Protein AF-P36080-F1 (afdb_monomer)

Organism: Saccharomyces cerevisiae (strain ATCC 204508 / S288c) (NCBI:txid559292)

GO terms:
  GO:0005730 nucleolus (C, IDA)
  GO:0042273 ribosomal large subunit biogenesis (P, IMP)
  GO:0042274 ribosomal small subunit biogenesis (P, IMP)
  GO:0005515 protein binding (F, IPI)

Radius of gyration: 44.33 Å; Cα contacts (8 Å, |Δi|>4): 103; chains: 1; bounding box: 94×118×103 Å

Sequence (434 aa):
MSNSLEERLRANSSAFDGLLALIPAKYYYDEKSQEQWKAKKKTKEQSKNDKLKKLDPEQRDDETSSTLEVMKKKEKDAKPVVLPGEKFKHMKMQKQKEATSKVEGDSDLNVEVNDPMIIAPDEDEEEEEDIKVIFDDEGNEIPLESKKDTTEPDRSVEKKSITEEEKLQRKKNLEALRSKLQAKISDMKSKRKAPGSREAILAQRKRKEELKKRKRLESEQEQDQDEIASDSDMEDIDSDLENNSKKRFKKGKKDSEINADGVMFQNIIFDDGARATSDLQRLRKAGRTKGPAKNDVKSHLKLLEAKKNKMEAKDELEQIKQKEKEKWQKAMLQAEGIKIRDDEKLLRKAIKRKEAQKRKSAIEWSERKRVVEDTISERQKRREENLRIRKDNKGKKRNKQEKMKRKYVGSAVPKKRAGFEGRLKTGKKKGGPK

Solvent-accessible surface area (backbone atoms only — not comparable to full-atom values): 28069 Å² total; per-residue (Å²): 134,82,74,46,73,67,53,51,51,51,52,51,49,53,52,48,52,52,55,56,69,70,50,61,64,75,81,78,42,56,72,68,61,74,43,55,85,72,57,71,84,73,52,75,64,56,56,47,49,57,50,50,43,59,66,40,78,89,61,56,44,86,86,60,47,52,74,67,54,51,50,54,50,50,62,71,69,47,75,81,83,78,58,95,62,51,70,60,52,53,54,54,49,49,61,52,48,70,73,59,71,86,63,85,84,88,86,90,83,84,81,83,84,78,85,85,83,88,81,79,90,80,88,76,81,92,74,83,76,80,78,91,69,58,58,46,101,82,71,45,77,58,84,81,87,74,88,81,92,82,91,87,81,89,79,93,70,83,80,75,80,77,51,71,66,58,52,51,50,51,49,53,52,50,50,51,50,50,52,54,48,52,54,50,49,51,54,50,38,61,76,62,72,56,87,68,58,75,64,52,54,50,52,53,47,50,53,52,49,50,52,50,51,50,56,48,52,51,53,49,51,51,51,53,48,53,56,55,52,71,76,71,69,88,74,89,88,89,77,88,82,92,77,88,81,91,77,87,76,83,89,80,87,79,81,94,76,86,76,67,87,80,60,87,69,75,90,52,66,46,96,90,40,32,27,52,40,98,81,63,82,46,74,44,74,55,74,74,95,71,54,71,75,80,68,36,51,66,59,45,45,51,52,49,50,54,49,48,55,62,45,68,76,44,57,72,72,56,37,53,56,48,52,52,52,49,52,52,51,51,51,51,40,48,74,73,67,47,87,80,79,81,52,62,71,58,34,57,51,48,51,53,48,54,51,52,49,51,49,52,53,49,49,53,50,53,50,52,50,48,52,50,52,53,55,50,52,52,45,48,54,51,47,52,50,38,51,47,49,53,58,71,32,62,90,48,59,80,93,72,46,74,81,74,72,75,80,80,73,68,81,77,68,74,74,81,68,90,62,94,77,71,83,76,80,79,73,83,84,78,80,82,85,130

InterPro domains:
  IPR007019 Surfeit locus 6 [PTHR14369] (7-427)
  IPR029188 Ribosomal RNA-processing protein 14, N-terminal [PF15459] (8-58)
  IPR029190 Ribosomal RNA-processing protein 14/surfeit locus protein 6, C-terminal domain [PF04935] (199-400)

Structure (mmCIF, N/CA/C/O backbone):
data_AF-P36080-F1
#
_entry.id   AF-P36080-F1
#
loop_
_atom_site.group_PDB
_atom_site.id
_atom_site.type_symbol
_atom_site.label_atom_id
_atom_site.label_alt_id
_atom_site.label_comp_id
_atom_site.label_asym_id
_atom_site.label_entity_id
_atom_site.label_seq_id
_atom_site.pdbx_PDB_ins_code
_atom_site.Cartn_x
_atom_site.Cartn_y
_atom_site.Cartn_z
_atom_site.occupancy
_atom_site.B_iso_or_equiv
_atom_site.auth_seq_id
_atom_site.auth_comp_id
_atom_site.auth_asym_id
_atom_site.auth_atom_id
_atom_site.pdbx_PDB_model_num
ATOM 1 N N . MET A 1 1 ? -28.315 -57.510 -35.728 1.00 46.28 1 MET A N 1
ATOM 2 C CA . MET A 1 1 ? -28.088 -56.055 -35.620 1.00 46.28 1 MET A CA 1
ATOM 3 C C . MET A 1 1 ? -26.613 -55.840 -35.328 1.00 46.28 1 MET A C 1
ATOM 5 O O . MET A 1 1 ? -26.172 -56.014 -34.201 1.00 46.28 1 MET A O 1
ATOM 9 N N . SER A 1 2 ? -25.815 -55.627 -36.369 1.00 53.97 2 SER A N 1
ATOM 10 C CA . SER A 1 2 ? -24.389 -55.341 -36.243 1.00 53.97 2 SER A CA 1
ATOM 11 C C . SER A 1 2 ? -24.226 -53.909 -35.742 1.00 53.97 2 SER A C 1
ATOM 13 O O . SER A 1 2 ? -24.325 -52.985 -36.546 1.00 53.97 2 SER A O 1
ATOM 15 N N . ASN A 1 3 ? -23.991 -53.730 -34.437 1.00 68.19 3 ASN A N 1
ATOM 16 C CA . ASN A 1 3 ? -23.589 -52.431 -33.891 1.00 68.19 3 ASN A CA 1
ATOM 17 C C . ASN A 1 3 ? -22.422 -51.919 -34.735 1.00 68.19 3 ASN A C 1
ATOM 19 O O . ASN A 1 3 ? -21.397 -52.617 -34.842 1.00 68.19 3 ASN A O 1
ATOM 23 N N . SER A 1 4 ? -22.609 -50.759 -35.367 1.00 84.12 4 SER A N 1
ATOM 24 C CA . SER A 1 4 ? -21.584 -50.161 -36.219 1.00 84.12 4 SER A CA 1
ATOM 25 C C . SER A 1 4 ? -20.307 -49.945 -35.399 1.00 84.12 4 SER A C 1
ATOM 27 O O . SER A 1 4 ? -20.348 -49.848 -34.167 1.00 84.12 4 SER A O 1
ATOM 29 N N . LEU A 1 5 ? -19.148 -49.896 -36.060 1.00 90.12 5 LEU A N 1
ATOM 30 C CA . LEU A 1 5 ? -17.876 -49.620 -35.382 1.00 90.12 5 LEU A CA 1
ATOM 31 C C . LEU A 1 5 ? -17.971 -48.341 -34.531 1.00 90.12 5 LEU A C 1
ATOM 33 O O . LEU A 1 5 ? -17.487 -48.309 -33.403 1.00 90.12 5 LEU A O 1
ATOM 37 N N . GLU A 1 6 ? -18.663 -47.325 -35.045 1.00 90.56 6 GLU A N 1
ATOM 38 C CA . GLU A 1 6 ? -18.912 -46.058 -34.356 1.00 90.56 6 GLU A CA 1
ATOM 39 C C . GLU A 1 6 ? -19.758 -46.235 -33.091 1.00 90.56 6 GLU A C 1
ATOM 41 O O . GLU A 1 6 ? -19.474 -45.621 -32.065 1.00 90.56 6 GLU A O 1
ATOM 46 N N . GLU A 1 7 ? -20.773 -47.096 -33.131 1.00 91.19 7 GLU A N 1
ATOM 47 C CA . GLU A 1 7 ? -21.625 -47.399 -31.978 1.00 91.19 7 GLU A CA 1
ATOM 48 C C . GLU A 1 7 ? -20.853 -48.137 -30.880 1.00 91.19 7 GLU A C 1
ATOM 50 O O . GLU A 1 7 ? -20.985 -47.802 -29.704 1.00 91.19 7 GLU A O 1
ATOM 55 N N . ARG A 1 8 ? -19.971 -49.078 -31.251 1.00 91.38 8 ARG A N 1
ATOM 56 C CA . ARG A 1 8 ? -19.072 -49.743 -30.289 1.00 91.38 8 ARG A CA 1
ATOM 57 C C . ARG A 1 8 ? -18.065 -48.777 -29.684 1.00 91.38 8 ARG A C 1
ATOM 59 O O . ARG A 1 8 ? -17.804 -48.859 -28.490 1.00 91.38 8 ARG A O 1
ATOM 66 N N . LEU A 1 9 ? -17.505 -47.864 -30.478 1.00 93.56 9 LEU A N 1
ATOM 67 C CA . LEU A 1 9 ? -16.575 -46.853 -29.973 1.00 93.56 9 LEU A CA 1
ATOM 68 C C . LEU A 1 9 ? -17.266 -45.881 -29.009 1.00 93.56 9 LEU A C 1
ATOM 70 O O . LEU A 1 9 ? -16.696 -45.587 -27.962 1.00 93.56 9 LEU A O 1
ATOM 74 N N . ARG A 1 10 ? -18.503 -45.451 -29.301 1.00 93.00 10 ARG A N 1
ATOM 75 C CA . ARG A 1 10 ? -19.310 -44.638 -28.371 1.00 93.00 10 ARG A CA 1
ATOM 76 C C . ARG A 1 10 ? -19.672 -45.404 -27.098 1.00 93.00 10 ARG A C 1
ATOM 78 O O . ARG A 1 10 ? -19.535 -44.857 -26.010 1.00 93.00 10 ARG A O 1
ATOM 85 N N . ALA A 1 11 ? -20.078 -46.670 -27.212 1.00 92.75 11 ALA A N 1
ATOM 86 C CA . ALA A 1 11 ? -20.362 -47.512 -26.050 1.00 92.75 11 ALA A CA 1
ATOM 87 C C . ALA A 1 11 ? -19.111 -47.686 -25.169 1.00 92.75 11 ALA A C 1
ATOM 89 O O . ALA A 1 11 ? -19.172 -47.447 -23.965 1.00 92.75 11 ALA A O 1
ATOM 90 N N . ASN A 1 12 ? -17.956 -47.991 -25.770 1.00 93.81 12 ASN A N 1
ATOM 91 C CA . ASN A 1 12 ? -16.683 -48.110 -25.058 1.00 93.81 12 ASN A CA 1
ATOM 92 C C . ASN A 1 12 ? -16.243 -46.785 -24.423 1.00 93.81 12 ASN A C 1
ATOM 94 O O . ASN A 1 12 ? -15.776 -46.797 -23.287 1.00 93.81 12 ASN A O 1
ATOM 98 N N . SER A 1 13 ? -16.410 -45.644 -25.109 1.00 94.19 13 SER A N 1
ATOM 99 C CA . SER A 1 13 ? -16.073 -44.342 -24.521 1.00 94.19 13 SER A CA 1
ATOM 100 C C . SER A 1 13 ? -16.981 -44.025 -23.337 1.00 94.19 13 SER A C 1
ATOM 102 O O . SER A 1 13 ? -16.488 -43.578 -22.311 1.00 94.19 13 SER A O 1
ATOM 104 N N . SER A 1 14 ? -18.283 -44.311 -23.441 1.00 94.06 14 SER A N 1
ATOM 105 C CA . SER A 1 14 ? -19.234 -44.105 -22.343 1.00 94.06 14 SER A CA 1
ATOM 106 C C . SER A 1 14 ? -18.970 -45.026 -21.145 1.00 94.06 14 SER A C 1
ATOM 108 O O . SER A 1 14 ? -19.074 -44.587 -20.004 1.00 94.06 14 SER A O 1
ATOM 110 N N . ALA A 1 15 ? -18.552 -46.275 -21.385 1.00 95.50 15 ALA A N 1
ATOM 111 C CA . ALA A 1 15 ? -18.155 -47.206 -20.331 1.00 95.50 15 ALA A CA 1
ATOM 112 C C . ALA A 1 15 ? -16.857 -46.763 -19.637 1.00 95.50 15 ALA A C 1
ATOM 114 O O . ALA A 1 15 ? -16.755 -46.848 -18.415 1.00 95.50 15 ALA A O 1
ATOM 115 N N . PHE A 1 16 ? -15.882 -46.255 -20.400 1.00 95.44 16 PHE A N 1
ATOM 116 C CA . PHE A 1 16 ? -14.635 -45.716 -19.858 1.00 95.44 16 PHE A CA 1
ATOM 117 C C . PHE A 1 16 ? -14.868 -44.442 -19.039 1.00 95.44 16 PHE A C 1
ATOM 119 O O . PHE A 1 16 ? -14.342 -44.337 -17.937 1.00 95.44 16 PHE A O 1
ATOM 126 N N . ASP A 1 17 ? -15.696 -43.515 -19.526 1.00 93.31 17 ASP A N 1
ATOM 127 C CA . ASP A 1 17 ? -16.046 -42.286 -18.801 1.00 93.31 17 ASP A CA 1
ATOM 128 C C . ASP A 1 17 ? -16.833 -42.604 -17.515 1.00 93.31 17 ASP A C 1
ATOM 130 O O . ASP A 1 17 ? -16.587 -42.021 -16.461 1.00 93.31 17 ASP A O 1
ATOM 134 N N . GLY A 1 18 ? -17.698 -43.628 -17.559 1.00 94.50 18 GLY A N 1
ATOM 135 C CA . GLY A 1 18 ? -18.325 -44.200 -16.368 1.00 94.50 18 GLY A CA 1
ATOM 136 C C . GLY A 1 18 ? -17.300 -44.749 -15.372 1.00 94.50 18 GLY A C 1
ATOM 137 O O . GLY A 1 18 ? -17.378 -44.449 -14.185 1.00 94.50 18 GLY A O 1
ATOM 138 N N . LEU A 1 19 ? -16.296 -45.496 -15.841 1.00 92.06 19 LEU A N 1
ATOM 139 C CA . LEU A 1 19 ? -15.238 -46.042 -14.986 1.00 92.06 19 LEU A CA 1
ATOM 140 C C . LEU A 1 19 ? -14.350 -44.941 -14.378 1.00 92.06 19 LEU A C 1
ATOM 142 O O . LEU A 1 19 ? -13.984 -45.031 -13.207 1.00 92.06 19 LEU A O 1
ATOM 146 N N . LEU A 1 20 ? -14.049 -43.882 -15.139 1.00 89.25 20 LEU A N 1
ATOM 147 C CA . LEU A 1 20 ? -13.343 -42.698 -14.641 1.00 89.25 20 LEU A CA 1
ATOM 148 C C . LEU A 1 20 ? -14.163 -41.941 -13.589 1.00 89.25 20 LEU A C 1
ATOM 150 O O . LEU A 1 20 ? -13.594 -41.462 -12.611 1.00 89.25 20 LEU A O 1
ATOM 154 N N . ALA A 1 21 ? -15.488 -41.876 -13.744 1.00 89.00 21 ALA A N 1
ATOM 155 C CA . ALA A 1 21 ? -16.379 -41.236 -12.778 1.00 89.00 21 ALA A CA 1
ATOM 156 C C . ALA A 1 21 ? -16.482 -41.991 -11.437 1.00 89.00 21 ALA A C 1
ATOM 158 O O . ALA A 1 21 ? -16.786 -41.370 -10.418 1.00 89.00 21 ALA A O 1
ATOM 159 N N . LEU A 1 22 ? -16.209 -43.304 -11.408 1.00 92.94 22 LEU A N 1
ATOM 160 C CA . LEU A 1 22 ? -16.125 -44.080 -10.162 1.00 92.94 22 LEU A CA 1
ATOM 161 C C . LEU A 1 22 ? -14.846 -43.803 -9.360 1.00 92.94 22 LEU A C 1
ATOM 163 O O . LEU A 1 22 ? -14.813 -44.063 -8.156 1.00 92.94 22 LEU A O 1
ATOM 167 N N . ILE A 1 23 ? -13.788 -43.304 -9.999 1.00 86.94 23 ILE A N 1
ATOM 168 C CA . ILE A 1 23 ? -12.525 -43.032 -9.318 1.00 86.94 23 ILE A CA 1
ATOM 169 C C . ILE A 1 23 ? -12.669 -41.705 -8.558 1.00 86.94 23 ILE A C 1
ATOM 171 O O . ILE A 1 23 ? -12.954 -40.670 -9.167 1.00 86.94 23 ILE A O 1
ATOM 175 N N . PRO A 1 24 ? -12.469 -41.691 -7.225 1.00 87.00 24 PRO A N 1
ATOM 176 C CA . PRO A 1 24 ? -12.625 -40.480 -6.437 1.00 87.00 24 PRO A CA 1
ATOM 177 C C . PRO A 1 24 ? -11.778 -39.329 -6.981 1.00 87.00 24 PRO A C 1
ATOM 179 O O . PRO A 1 24 ? -10.586 -39.487 -7.247 1.00 87.00 24 PRO A O 1
ATOM 182 N N . ALA A 1 25 ? -12.377 -38.138 -7.038 1.00 80.62 25 ALA A N 1
ATOM 183 C CA . ALA A 1 25 ? -11.734 -36.893 -7.460 1.00 80.62 25 ALA A CA 1
ATOM 184 C C . ALA A 1 25 ? -10.361 -36.659 -6.789 1.00 80.62 25 ALA A C 1
ATOM 186 O O . ALA A 1 25 ? -9.464 -36.077 -7.392 1.00 80.62 25 ALA A O 1
ATOM 187 N N . LYS A 1 26 ? -10.173 -37.174 -5.566 1.00 82.25 26 LYS A N 1
ATOM 188 C CA . LYS A 1 26 ? -8.915 -37.143 -4.810 1.00 82.25 26 LYS A CA 1
ATOM 189 C C . LYS A 1 26 ? -7.686 -37.633 -5.602 1.00 82.25 26 LYS A C 1
ATOM 191 O O . LYS A 1 26 ? -6.590 -37.163 -5.332 1.00 82.25 26 LYS A O 1
ATOM 196 N N . TYR A 1 27 ? -7.845 -38.556 -6.553 1.00 83.81 27 TYR A N 1
ATOM 197 C CA . TYR A 1 27 ? -6.716 -39.121 -7.307 1.00 83.81 27 TYR A CA 1
ATOM 198 C C . TYR A 1 27 ? -6.357 -38.350 -8.583 1.00 83.81 27 TYR A C 1
ATOM 200 O O . TYR A 1 27 ? -5.255 -38.518 -9.098 1.00 83.81 27 TYR A O 1
ATOM 208 N N . TYR A 1 28 ? -7.259 -37.505 -9.090 1.00 78.44 28 TYR A N 1
ATOM 209 C CA . TYR A 1 28 ? -7.028 -36.705 -10.302 1.00 78.44 28 TYR A CA 1
ATOM 210 C C . TYR A 1 28 ? -6.801 -35.225 -10.015 1.00 78.44 28 TYR A C 1
ATOM 212 O O . TYR A 1 28 ? -6.099 -34.549 -10.765 1.00 78.44 28 TYR A O 1
ATOM 220 N N . TYR A 1 29 ? -7.391 -34.710 -8.939 1.00 73.25 29 TYR A N 1
ATOM 221 C CA . TYR A 1 29 ? -7.124 -33.365 -8.463 1.00 73.25 29 TYR A CA 1
ATOM 222 C C . TYR A 1 29 ? -6.062 -33.448 -7.374 1.00 73.25 29 TYR A C 1
ATOM 224 O O . TYR A 1 29 ? -6.297 -34.075 -6.344 1.00 73.25 29 TYR A O 1
ATOM 232 N N . ASP A 1 30 ? -4.919 -32.787 -7.582 1.00 72.81 30 ASP A N 1
ATOM 233 C CA . ASP A 1 30 ? -3.940 -32.580 -6.512 1.00 72.81 30 ASP A CA 1
ATOM 234 C C . ASP A 1 30 ? -4.678 -32.038 -5.278 1.00 72.81 30 ASP A C 1
ATOM 236 O O . ASP A 1 30 ? -5.458 -31.087 -5.394 1.00 72.81 30 ASP A O 1
ATOM 240 N N . GLU A 1 31 ? -4.428 -32.600 -4.090 1.00 71.69 31 GLU A N 1
ATOM 241 C CA . GLU A 1 31 ? -5.023 -32.113 -2.830 1.00 71.69 31 GLU A CA 1
ATOM 242 C C . GLU A 1 31 ? -4.800 -30.591 -2.673 1.00 71.69 31 GLU A C 1
ATOM 244 O O . GLU A 1 31 ? -5.680 -29.854 -2.225 1.00 71.69 31 GLU A O 1
ATOM 249 N N . LYS A 1 32 ? -3.677 -30.087 -3.206 1.00 68.06 32 LYS A N 1
ATOM 250 C CA . LYS A 1 32 ? -3.333 -28.659 -3.297 1.00 68.06 32 LYS A CA 1
ATOM 251 C C . LYS A 1 32 ? -4.322 -27.831 -4.136 1.00 68.06 32 LYS A C 1
ATOM 253 O O . LYS A 1 32 ? -4.554 -26.659 -3.837 1.00 68.06 32 LYS A O 1
ATOM 258 N N . SER A 1 33 ? -4.938 -28.410 -5.169 1.00 69.19 33 SER A N 1
ATOM 259 C CA . SER A 1 33 ? -5.963 -27.742 -5.984 1.00 69.19 33 SER A CA 1
ATOM 260 C C . SER A 1 33 ? -7.269 -27.548 -5.205 1.00 69.19 33 SER A C 1
ATOM 262 O O . SER A 1 33 ? -7.910 -26.501 -5.328 1.00 69.19 33 SER A O 1
ATOM 264 N N . GLN A 1 34 ? -7.617 -28.478 -4.306 1.00 69.38 34 GLN A N 1
ATOM 265 C CA . GLN A 1 34 ? -8.767 -28.305 -3.411 1.00 69.38 34 GLN A CA 1
ATOM 266 C C . GLN A 1 34 ? -8.561 -27.182 -2.390 1.00 69.38 34 GLN A C 1
ATOM 268 O O . GLN A 1 34 ? -9.533 -26.634 -1.887 1.00 69.38 34 GLN A O 1
ATOM 273 N N . GLU A 1 35 ? -7.331 -26.783 -2.080 1.00 73.56 35 GLU A N 1
ATOM 274 C CA . GLU A 1 35 ? -7.077 -25.666 -1.163 1.00 73.56 35 GLU A CA 1
ATOM 275 C C . GLU A 1 35 ? -6.985 -24.312 -1.874 1.00 73.56 35 GLU A C 1
ATOM 277 O O . GLU A 1 35 ? -7.065 -23.259 -1.233 1.00 73.56 35 GLU A O 1
ATOM 282 N N . GLN A 1 36 ? -6.899 -24.308 -3.208 1.00 72.50 36 GLN A N 1
ATOM 283 C CA . GLN A 1 36 ? -6.735 -23.091 -4.001 1.00 72.50 36 GLN A CA 1
ATOM 284 C C . GLN A 1 36 ? -7.886 -22.090 -3.796 1.00 72.50 36 GLN A C 1
ATOM 286 O O . GLN A 1 36 ? -7.647 -20.882 -3.784 1.00 72.50 36 GLN A O 1
ATOM 291 N N . TRP A 1 37 ? -9.121 -22.559 -3.565 1.00 72.56 37 TRP A N 1
ATOM 292 C CA . TRP A 1 37 ? -10.266 -21.682 -3.265 1.00 72.56 37 TRP A CA 1
ATOM 293 C C . TRP A 1 37 ? -10.267 -21.143 -1.826 1.00 72.56 37 TRP A C 1
ATOM 295 O O . TRP A 1 37 ? -10.880 -20.107 -1.562 1.00 72.56 37 TRP A O 1
ATOM 305 N N . LYS A 1 38 ? -9.541 -21.791 -0.904 1.00 77.50 38 LYS A N 1
ATOM 306 C CA . LYS A 1 38 ? -9.314 -21.313 0.472 1.00 77.50 38 LYS A CA 1
ATOM 307 C C . LYS A 1 38 ? -8.107 -20.369 0.570 1.00 77.50 38 LYS A C 1
ATOM 309 O O . LYS A 1 38 ? -7.962 -19.657 1.568 1.00 77.50 38 LYS A O 1
ATOM 314 N N . ALA A 1 39 ? -7.248 -20.331 -0.452 1.00 76.12 39 ALA A N 1
ATOM 315 C CA . ALA A 1 39 ? -6.016 -19.556 -0.442 1.00 76.12 39 ALA A CA 1
ATOM 316 C C . ALA A 1 39 ? -6.282 -18.039 -0.370 1.00 76.12 39 ALA A C 1
ATOM 318 O O . ALA A 1 39 ? -6.886 -17.418 -1.249 1.00 76.12 39 ALA A O 1
ATOM 319 N N . LYS A 1 40 ? -5.779 -17.401 0.693 1.00 82.06 40 LYS A N 1
ATOM 320 C CA . LYS A 1 40 ? -5.796 -15.939 0.842 1.00 82.06 40 LYS A CA 1
ATOM 321 C C . LYS A 1 40 ? -4.784 -15.315 -0.124 1.00 82.06 40 LYS A C 1
ATOM 323 O O . LYS A 1 40 ? -3.696 -15.844 -0.335 1.00 82.06 40 LYS A O 1
ATOM 328 N N . LYS A 1 41 ? -5.107 -14.142 -0.683 1.00 83.62 41 LYS A N 1
ATOM 329 C CA . LYS A 1 41 ? -4.152 -13.366 -1.496 1.00 83.62 41 LYS A CA 1
ATOM 330 C C . LYS A 1 41 ? -2.882 -13.093 -0.676 1.00 83.62 41 LYS A C 1
ATOM 332 O O . LYS A 1 41 ? -2.975 -12.428 0.356 1.00 83.62 41 LYS A O 1
ATOM 337 N N . LYS A 1 42 ? -1.728 -13.573 -1.155 1.00 82.56 42 LYS A N 1
ATOM 338 C CA . LYS A 1 42 ? -0.411 -13.368 -0.527 1.00 82.56 42 LYS A CA 1
ATOM 339 C C . LYS A 1 42 ? -0.154 -11.878 -0.271 1.00 82.56 42 LYS A C 1
ATOM 341 O O . LYS A 1 42 ? -0.488 -11.029 -1.108 1.00 82.56 42 LYS A O 1
ATOM 346 N N . THR A 1 43 ? 0.425 -11.538 0.881 1.00 86.06 43 THR A N 1
ATOM 347 C CA . THR A 1 43 ? 0.840 -10.154 1.164 1.00 86.06 43 THR A CA 1
ATOM 348 C C . THR A 1 43 ? 1.972 -9.744 0.214 1.00 86.06 43 THR A C 1
ATOM 350 O O . THR A 1 43 ? 2.630 -10.582 -0.403 1.00 86.06 43 THR A O 1
ATOM 353 N N . LYS A 1 44 ? 2.216 -8.437 0.033 1.00 87.00 44 LYS A N 1
ATOM 354 C CA . LYS A 1 44 ? 3.284 -7.989 -0.884 1.00 87.00 44 LYS A CA 1
ATOM 355 C C . LYS A 1 44 ? 4.672 -8.447 -0.430 1.00 87.00 44 LYS A C 1
ATOM 357 O O . LYS A 1 44 ? 5.537 -8.647 -1.271 1.00 87.00 44 LYS A O 1
ATOM 362 N N . GLU A 1 45 ? 4.863 -8.576 0.873 1.00 86.62 45 GLU A N 1
ATOM 363 C CA . GLU A 1 45 ? 6.096 -9.052 1.490 1.00 86.62 45 GLU A CA 1
ATOM 364 C C . GLU A 1 45 ? 6.295 -10.546 1.244 1.00 86.62 45 GLU A C 1
ATOM 366 O O . GLU A 1 45 ? 7.322 -10.925 0.697 1.00 86.62 45 GLU A O 1
ATOM 371 N N . GLN A 1 46 ? 5.255 -11.363 1.447 1.00 87.12 46 GLN A N 1
ATOM 372 C CA . GLN A 1 46 ? 5.261 -12.774 1.041 1.00 87.12 46 GLN A CA 1
ATOM 373 C C . GLN A 1 46 ? 5.544 -12.929 -0.455 1.00 87.12 46 GLN A C 1
ATOM 375 O O . GLN A 1 46 ? 6.391 -13.714 -0.845 1.00 87.12 46 GLN A O 1
ATOM 380 N N . SER A 1 47 ? 4.921 -12.112 -1.312 1.00 85.44 47 SER A N 1
ATOM 381 C CA . SER A 1 47 ? 5.206 -12.139 -2.752 1.00 85.44 47 SER A CA 1
ATOM 382 C C . SER A 1 47 ? 6.633 -11.707 -3.110 1.00 85.44 47 SER A C 1
ATOM 384 O O . SER A 1 47 ? 7.088 -12.058 -4.197 1.00 85.44 47 SER A O 1
ATOM 386 N N . LYS A 1 48 ? 7.310 -10.899 -2.284 1.00 88.00 48 LYS A N 1
ATOM 387 C CA . LYS A 1 48 ? 8.727 -10.564 -2.480 1.00 88.00 48 LYS A CA 1
ATOM 388 C C . LYS A 1 48 ? 9.612 -11.715 -2.015 1.00 88.00 48 LYS A C 1
ATOM 390 O O . LYS A 1 48 ? 10.484 -12.109 -2.775 1.00 88.00 48 LYS A O 1
ATOM 395 N N . ASN A 1 49 ? 9.334 -12.281 -0.844 1.00 86.12 49 ASN A N 1
ATOM 396 C CA . ASN A 1 49 ? 10.070 -13.428 -0.321 1.00 86.12 49 ASN A CA 1
ATOM 397 C C . ASN A 1 49 ? 9.937 -14.629 -1.257 1.00 86.12 49 ASN A C 1
ATOM 399 O O . ASN A 1 49 ? 10.943 -15.203 -1.623 1.00 86.12 49 ASN A O 1
ATOM 403 N N . ASP A 1 50 ? 8.746 -14.926 -1.776 1.00 84.50 50 ASP A N 1
ATOM 404 C CA . ASP A 1 50 ? 8.548 -15.981 -2.778 1.00 84.50 50 ASP A CA 1
ATOM 405 C C . ASP A 1 50 ? 9.333 -15.731 -4.074 1.00 84.50 50 ASP A C 1
ATOM 407 O O . ASP A 1 50 ? 9.682 -16.673 -4.776 1.00 84.50 50 ASP A O 1
ATOM 411 N N . LYS A 1 51 ? 9.584 -14.465 -4.436 1.00 84.62 51 LYS A N 1
ATOM 412 C CA . LYS A 1 51 ? 10.428 -14.128 -5.591 1.00 84.62 51 LYS A CA 1
ATOM 413 C C . LYS A 1 51 ? 11.909 -14.298 -5.278 1.00 84.62 51 LYS A C 1
ATOM 415 O O . LYS A 1 51 ? 12.617 -14.775 -6.153 1.00 84.62 51 LYS A O 1
ATOM 420 N N . LEU A 1 52 ? 12.346 -13.931 -4.070 1.00 84.25 52 LEU A N 1
ATOM 421 C CA . LEU A 1 52 ? 13.703 -14.220 -3.599 1.00 84.25 52 LEU A CA 1
ATOM 422 C C . LEU A 1 52 ? 13.941 -15.733 -3.540 1.00 84.25 52 LEU A C 1
ATOM 424 O O . LEU A 1 52 ? 14.871 -16.216 -4.163 1.00 84.25 52 LEU A O 1
ATOM 428 N N . LYS A 1 53 ? 13.027 -16.491 -2.927 1.00 82.25 53 LYS A N 1
ATOM 429 C CA . LYS A 1 53 ? 13.103 -17.956 -2.823 1.00 82.25 53 LYS A CA 1
ATOM 430 C C . LYS A 1 53 ? 13.138 -18.671 -4.175 1.00 82.25 53 LYS A C 1
ATOM 432 O O . LYS A 1 53 ? 13.732 -19.727 -4.298 1.00 82.25 53 LYS A O 1
ATOM 437 N N . LYS A 1 54 ? 12.501 -18.108 -5.209 1.00 80.88 54 LYS A N 1
ATOM 438 C CA . LYS A 1 54 ? 12.600 -18.622 -6.589 1.00 80.88 54 LYS A CA 1
ATOM 439 C C . LYS A 1 54 ? 13.963 -18.351 -7.237 1.00 80.88 54 LYS A C 1
ATOM 441 O O . LYS A 1 54 ? 14.326 -19.028 -8.204 1.00 80.88 54 LYS A O 1
ATOM 446 N N . LEU A 1 55 ? 14.671 -17.331 -6.758 1.00 78.06 55 LEU A N 1
ATOM 447 C CA . LEU A 1 55 ? 15.973 -16.924 -7.270 1.00 78.06 55 LEU A CA 1
ATOM 448 C C . LEU A 1 55 ? 17.114 -17.718 -6.617 1.00 78.06 55 LEU A C 1
ATOM 450 O O . LEU A 1 55 ? 18.062 -18.033 -7.327 1.00 78.06 55 LEU A O 1
ATOM 454 N N . ASP A 1 56 ? 16.980 -18.105 -5.345 1.00 77.38 56 ASP A N 1
ATOM 455 C CA . ASP A 1 56 ? 17.964 -18.939 -4.643 1.00 77.38 56 ASP A CA 1
ATOM 456 C C . ASP A 1 56 ? 17.950 -20.385 -5.172 1.00 77.38 56 ASP A C 1
ATOM 458 O O . ASP A 1 56 ? 16.940 -21.078 -5.022 1.00 77.38 56 ASP A O 1
ATOM 462 N N . PRO A 1 57 ? 19.042 -20.876 -5.789 1.00 76.88 57 PRO A N 1
ATOM 463 C CA . PRO A 1 57 ? 19.096 -22.227 -6.345 1.00 76.88 57 PRO A CA 1
ATOM 464 C C . PRO A 1 57 ? 19.015 -23.322 -5.269 1.00 76.88 57 PRO A C 1
ATOM 466 O O . PRO A 1 57 ? 18.501 -24.398 -5.562 1.00 76.88 57 PRO A O 1
ATOM 469 N N . GLU A 1 58 ? 19.443 -23.046 -4.032 1.00 79.81 58 GLU A N 1
ATOM 470 C CA . GLU A 1 58 ? 19.398 -24.006 -2.917 1.00 79.81 58 GLU A CA 1
ATOM 471 C C . GLU A 1 58 ? 18.001 -24.178 -2.296 1.00 79.81 58 GLU A C 1
ATOM 473 O O . GLU A 1 58 ? 17.712 -25.234 -1.747 1.00 79.81 58 GLU A O 1
ATOM 478 N N . GLN A 1 59 ? 17.105 -23.186 -2.402 1.00 68.88 59 GLN A N 1
ATOM 479 C CA . GLN A 1 59 ? 15.730 -23.267 -1.867 1.00 68.88 59 GLN A CA 1
ATOM 480 C C . GLN A 1 59 ? 14.693 -23.702 -2.921 1.00 68.88 59 GLN A C 1
ATOM 482 O O . GLN A 1 59 ? 13.478 -23.531 -2.740 1.00 68.88 59 GLN A O 1
ATOM 487 N N . ARG A 1 60 ? 15.150 -24.247 -4.057 1.00 65.75 60 ARG A N 1
ATOM 488 C CA . ARG A 1 60 ? 14.285 -24.744 -5.136 1.00 65.75 60 ARG A CA 1
ATOM 489 C C . ARG A 1 60 ? 13.721 -26.134 -4.840 1.00 65.75 60 ARG A C 1
ATOM 491 O O . ARG A 1 60 ? 14.064 -27.113 -5.501 1.00 65.75 60 ARG A O 1
ATOM 498 N N . ASP A 1 61 ? 12.790 -26.191 -3.897 1.00 68.38 61 ASP A N 1
ATOM 499 C CA . ASP A 1 61 ? 11.942 -27.365 -3.693 1.00 68.38 61 ASP A CA 1
ATOM 500 C C . ASP A 1 61 ? 10.932 -27.522 -4.844 1.00 68.38 61 ASP A C 1
ATOM 502 O O . ASP A 1 61 ? 10.623 -26.573 -5.577 1.00 68.38 61 ASP A O 1
ATOM 506 N N . ASP A 1 62 ? 10.342 -28.713 -4.981 1.00 66.62 62 ASP A N 1
ATOM 507 C CA . ASP A 1 62 ? 9.305 -28.993 -5.990 1.00 66.62 62 ASP A CA 1
ATOM 508 C C . ASP A 1 62 ? 8.118 -28.011 -5.913 1.00 66.62 62 ASP A C 1
ATOM 510 O O . ASP A 1 62 ? 7.416 -27.794 -6.900 1.00 66.62 62 ASP A O 1
ATOM 514 N N . GLU A 1 63 ? 7.933 -27.342 -4.771 1.00 66.00 63 GLU A N 1
ATOM 515 C CA . GLU A 1 63 ? 6.904 -26.324 -4.551 1.00 66.00 63 GLU A CA 1
ATOM 516 C C . GLU A 1 63 ? 7.215 -24.946 -5.157 1.00 66.00 63 GLU A C 1
ATOM 518 O O . GLU A 1 63 ? 6.290 -24.182 -5.456 1.00 66.00 63 GLU A O 1
ATOM 523 N N . THR A 1 64 ? 8.493 -24.592 -5.321 1.00 64.94 64 THR A N 1
ATOM 524 C CA . THR A 1 64 ? 8.910 -23.283 -5.858 1.00 64.94 64 THR A CA 1
ATOM 525 C C . THR A 1 64 ? 9.314 -23.353 -7.331 1.00 64.94 64 THR A C 1
ATOM 527 O O . THR A 1 64 ? 9.302 -22.314 -8.006 1.00 64.94 64 THR A O 1
ATOM 530 N N . SER A 1 65 ? 9.604 -24.561 -7.828 1.00 66.44 65 SER A N 1
ATOM 531 C CA . SER A 1 65 ? 10.005 -24.832 -9.210 1.00 66.44 65 SER A CA 1
ATOM 532 C C . SER A 1 65 ? 8.915 -24.493 -10.242 1.00 66.44 65 SER A C 1
ATOM 534 O O . SER A 1 65 ? 7.711 -24.504 -9.967 1.00 66.44 65 SER A O 1
ATOM 536 N N . SER A 1 66 ? 9.340 -24.109 -11.449 1.00 71.25 66 SER A N 1
ATOM 537 C CA . SER A 1 66 ? 8.423 -23.780 -12.545 1.00 71.25 66 SER A CA 1
ATOM 538 C C . SER A 1 66 ? 7.615 -25.018 -12.949 1.00 71.25 66 SER A C 1
ATOM 540 O O . SER A 1 66 ? 8.161 -26.115 -12.974 1.00 71.25 66 SER A O 1
ATOM 542 N N . THR A 1 67 ? 6.344 -24.874 -13.350 1.00 75.31 67 THR A N 1
ATOM 543 C CA . THR A 1 67 ? 5.510 -26.000 -13.838 1.00 75.31 67 THR A CA 1
ATOM 544 C C . THR A 1 67 ? 6.220 -26.844 -14.907 1.00 75.31 67 THR A C 1
ATOM 546 O O . THR A 1 67 ? 6.040 -28.057 -14.953 1.00 75.31 67 THR A O 1
ATOM 549 N N . LEU A 1 68 ? 7.070 -26.216 -15.726 1.00 79.25 68 LEU A N 1
ATOM 550 C CA . LEU A 1 68 ? 7.878 -26.893 -16.744 1.00 79.25 68 LEU A CA 1
ATOM 551 C C . LEU A 1 68 ? 8.988 -27.762 -16.118 1.00 79.25 68 LEU A C 1
ATOM 553 O O . LEU A 1 68 ? 9.229 -28.874 -16.573 1.00 79.25 68 LEU A O 1
ATOM 557 N N . GLU A 1 69 ? 9.639 -27.293 -15.051 1.00 77.75 69 GLU A N 1
ATOM 558 C CA . GLU A 1 69 ? 10.637 -28.074 -14.304 1.00 77.75 69 GLU A CA 1
ATOM 559 C C . GLU A 1 69 ? 9.995 -29.225 -13.536 1.00 77.75 69 GLU A C 1
ATOM 561 O O . GLU A 1 69 ? 10.541 -30.324 -13.558 1.00 77.75 69 GLU A O 1
ATOM 566 N N . VAL A 1 70 ? 8.818 -29.011 -12.936 1.00 79.19 70 VAL A N 1
ATOM 567 C CA . VAL A 1 70 ? 8.041 -30.091 -12.304 1.00 79.19 70 VAL A CA 1
ATOM 568 C C . VAL A 1 70 ? 7.676 -31.159 -13.335 1.00 79.19 70 VAL A C 1
ATOM 570 O O . VAL A 1 70 ? 7.815 -32.345 -13.049 1.00 79.19 70 VAL A O 1
ATOM 573 N N . MET A 1 71 ? 7.251 -30.764 -14.545 1.00 80.56 71 MET A N 1
ATOM 574 C CA . MET A 1 71 ? 6.997 -31.713 -15.636 1.00 80.56 71 MET A CA 1
ATOM 575 C C . MET A 1 71 ? 8.262 -32.474 -16.032 1.00 80.56 71 MET A C 1
ATOM 577 O O . MET A 1 71 ? 8.223 -33.697 -16.075 1.00 80.56 71 MET A O 1
ATOM 581 N N . LYS A 1 72 ? 9.397 -31.791 -16.223 1.00 84.06 72 LYS A N 1
ATOM 582 C CA . LYS A 1 72 ? 10.672 -32.448 -16.557 1.00 84.06 72 LYS A CA 1
ATOM 583 C C . LYS A 1 72 ? 11.171 -33.388 -15.458 1.00 84.06 72 LYS A C 1
ATOM 585 O O . LYS A 1 72 ? 11.713 -34.438 -15.779 1.00 84.06 72 LYS A O 1
ATOM 590 N N . LYS A 1 73 ? 11.025 -33.032 -14.176 1.00 83.06 73 LYS A N 1
ATOM 591 C CA . LYS A 1 73 ? 11.361 -33.925 -13.053 1.00 83.06 73 LYS A CA 1
ATOM 592 C C . LYS A 1 73 ? 10.445 -35.148 -13.048 1.00 83.06 73 LYS A C 1
ATOM 594 O O . LYS A 1 73 ? 10.941 -36.266 -13.062 1.00 83.06 73 LYS A O 1
ATOM 599 N N . LYS A 1 74 ? 9.124 -34.948 -13.165 1.00 83.38 74 LYS A N 1
ATOM 600 C CA . LYS A 1 74 ? 8.159 -36.054 -13.285 1.00 83.38 74 LYS A CA 1
ATOM 601 C C . LYS A 1 74 ? 8.442 -36.953 -14.490 1.00 83.38 74 LYS A C 1
ATOM 603 O O . LYS A 1 74 ? 8.291 -38.157 -14.363 1.00 83.38 74 LYS A O 1
ATOM 608 N N . GLU A 1 75 ? 8.863 -36.405 -15.629 1.00 83.19 75 GLU A N 1
ATOM 609 C CA . GLU A 1 75 ? 9.266 -37.188 -16.808 1.00 83.19 75 GLU A CA 1
ATOM 610 C C . GLU A 1 75 ? 10.543 -38.001 -16.566 1.00 83.19 75 GLU A C 1
ATOM 612 O O . GLU A 1 75 ? 10.633 -39.130 -17.038 1.00 83.19 75 GLU A O 1
ATOM 617 N N . LYS A 1 76 ? 11.512 -37.457 -15.817 1.00 84.31 76 LYS A N 1
ATOM 618 C CA . LYS A 1 76 ? 12.746 -38.169 -15.447 1.00 84.31 76 LYS A CA 1
ATOM 619 C C . LYS A 1 76 ? 12.495 -39.294 -14.441 1.00 84.31 76 LYS A C 1
ATOM 621 O O . LYS A 1 76 ? 13.098 -40.355 -14.568 1.00 84.31 76 LYS A O 1
ATOM 626 N N . ASP A 1 77 ? 11.609 -39.067 -13.473 1.00 84.50 77 ASP A N 1
ATOM 627 C CA . ASP A 1 77 ? 11.316 -40.021 -12.395 1.00 84.50 77 ASP A CA 1
ATOM 628 C C . ASP A 1 77 ? 10.216 -41.031 -12.768 1.00 84.50 77 ASP A C 1
ATOM 630 O O . ASP A 1 77 ? 10.032 -42.051 -12.094 1.00 84.50 77 ASP A O 1
ATOM 634 N N . ALA A 1 78 ? 9.454 -40.769 -13.835 1.00 81.31 78 ALA A N 1
ATOM 635 C CA . ALA A 1 78 ? 8.413 -41.670 -14.302 1.00 81.31 78 ALA A CA 1
ATOM 636 C C . ALA A 1 78 ? 9.020 -42.999 -14.764 1.00 81.31 78 ALA A C 1
ATOM 638 O O . ALA A 1 78 ? 9.819 -43.069 -15.698 1.00 81.31 78 ALA A O 1
ATOM 639 N N . LYS A 1 79 ? 8.572 -44.091 -14.138 1.00 80.44 79 LYS A N 1
ATOM 640 C CA . LYS A 1 79 ? 8.868 -45.447 -14.605 1.00 80.44 79 LYS A CA 1
ATOM 641 C C . LYS A 1 79 ? 8.344 -45.590 -16.041 1.00 80.44 79 LYS A C 1
ATOM 643 O O . LYS A 1 79 ? 7.170 -45.284 -16.268 1.00 80.44 79 LYS A O 1
ATOM 648 N N . PRO A 1 80 ? 9.157 -46.066 -16.999 1.00 78.69 80 PRO A N 1
ATOM 649 C CA . PRO A 1 80 ? 8.701 -46.239 -18.370 1.00 78.69 80 PRO A CA 1
ATOM 650 C C . PRO A 1 80 ? 7.519 -47.214 -18.398 1.00 78.69 80 PRO A C 1
ATOM 652 O O . PRO A 1 80 ? 7.600 -48.330 -17.876 1.00 78.69 80 PRO A O 1
ATOM 655 N N . VAL A 1 81 ? 6.405 -46.786 -18.994 1.00 74.12 81 VAL A N 1
ATOM 656 C CA . VAL A 1 81 ? 5.239 -47.644 -19.223 1.00 74.12 81 VAL A CA 1
ATOM 657 C C . VAL A 1 81 ? 5.614 -48.646 -20.310 1.00 74.12 81 VAL A C 1
ATOM 659 O O . VAL A 1 81 ? 5.686 -48.295 -21.481 1.00 74.12 81 VAL A O 1
ATOM 662 N N . VAL A 1 82 ? 5.866 -49.898 -19.927 1.00 75.44 82 VAL A N 1
ATOM 663 C CA . VAL A 1 82 ? 6.082 -50.987 -20.886 1.00 75.44 82 VAL A CA 1
ATOM 664 C C . VAL A 1 82 ? 4.718 -51.441 -21.396 1.00 75.44 82 VAL A C 1
ATOM 666 O O . VAL A 1 82 ? 3.994 -52.152 -20.696 1.00 75.44 82 VAL A O 1
ATOM 669 N N . LEU A 1 83 ? 4.358 -51.040 -22.617 1.00 69.75 83 LEU A N 1
ATOM 670 C CA . LEU A 1 83 ? 3.166 -51.557 -23.286 1.00 69.75 83 LEU A CA 1
ATOM 671 C C . LEU A 1 83 ? 3.337 -53.074 -23.516 1.00 69.75 83 LEU A C 1
ATOM 673 O O . LEU A 1 83 ? 4.357 -53.499 -24.078 1.00 69.75 83 LEU A O 1
ATOM 677 N N . PRO A 1 84 ? 2.368 -53.922 -23.118 1.00 67.94 84 PRO A N 1
ATOM 678 C CA . PRO A 1 84 ? 2.408 -55.352 -23.410 1.00 67.94 84 PRO A CA 1
ATOM 679 C C . PRO A 1 84 ? 2.506 -55.571 -24.929 1.00 67.94 84 PRO A C 1
ATOM 681 O O . PRO A 1 84 ? 1.571 -55.285 -25.668 1.00 67.94 84 PRO A O 1
ATOM 684 N N . GLY A 1 85 ? 3.669 -56.029 -25.407 1.00 72.44 85 GLY A N 1
ATOM 685 C CA . GLY A 1 85 ? 3.963 -56.243 -26.833 1.00 72.44 85 GLY A CA 1
ATOM 686 C C . GLY A 1 85 ? 5.166 -55.460 -27.379 1.00 72.44 85 GLY A C 1
ATOM 687 O O . GLY A 1 85 ? 5.756 -55.881 -28.376 1.00 72.44 85 GLY A O 1
ATOM 688 N N . GLU A 1 86 ? 5.617 -54.389 -26.714 1.00 68.94 86 GLU A N 1
ATOM 689 C CA . GLU A 1 86 ? 6.792 -53.627 -27.178 1.00 68.94 86 GLU A CA 1
ATOM 690 C C . GLU A 1 86 ? 8.091 -54.427 -27.119 1.00 68.94 86 GLU A C 1
ATOM 692 O O . GLU A 1 86 ? 8.935 -54.279 -28.004 1.00 68.94 86 GLU A O 1
ATOM 697 N N . LYS A 1 87 ? 8.215 -55.357 -26.161 1.00 67.06 87 LYS A N 1
ATOM 698 C CA . LYS A 1 87 ? 9.355 -56.287 -26.096 1.00 67.06 87 LYS A CA 1
ATOM 699 C C . LYS A 1 87 ? 9.526 -57.062 -27.407 1.00 67.06 87 LYS A C 1
ATOM 701 O O . LYS A 1 87 ? 10.648 -57.252 -27.863 1.00 67.06 87 LYS A O 1
ATOM 706 N N . PHE A 1 88 ? 8.426 -57.436 -28.066 1.00 69.12 88 PHE A N 1
ATOM 707 C CA . PHE A 1 88 ? 8.470 -58.162 -29.338 1.00 69.12 88 PHE A CA 1
ATOM 708 C C . PHE A 1 88 ? 8.882 -57.255 -30.510 1.00 69.12 88 PHE A C 1
ATOM 710 O O . PHE A 1 88 ? 9.617 -57.689 -31.396 1.00 69.12 88 PHE A O 1
ATOM 717 N N . LYS A 1 89 ? 8.469 -55.976 -30.503 1.00 72.12 89 LYS A N 1
ATOM 718 C C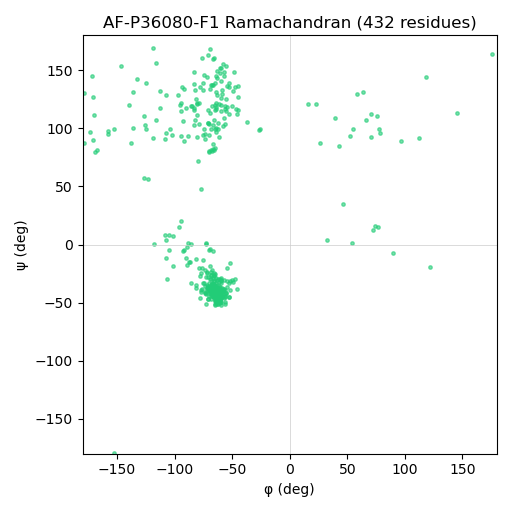A . LYS A 1 89 ? 8.913 -54.982 -31.499 1.00 72.12 89 LYS A CA 1
ATOM 719 C C . LYS A 1 89 ? 10.394 -54.639 -31.348 1.00 72.12 89 LYS A C 1
ATOM 721 O O . LYS A 1 89 ? 11.097 -54.627 -32.354 1.00 72.12 89 LYS A O 1
ATOM 726 N N . HIS A 1 90 ? 10.877 -54.418 -30.123 1.00 68.31 90 HIS A N 1
ATOM 727 C CA . HIS A 1 90 ? 12.297 -54.155 -29.868 1.00 68.31 90 HIS A CA 1
ATOM 728 C C . HIS A 1 90 ? 13.174 -55.345 -30.264 1.00 68.31 90 HIS A C 1
ATOM 730 O O . HIS A 1 90 ? 14.180 -55.151 -30.940 1.00 68.31 90 HIS A O 1
ATOM 736 N N . MET A 1 91 ? 12.748 -56.577 -29.965 1.00 74.75 91 MET A N 1
ATOM 737 C CA . MET A 1 91 ? 13.484 -57.779 -30.369 1.00 74.75 91 MET A CA 1
ATOM 738 C C . MET A 1 91 ? 13.515 -57.954 -31.899 1.00 74.75 91 MET A C 1
ATOM 740 O O . MET A 1 91 ? 14.538 -58.337 -32.463 1.00 74.75 91 MET A O 1
ATOM 744 N N . LYS A 1 92 ? 12.425 -57.607 -32.604 1.00 76.25 92 LYS A N 1
ATOM 745 C CA . LYS A 1 92 ? 12.375 -57.632 -34.078 1.00 76.25 92 LYS A CA 1
ATOM 746 C C . LYS A 1 92 ? 13.227 -56.522 -34.712 1.00 76.25 92 LYS A C 1
ATOM 748 O O . LYS A 1 92 ? 13.867 -56.773 -35.728 1.00 76.25 92 LYS A O 1
ATOM 753 N N . MET A 1 93 ? 13.285 -55.334 -34.099 1.00 73.38 93 MET A N 1
ATOM 754 C CA . MET A 1 93 ? 14.158 -54.236 -34.539 1.00 73.38 93 MET A CA 1
ATOM 755 C C . MET A 1 93 ? 15.639 -54.503 -34.258 1.00 73.38 93 MET A C 1
ATOM 757 O O . MET A 1 93 ? 16.462 -54.182 -35.108 1.00 73.38 93 MET A O 1
ATOM 761 N N . GLN A 1 94 ? 15.997 -55.113 -33.123 1.00 74.00 94 GLN A N 1
ATOM 762 C CA . GLN A 1 94 ? 17.382 -55.521 -32.852 1.00 74.00 94 GLN A CA 1
ATOM 763 C C . GLN A 1 94 ? 17.861 -56.550 -33.879 1.00 74.00 94 GLN A C 1
ATOM 765 O O . GLN A 1 94 ? 18.930 -56.378 -34.455 1.00 74.00 94 GLN A O 1
ATOM 770 N N . LYS A 1 95 ? 17.015 -57.531 -34.218 1.00 73.44 95 LYS A N 1
ATOM 771 C CA . LYS A 1 95 ? 17.335 -58.534 -35.243 1.00 73.44 95 LYS A CA 1
ATOM 772 C C . LYS A 1 95 ? 17.469 -57.943 -36.656 1.00 73.44 95 LYS A C 1
ATOM 774 O O . LYS A 1 95 ? 18.176 -58.503 -37.484 1.00 73.44 95 LYS A O 1
ATOM 779 N N . GLN A 1 96 ? 16.809 -56.814 -36.936 1.00 69.62 96 GLN A N 1
ATOM 780 C CA . GLN A 1 96 ? 16.991 -56.068 -38.188 1.00 69.62 96 GLN A CA 1
ATOM 781 C C . GLN A 1 96 ? 18.230 -55.159 -38.158 1.00 69.62 96 GLN A C 1
ATOM 783 O O . GLN A 1 96 ? 18.896 -55.045 -39.180 1.00 69.62 96 GLN A O 1
ATOM 788 N N . LYS A 1 97 ? 18.582 -54.566 -37.007 1.00 65.06 97 LYS A N 1
ATOM 789 C CA . LYS A 1 97 ? 19.782 -53.723 -36.866 1.00 65.06 97 LYS A CA 1
ATOM 790 C C . LYS A 1 97 ? 21.088 -54.520 -36.908 1.00 65.06 97 LYS A C 1
ATOM 792 O O . LYS A 1 97 ? 22.034 -54.055 -37.535 1.00 65.06 97 LYS A O 1
ATOM 797 N N . GLU A 1 98 ? 21.134 -55.721 -36.330 1.00 58.78 98 GLU A N 1
ATOM 798 C CA . GLU A 1 98 ? 22.320 -56.595 -36.421 1.00 58.78 98 GLU A CA 1
ATOM 799 C C . GLU A 1 98 ? 22.596 -57.083 -37.851 1.00 58.78 98 GLU A C 1
ATOM 801 O O . GLU A 1 98 ? 23.740 -57.372 -38.194 1.00 58.78 98 GLU A O 1
ATOM 806 N N . ALA A 1 99 ? 21.577 -57.130 -38.717 1.00 58.50 99 ALA A N 1
ATOM 807 C CA . ALA A 1 99 ? 21.760 -57.481 -40.123 1.00 58.50 99 ALA A CA 1
ATOM 808 C C . ALA A 1 99 ? 22.314 -56.319 -40.970 1.00 58.50 99 ALA A C 1
ATOM 810 O O . ALA A 1 99 ? 22.870 -56.564 -42.037 1.00 58.50 99 ALA A O 1
ATOM 811 N N . THR A 1 100 ? 22.187 -55.067 -40.514 1.00 56.44 100 THR A N 1
ATOM 812 C CA . THR A 1 100 ? 22.580 -53.876 -41.289 1.00 56.44 100 THR A CA 1
ATOM 813 C C . THR A 1 100 ? 23.852 -53.188 -40.793 1.00 56.44 100 THR A C 1
ATOM 815 O O . THR A 1 100 ? 24.377 -52.341 -41.501 1.00 56.44 100 THR A O 1
ATOM 818 N N . SER A 1 101 ? 24.388 -53.529 -39.617 1.00 52.53 101 SER A N 1
ATOM 819 C CA . SER A 1 101 ? 25.516 -52.800 -39.005 1.00 52.53 101 SER A CA 1
ATOM 820 C C . SER A 1 101 ? 26.912 -53.376 -39.296 1.00 52.53 101 SER A C 1
ATOM 822 O O . SER A 1 101 ? 27.841 -53.124 -38.533 1.00 52.53 101 SER A O 1
ATOM 824 N N . LYS A 1 102 ? 27.086 -54.178 -40.357 1.00 48.41 102 LYS A N 1
ATOM 825 C CA . LYS A 1 102 ? 28.385 -54.802 -40.700 1.00 48.41 102 LYS A CA 1
ATOM 826 C C . LYS A 1 102 ? 29.145 -54.113 -41.842 1.00 48.41 102 LYS A C 1
ATOM 828 O O . LYS A 1 102 ? 30.163 -54.633 -42.286 1.00 48.41 102 LYS A O 1
ATOM 833 N N . VAL A 1 103 ? 28.669 -52.963 -42.310 1.00 47.59 103 VAL A N 1
ATOM 834 C CA . VAL A 1 103 ? 29.261 -52.188 -43.406 1.00 47.59 103 VAL A CA 1
ATOM 835 C C . VAL A 1 103 ? 29.176 -50.717 -43.000 1.00 47.59 103 VAL A C 1
ATOM 837 O O . VAL A 1 103 ? 28.075 -50.243 -42.750 1.00 47.59 103 VAL A O 1
ATOM 840 N N . GLU A 1 104 ? 30.332 -50.053 -42.909 1.00 40.59 104 GLU A N 1
ATOM 841 C CA . GLU A 1 104 ? 30.517 -48.605 -42.669 1.00 40.59 104 GLU A CA 1
ATOM 842 C C . GLU A 1 104 ? 30.166 -48.132 -41.235 1.00 40.59 104 GLU A C 1
ATOM 844 O O . GLU A 1 104 ? 29.031 -48.201 -40.785 1.00 40.59 104 GLU A O 1
ATOM 849 N N . GLY A 1 105 ? 31.092 -47.687 -40.384 1.00 35.50 105 GLY A N 1
ATOM 850 C CA . GLY A 1 105 ? 32.402 -47.090 -40.633 1.00 35.50 105 GLY A CA 1
ATOM 851 C C . GLY A 1 105 ? 32.295 -45.566 -40.586 1.00 35.50 105 GLY A C 1
ATOM 852 O O . GLY A 1 105 ? 32.113 -44.946 -41.621 1.00 35.50 105 GLY A O 1
ATOM 853 N N . ASP A 1 106 ? 32.471 -45.022 -39.379 1.00 37.28 106 ASP A N 1
ATOM 854 C CA . ASP A 1 106 ? 33.109 -43.724 -39.119 1.00 37.28 106 ASP A CA 1
ATOM 855 C C . ASP A 1 106 ? 32.305 -42.425 -39.375 1.00 37.28 106 ASP A C 1
ATOM 857 O O . ASP A 1 106 ? 32.227 -41.930 -40.493 1.00 37.28 106 ASP A O 1
ATOM 861 N N . SER A 1 107 ? 31.749 -41.837 -38.302 1.00 35.25 107 SER A N 1
ATOM 862 C CA . SER A 1 107 ? 31.862 -40.395 -37.992 1.00 35.25 107 SER A CA 1
ATOM 863 C C . SER A 1 107 ? 31.140 -40.068 -36.670 1.00 35.25 107 SER A C 1
ATOM 865 O O . SER A 1 107 ? 29.962 -39.701 -36.658 1.00 35.25 107 SER A O 1
ATOM 867 N N . ASP A 1 108 ? 31.856 -40.199 -35.553 1.00 38.00 108 ASP A N 1
ATOM 868 C CA . ASP A 1 108 ? 31.512 -39.597 -34.259 1.00 38.00 108 ASP A CA 1
ATOM 869 C C . ASP A 1 108 ? 32.159 -38.204 -34.185 1.00 38.00 108 ASP A C 1
ATOM 871 O O . ASP A 1 108 ? 33.382 -38.084 -34.195 1.00 38.00 108 ASP A O 1
ATOM 875 N N . LEU A 1 109 ? 31.356 -37.143 -34.083 1.00 36.91 109 LEU A N 1
ATOM 876 C CA . LEU A 1 109 ? 31.807 -35.831 -33.604 1.00 36.91 109 LEU A CA 1
ATOM 877 C C . LEU A 1 109 ? 30.741 -35.254 -32.673 1.00 36.91 109 LEU A C 1
ATOM 879 O O . LEU A 1 109 ? 29.827 -34.531 -33.070 1.00 36.91 109 LEU A O 1
ATOM 883 N N . ASN A 1 110 ? 30.882 -35.629 -31.406 1.00 40.88 110 ASN A N 1
ATOM 884 C CA . ASN A 1 110 ? 30.214 -35.048 -30.257 1.00 40.88 110 ASN A CA 1
ATOM 885 C C . ASN A 1 110 ? 31.041 -33.829 -29.804 1.00 40.88 110 ASN A C 1
ATOM 887 O O . ASN A 1 110 ? 32.217 -33.978 -29.478 1.00 40.88 110 ASN A O 1
ATOM 891 N N . VAL A 1 111 ? 30.455 -32.629 -29.815 1.00 38.00 111 VAL A N 1
ATOM 892 C CA . VAL A 1 111 ? 31.077 -31.419 -29.253 1.00 38.00 111 VAL A CA 1
ATOM 893 C C . VAL A 1 111 ? 30.396 -31.117 -27.925 1.00 38.00 111 VAL A C 1
ATOM 895 O O . VAL A 1 111 ? 29.303 -30.552 -27.874 1.00 38.00 111 VAL A O 1
ATOM 898 N N . GLU A 1 112 ? 31.071 -31.530 -26.855 1.00 39.59 112 GLU A N 1
ATOM 899 C CA . GLU A 1 112 ? 30.910 -31.014 -25.500 1.00 39.59 112 GLU A CA 1
ATOM 900 C C . GLU A 1 112 ? 31.118 -29.496 -25.495 1.00 39.59 112 GLU A C 1
ATOM 902 O O . GLU A 1 112 ? 32.164 -28.992 -25.905 1.00 39.59 112 GLU A O 1
ATOM 907 N N . VAL A 1 113 ? 30.132 -28.764 -24.981 1.00 40.59 113 VAL A N 1
ATOM 908 C CA . VAL A 1 113 ? 30.319 -27.390 -24.513 1.00 40.59 113 VAL A CA 1
ATOM 909 C C . VAL A 1 113 ? 30.392 -27.468 -22.995 1.00 40.59 113 VAL A C 1
ATOM 911 O O . VAL A 1 113 ? 29.371 -27.516 -22.311 1.00 40.59 113 VAL A O 1
ATOM 914 N N . ASN A 1 114 ? 31.623 -27.545 -22.499 1.00 42.03 114 ASN A N 1
ATOM 915 C CA . ASN A 1 114 ? 31.959 -27.354 -21.097 1.00 42.03 114 ASN A CA 1
ATOM 916 C C . ASN A 1 114 ? 32.080 -25.846 -20.823 1.00 42.03 114 ASN A C 1
ATOM 918 O O . ASN A 1 114 ? 32.968 -25.188 -21.364 1.00 42.03 114 ASN A O 1
ATOM 922 N N . ASP A 1 115 ? 31.193 -25.323 -19.972 1.00 38.88 115 ASP A N 1
ATOM 923 C CA . ASP A 1 115 ? 31.461 -24.143 -19.135 1.00 38.88 115 ASP A CA 1
ATOM 924 C C . ASP A 1 115 ? 32.649 -24.461 -18.204 1.00 38.88 115 ASP A C 1
ATOM 926 O O . ASP A 1 115 ? 32.803 -25.615 -17.784 1.00 38.88 115 ASP A O 1
ATOM 930 N N . PRO A 1 116 ? 33.494 -23.477 -17.841 1.00 42.31 116 PRO A N 1
ATOM 931 C CA . PRO A 1 116 ? 33.287 -22.851 -16.528 1.00 42.31 116 PRO A CA 1
ATOM 932 C C . PRO A 1 116 ? 33.773 -21.386 -16.423 1.00 42.31 116 PRO A C 1
ATOM 934 O O . PRO A 1 116 ? 34.366 -20.846 -17.352 1.00 42.31 116 PRO A O 1
ATOM 937 N N . MET A 1 117 ? 33.594 -20.817 -15.217 1.00 38.94 117 MET A N 1
ATOM 938 C CA . MET A 1 117 ? 34.307 -19.669 -14.604 1.00 38.94 117 MET A CA 1
ATOM 939 C C . MET A 1 117 ? 33.424 -18.414 -14.432 1.00 38.94 117 MET A C 1
ATOM 941 O O . MET A 1 117 ? 33.138 -17.687 -15.374 1.00 38.94 117 MET A O 1
ATOM 945 N N . ILE A 1 118 ? 32.756 -18.245 -13.282 1.00 34.62 118 ILE A N 1
ATOM 946 C CA . ILE A 1 118 ? 33.272 -17.674 -12.015 1.00 34.62 118 ILE A CA 1
ATOM 947 C C . ILE A 1 118 ? 33.874 -16.281 -12.239 1.00 34.62 118 ILE A C 1
ATOM 949 O O . ILE A 1 118 ? 35.028 -16.157 -12.630 1.00 34.62 118 ILE A O 1
ATOM 953 N N . ILE A 1 119 ? 33.091 -15.247 -11.921 1.00 36.91 119 ILE A N 1
ATOM 954 C CA . ILE A 1 119 ? 33.581 -13.891 -11.658 1.00 36.91 119 ILE A CA 1
ATOM 955 C C . ILE A 1 119 ? 33.024 -13.492 -10.290 1.00 36.91 119 ILE A C 1
ATOM 957 O O . ILE A 1 119 ? 31.810 -13.387 -10.096 1.00 36.91 119 ILE A O 1
ATOM 961 N N . ALA A 1 120 ? 33.950 -13.408 -9.339 1.00 44.69 120 ALA A N 1
ATOM 962 C CA . ALA A 1 120 ? 33.790 -12.927 -7.975 1.00 44.69 120 ALA A CA 1
ATOM 963 C C . ALA A 1 120 ? 33.540 -11.399 -7.965 1.00 44.69 120 ALA A C 1
ATOM 965 O O . ALA A 1 120 ? 33.656 -10.763 -9.014 1.00 44.69 120 ALA A O 1
ATOM 966 N N . PRO A 1 121 ? 33.137 -10.805 -6.826 1.00 36.19 121 PRO A N 1
ATOM 967 C CA . PRO A 1 121 ? 32.799 -9.394 -6.759 1.00 36.19 121 PRO A CA 1
ATOM 968 C C . PRO A 1 121 ? 34.086 -8.581 -6.600 1.00 36.19 121 PRO A C 1
ATOM 970 O O . PRO A 1 121 ? 34.674 -8.603 -5.524 1.00 36.19 121 PRO A O 1
ATOM 973 N N . ASP A 1 122 ? 34.517 -7.888 -7.653 1.00 38.69 122 ASP A N 1
ATOM 974 C CA . ASP A 1 122 ? 35.613 -6.928 -7.533 1.00 38.69 122 ASP A CA 1
ATOM 975 C C . ASP A 1 122 ? 35.097 -5.601 -6.962 1.00 38.69 122 ASP A C 1
ATOM 977 O O . ASP A 1 122 ? 34.147 -4.978 -7.451 1.00 38.69 122 ASP A O 1
ATOM 981 N N . GLU A 1 123 ? 35.720 -5.254 -5.840 1.00 37.97 123 GLU A N 1
ATOM 982 C CA . GLU A 1 123 ? 35.805 -3.939 -5.235 1.00 37.97 123 GLU A CA 1
ATOM 983 C C . GLU A 1 123 ? 36.714 -3.068 -6.117 1.00 37.97 123 GLU A C 1
ATOM 985 O O . GLU A 1 123 ? 37.925 -3.213 -6.054 1.00 37.97 123 GLU A O 1
ATOM 990 N N . ASP A 1 124 ? 36.144 -2.157 -6.905 1.00 38.88 124 ASP A N 1
ATOM 991 C CA . ASP A 1 124 ? 36.885 -1.071 -7.565 1.00 38.88 124 ASP A CA 1
ATOM 992 C C . ASP A 1 124 ? 36.183 0.238 -7.175 1.00 38.88 124 ASP A C 1
ATOM 994 O O . ASP A 1 124 ? 34.990 0.438 -7.422 1.00 38.88 124 ASP A O 1
ATOM 998 N N . GLU A 1 125 ? 36.770 0.977 -6.241 1.00 35.38 125 GLU A N 1
ATOM 999 C CA . GLU A 1 125 ? 37.705 2.076 -6.503 1.00 35.38 125 GLU A CA 1
ATOM 1000 C C . GLU A 1 125 ? 37.004 3.353 -6.995 1.00 35.38 125 GLU A C 1
ATOM 1002 O O . GLU A 1 125 ? 36.423 3.461 -8.071 1.00 35.38 125 GLU A O 1
ATOM 1007 N N . GLU A 1 126 ? 37.055 4.316 -6.081 1.00 34.88 126 GLU A N 1
ATOM 1008 C CA . GLU A 1 126 ? 36.826 5.748 -6.181 1.00 34.88 126 GLU A CA 1
ATOM 1009 C C . GLU A 1 126 ? 37.070 6.355 -7.577 1.00 34.88 126 GLU A C 1
ATOM 1011 O O . GLU A 1 126 ? 38.178 6.758 -7.918 1.00 34.88 126 GLU A O 1
ATOM 1016 N N . GLU A 1 127 ? 35.999 6.574 -8.341 1.00 38.28 127 GLU A N 1
ATOM 1017 C CA . GLU A 1 127 ? 35.972 7.639 -9.347 1.00 38.28 127 GLU A CA 1
ATOM 1018 C C . GLU A 1 127 ? 35.048 8.757 -8.855 1.00 38.28 127 GLU A C 1
ATOM 1020 O O . GLU A 1 127 ? 33.831 8.767 -9.060 1.00 38.28 127 GLU A O 1
ATOM 1025 N N . GLU A 1 128 ? 35.653 9.715 -8.149 1.00 39.56 128 GLU A N 1
ATOM 1026 C CA . GLU A 1 128 ? 35.062 11.019 -7.876 1.00 39.56 128 GLU A CA 1
ATOM 1027 C C . GLU A 1 128 ? 34.804 11.737 -9.211 1.00 39.56 128 GLU A C 1
ATOM 1029 O O . GLU A 1 128 ? 35.661 12.423 -9.769 1.00 39.56 128 GLU A O 1
ATOM 1034 N N . GLU A 1 129 ? 33.599 11.570 -9.756 1.00 41.59 129 GLU A N 1
ATOM 1035 C CA . GLU A 1 129 ? 33.146 12.345 -10.905 1.00 41.59 129 GLU A CA 1
ATOM 1036 C C . GLU A 1 129 ? 33.044 13.836 -10.529 1.00 41.59 129 GLU A C 1
ATOM 1038 O O . GLU A 1 129 ? 32.075 14.300 -9.924 1.00 41.59 129 GLU A O 1
ATOM 1043 N N . ASP A 1 130 ? 34.073 14.584 -10.931 1.00 46.44 130 ASP A N 1
ATOM 1044 C CA . ASP A 1 130 ? 34.165 16.042 -11.034 1.00 46.44 130 ASP A CA 1
ATOM 1045 C C . ASP A 1 130 ? 32.804 16.741 -11.266 1.00 46.44 130 ASP A C 1
ATOM 1047 O O . ASP A 1 130 ? 32.330 16.919 -12.399 1.00 46.44 130 ASP A O 1
ATOM 1051 N N . ILE A 1 131 ? 32.209 17.268 -10.194 1.00 50.34 131 ILE A N 1
ATOM 1052 C CA . ILE A 1 131 ? 31.062 18.180 -10.268 1.00 50.34 131 ILE A CA 1
ATOM 1053 C C . ILE A 1 131 ? 31.568 19.547 -10.759 1.00 50.34 131 ILE A C 1
ATOM 1055 O O . ILE A 1 131 ? 31.938 20.428 -9.986 1.00 50.34 131 ILE A O 1
ATOM 1059 N N . LYS A 1 132 ? 31.559 19.751 -12.081 1.00 59.47 132 LYS A N 1
ATOM 1060 C CA . LYS A 1 132 ? 31.898 21.015 -12.773 1.00 59.47 132 LYS A CA 1
ATOM 1061 C C . LYS A 1 132 ? 30.777 22.061 -12.711 1.00 59.47 132 LYS A C 1
ATOM 1063 O O . LYS A 1 132 ? 30.416 22.663 -13.722 1.00 59.47 132 LYS A O 1
ATOM 1068 N N . VAL A 1 133 ? 30.225 22.292 -11.520 1.00 60.00 133 VAL A N 1
ATOM 1069 C CA . VAL A 1 133 ? 29.295 23.400 -11.270 1.00 60.00 133 VAL A CA 1
ATOM 1070 C C . VAL A 1 133 ? 29.655 24.066 -9.949 1.00 60.00 133 VAL A C 1
ATOM 1072 O O . VAL A 1 133 ? 29.337 23.567 -8.872 1.00 60.00 133 VAL A O 1
ATOM 1075 N N . ILE A 1 134 ? 30.351 25.197 -10.044 1.00 62.94 134 ILE A N 1
ATOM 1076 C CA . ILE A 1 134 ? 30.696 26.024 -8.890 1.00 62.94 134 ILE A CA 1
ATOM 1077 C C . ILE A 1 134 ? 29.612 27.090 -8.774 1.00 62.94 134 ILE A C 1
ATOM 1079 O O . ILE A 1 134 ? 29.442 27.933 -9.660 1.00 62.94 134 ILE A O 1
ATOM 1083 N N . PHE A 1 135 ? 28.858 27.014 -7.685 1.00 67.44 135 PHE A N 1
ATOM 1084 C CA . PHE A 1 135 ? 27.898 28.036 -7.307 1.00 67.44 135 PHE A CA 1
ATOM 1085 C C . PHE A 1 135 ? 28.570 29.013 -6.350 1.00 67.44 135 PHE A C 1
ATOM 1087 O O . PHE A 1 135 ? 29.256 28.605 -5.415 1.00 67.44 135 PHE A O 1
ATOM 1094 N N . ASP A 1 136 ? 28.345 30.298 -6.594 1.00 78.00 136 ASP A N 1
ATOM 1095 C CA . ASP A 1 136 ? 28.553 31.356 -5.609 1.00 78.00 136 ASP A CA 1
ATOM 1096 C C . ASP A 1 136 ? 27.740 31.036 -4.331 1.00 78.00 136 ASP A C 1
ATOM 1098 O O . ASP A 1 136 ? 26.697 30.376 -4.395 1.00 78.00 136 ASP A O 1
ATOM 1102 N N . ASP A 1 137 ? 28.179 31.538 -3.176 1.00 73.38 137 ASP A N 1
ATOM 1103 C CA . ASP A 1 137 ? 27.437 31.566 -1.908 1.00 73.38 137 ASP A CA 1
ATOM 1104 C C . ASP A 1 137 ? 26.017 32.178 -2.031 1.00 73.38 137 ASP A C 1
ATOM 1106 O O . ASP A 1 137 ? 25.171 31.984 -1.151 1.00 73.38 137 ASP A O 1
ATOM 1110 N N . GLU A 1 138 ? 25.719 32.888 -3.124 1.00 75.25 138 GLU A N 1
ATOM 1111 C CA . GLU A 1 138 ? 24.384 33.383 -3.497 1.00 75.25 138 GLU A CA 1
ATOM 1112 C C . GLU A 1 138 ? 23.539 32.404 -4.340 1.00 75.25 138 GLU A C 1
ATOM 1114 O O . GLU A 1 138 ? 22.400 32.713 -4.697 1.00 75.25 138 GLU A O 1
ATOM 1119 N N . GLY A 1 139 ? 24.048 31.206 -4.638 1.00 77.00 139 GLY A N 1
ATOM 1120 C CA . GLY A 1 139 ? 23.353 30.191 -5.436 1.00 77.00 139 GLY A CA 1
ATOM 1121 C C . GLY A 1 139 ? 23.305 30.498 -6.935 1.00 77.00 139 GLY A C 1
ATOM 1122 O O . GLY A 1 139 ? 22.523 29.880 -7.658 1.00 77.00 139 GLY A O 1
ATOM 1123 N N . ASN A 1 140 ? 24.136 31.430 -7.405 1.00 75.12 140 ASN A N 1
ATOM 1124 C CA . ASN A 1 140 ? 24.298 31.723 -8.823 1.00 75.12 140 ASN A CA 1
ATOM 1125 C C . ASN A 1 140 ? 25.438 30.888 -9.411 1.00 75.12 140 ASN A C 1
ATOM 1127 O O . ASN A 1 140 ? 26.521 30.786 -8.839 1.00 75.12 140 ASN A O 1
ATOM 1131 N N . GLU A 1 141 ? 25.172 30.289 -10.566 1.00 74.56 141 GLU A N 1
ATOM 1132 C CA . GLU A 1 141 ? 26.145 29.518 -11.337 1.00 74.56 141 GLU A CA 1
ATOM 1133 C C . GLU A 1 141 ? 27.221 30.475 -11.875 1.00 74.56 141 GLU A C 1
ATOM 1135 O O . GLU A 1 141 ? 26.897 31.408 -12.613 1.00 74.56 141 GLU A O 1
ATOM 1140 N N . ILE A 1 142 ? 28.486 30.273 -11.495 1.00 67.06 142 ILE A N 1
ATOM 1141 C CA . ILE A 1 142 ? 29.608 31.073 -12.001 1.00 67.06 142 ILE A CA 1
ATOM 1142 C C . ILE A 1 142 ? 30.028 30.483 -13.354 1.00 67.06 142 ILE A C 1
ATOM 1144 O O . ILE A 1 142 ? 30.471 29.330 -13.402 1.00 67.06 142 ILE A O 1
ATOM 1148 N N . PRO A 1 143 ? 29.925 31.225 -14.473 1.00 60.56 143 PRO A N 1
ATOM 1149 C CA . PRO A 1 143 ? 30.380 30.725 -15.761 1.00 60.56 143 PRO A CA 1
ATOM 1150 C C . PRO A 1 143 ? 31.910 30.624 -15.775 1.00 60.56 143 PRO A C 1
ATOM 1152 O O . PRO A 1 143 ? 32.615 31.631 -15.737 1.00 60.56 143 PRO A O 1
ATOM 1155 N N . LEU A 1 144 ? 32.434 29.400 -15.853 1.00 53.50 144 LEU A N 1
ATOM 1156 C CA . LEU A 1 144 ? 33.844 29.143 -16.147 1.00 53.50 144 LEU A CA 1
ATOM 1157 C C . LEU A 1 144 ? 34.130 29.541 -17.603 1.00 53.50 144 LEU A C 1
ATOM 1159 O O . LEU A 1 144 ? 33.830 28.801 -18.544 1.00 53.50 144 LEU A O 1
ATOM 1163 N N . GLU A 1 145 ? 34.694 30.735 -17.791 1.00 46.78 145 GLU A N 1
ATOM 1164 C CA . GLU A 1 145 ? 35.135 31.233 -19.093 1.00 46.78 145 GLU A CA 1
ATOM 1165 C C . GLU A 1 145 ? 36.246 30.342 -19.668 1.00 46.78 145 GLU A C 1
ATOM 1167 O O . GLU A 1 145 ? 37.410 30.404 -19.278 1.00 46.78 145 GLU A O 1
ATOM 1172 N N . SER A 1 146 ? 35.891 29.523 -20.659 1.00 40.22 146 SER A N 1
ATOM 1173 C CA . SER A 1 146 ? 36.849 28.906 -21.573 1.00 40.22 146 SER A CA 1
ATOM 1174 C C . SER A 1 146 ? 36.466 29.230 -23.019 1.00 40.22 146 SER A C 1
ATOM 1176 O O . SER A 1 146 ? 35.563 28.647 -23.609 1.00 40.22 146 SER A O 1
ATOM 1178 N N . LYS A 1 147 ? 37.173 30.243 -23.534 1.00 40.50 147 LYS A N 1
ATOM 1179 C CA . LYS A 1 147 ? 37.573 30.528 -24.923 1.00 40.50 147 LYS A CA 1
ATOM 1180 C C . LYS A 1 147 ? 36.735 29.897 -26.049 1.00 40.50 147 LYS A C 1
ATOM 1182 O O . LYS A 1 147 ? 36.780 28.681 -26.240 1.00 40.50 147 LYS A O 1
ATOM 1187 N N . LYS A 1 148 ? 36.159 30.753 -26.907 1.00 38.34 148 LYS A N 1
ATOM 1188 C CA . LYS A 1 148 ? 36.196 30.599 -28.379 1.00 38.34 148 LYS A CA 1
ATOM 1189 C C . LYS A 1 148 ? 35.672 31.833 -29.123 1.00 38.34 148 LYS A C 1
ATOM 1191 O O . LYS A 1 148 ? 34.489 32.140 -29.065 1.00 38.34 148 LYS A O 1
ATOM 1196 N N . ASP A 1 149 ? 36.618 32.487 -29.791 1.00 34.94 149 ASP A N 1
ATOM 1197 C CA . ASP A 1 149 ? 36.614 33.028 -31.157 1.00 34.94 149 ASP A CA 1
ATOM 1198 C C . ASP A 1 149 ? 35.277 33.199 -31.894 1.00 34.94 149 ASP A C 1
ATOM 1200 O O . ASP A 1 149 ? 34.622 32.208 -32.208 1.00 34.94 149 ASP A O 1
ATOM 1204 N N . THR A 1 150 ? 34.998 34.452 -32.280 1.00 37.50 150 THR A N 1
ATOM 1205 C CA . THR A 1 150 ? 34.441 34.926 -33.574 1.00 37.50 150 THR A CA 1
ATOM 1206 C C . THR A 1 150 ? 34.469 36.469 -33.536 1.00 37.50 150 THR A C 1
ATOM 1208 O O . THR A 1 150 ? 33.760 37.049 -32.720 1.00 37.50 150 THR A O 1
ATOM 1211 N N . THR A 1 151 ? 35.480 37.137 -34.111 1.00 34.22 151 THR A N 1
ATOM 1212 C CA . THR A 1 151 ? 35.496 37.825 -35.435 1.00 34.22 151 THR A CA 1
ATOM 1213 C C . THR A 1 151 ? 34.454 38.938 -35.641 1.00 34.22 151 THR A C 1
ATOM 1215 O O . THR A 1 151 ? 33.269 38.659 -35.492 1.00 34.22 151 THR A O 1
ATOM 1218 N N . GLU A 1 152 ? 34.950 40.109 -36.103 1.00 44.94 152 GLU A N 1
ATOM 1219 C CA . GLU A 1 152 ? 34.311 41.338 -36.668 1.00 44.94 152 GLU A CA 1
ATOM 1220 C C . GLU A 1 152 ? 34.558 42.646 -35.850 1.00 44.94 152 GLU A C 1
ATOM 1222 O O . GLU A 1 152 ? 34.715 42.575 -34.630 1.00 44.94 152 GLU A O 1
ATOM 1227 N N . PRO A 1 153 ? 34.716 43.831 -36.496 1.00 40.25 153 PRO A N 1
ATOM 1228 C CA . PRO A 1 153 ? 36.021 44.501 -36.610 1.00 40.25 153 PRO A CA 1
ATOM 1229 C C . PRO A 1 153 ? 36.101 45.905 -35.968 1.00 40.25 153 PRO A C 1
ATOM 1231 O O . PRO A 1 153 ? 35.097 46.507 -35.596 1.00 40.25 153 PRO A O 1
ATOM 1234 N N . ASP A 1 154 ? 37.340 46.401 -35.881 1.00 32.94 154 ASP A N 1
ATOM 1235 C CA . ASP A 1 154 ? 37.797 47.793 -35.750 1.00 32.94 154 ASP A CA 1
ATOM 1236 C C . ASP A 1 154 ? 37.017 48.766 -34.854 1.00 32.94 154 ASP A C 1
ATOM 1238 O O . ASP A 1 154 ? 35.990 49.334 -35.223 1.00 32.94 154 ASP A O 1
ATOM 1242 N N . ARG A 1 155 ? 37.644 49.107 -33.720 1.00 39.22 155 ARG A N 1
ATOM 1243 C CA . ARG A 1 155 ? 37.673 50.475 -33.178 1.00 39.22 155 ARG A CA 1
ATOM 1244 C C . ARG A 1 155 ? 38.865 50.624 -32.238 1.00 39.22 155 ARG A C 1
ATOM 1246 O O . ARG A 1 155 ? 38.807 50.304 -31.052 1.00 39.22 155 ARG A O 1
ATOM 1253 N N . SER A 1 156 ? 39.957 51.125 -32.802 1.00 36.03 156 SER A N 1
ATOM 1254 C CA . SER A 1 156 ? 41.071 51.725 -32.076 1.00 36.03 156 SER A CA 1
ATOM 1255 C C . SER A 1 156 ? 40.547 52.897 -31.242 1.00 36.03 156 SER A C 1
ATOM 1257 O O . SER A 1 156 ? 40.271 53.971 -31.772 1.00 36.03 156 SER A O 1
ATOM 1259 N N . VAL A 1 157 ? 40.368 52.692 -29.938 1.00 44.50 157 VAL A N 1
ATOM 1260 C CA . VAL A 1 157 ? 40.144 53.789 -28.991 1.00 44.50 157 VAL A CA 1
ATOM 1261 C C . VAL A 1 157 ? 41.319 53.803 -28.032 1.00 44.50 157 VAL A C 1
ATOM 1263 O O . VAL A 1 157 ? 41.493 52.915 -27.196 1.00 44.50 157 VAL A O 1
ATOM 1266 N N . GLU A 1 158 ? 42.150 54.817 -28.233 1.00 41.06 158 GLU A N 1
ATOM 1267 C CA . GLU A 1 158 ? 43.312 55.182 -27.442 1.00 41.06 158 GLU A CA 1
ATOM 1268 C C . GLU A 1 158 ? 42.985 55.130 -25.945 1.00 41.06 158 GLU A C 1
ATOM 1270 O O . GLU A 1 158 ? 42.156 55.880 -25.420 1.00 41.06 158 GLU A O 1
ATOM 1275 N N . LYS A 1 159 ? 43.650 54.214 -25.234 1.00 47.47 159 LYS A N 1
ATOM 1276 C CA . LYS A 1 159 ? 43.627 54.171 -23.774 1.00 47.47 159 LYS A CA 1
ATOM 1277 C C . LYS A 1 159 ? 44.404 55.376 -23.258 1.00 47.47 159 LYS A C 1
ATOM 1279 O O . LYS A 1 159 ? 45.618 55.308 -23.089 1.00 47.47 159 LYS A O 1
ATOM 1284 N N . LYS A 1 160 ? 43.686 56.461 -22.965 1.00 54.34 160 LYS A N 1
ATOM 1285 C CA . LYS A 1 160 ? 44.183 57.526 -22.091 1.00 54.34 160 LYS A CA 1
ATOM 1286 C C . LYS A 1 160 ? 44.607 56.883 -20.770 1.00 54.34 160 LYS A C 1
ATOM 1288 O O . LYS A 1 160 ? 43.808 56.224 -20.101 1.00 54.34 160 LYS A O 1
ATOM 1293 N N . SER A 1 161 ? 45.888 57.007 -20.445 1.00 54.84 161 SER A N 1
ATOM 1294 C CA . SER A 1 161 ? 46.487 56.525 -19.208 1.00 54.84 161 SER A CA 1
ATOM 1295 C C . SER A 1 161 ? 45.852 57.254 -18.026 1.00 54.84 161 SER A C 1
ATOM 1297 O O . SER A 1 161 ? 46.190 58.395 -17.732 1.00 54.84 161 SER A O 1
ATOM 1299 N N . ILE A 1 162 ? 44.900 56.585 -17.380 1.00 62.75 162 ILE A N 1
ATOM 1300 C CA . ILE A 1 162 ? 44.283 57.002 -16.118 1.00 62.75 162 ILE A CA 1
ATOM 1301 C C . ILE A 1 162 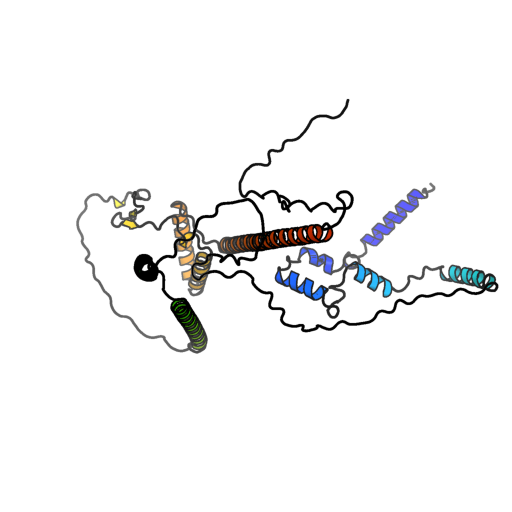? 45.408 57.193 -15.093 1.00 62.75 162 ILE A C 1
ATOM 1303 O O . ILE A 1 162 ? 46.111 56.227 -14.767 1.00 62.75 162 ILE A O 1
ATOM 1307 N N . THR A 1 163 ? 45.571 58.427 -14.617 1.00 75.38 163 THR A N 1
ATOM 1308 C CA . THR A 1 163 ? 46.521 58.818 -13.569 1.00 75.38 163 THR A CA 1
ATOM 1309 C C . THR A 1 163 ? 46.276 58.011 -12.289 1.00 75.38 163 THR A C 1
ATOM 1311 O O . THR A 1 163 ? 45.154 57.586 -11.99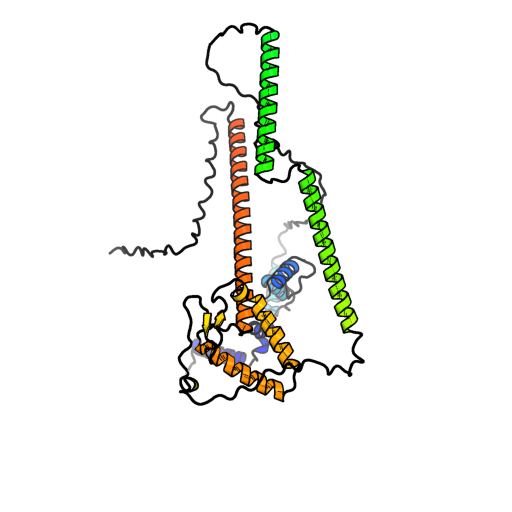8 1.00 75.38 163 THR A O 1
ATOM 1314 N N . GLU A 1 164 ? 47.331 57.739 -11.514 1.00 81.88 164 GLU A N 1
ATOM 1315 C CA . GLU A 1 164 ? 47.230 56.910 -10.299 1.00 81.88 164 GLU A CA 1
ATOM 1316 C C . GLU A 1 164 ? 46.221 57.454 -9.277 1.00 81.88 164 GLU A C 1
ATOM 1318 O O . GLU A 1 164 ? 45.540 56.670 -8.608 1.00 81.88 164 GLU A O 1
ATOM 1323 N N . GLU A 1 165 ? 46.040 58.774 -9.226 1.00 82.06 165 GLU A N 1
ATOM 1324 C CA . GLU A 1 165 ? 45.022 59.415 -8.391 1.00 82.06 165 GLU A CA 1
ATOM 1325 C C . GLU A 1 165 ? 43.593 59.011 -8.777 1.00 82.06 165 GLU A C 1
ATOM 1327 O O . GLU A 1 165 ? 42.806 58.656 -7.897 1.00 82.06 165 GLU A O 1
ATOM 1332 N N . GLU A 1 166 ? 43.250 58.956 -10.070 1.00 83.12 166 GLU A N 1
ATOM 1333 C CA . GLU A 1 166 ? 41.925 58.494 -10.512 1.00 83.12 166 GLU A CA 1
ATOM 1334 C C . GLU A 1 166 ? 41.694 57.016 -10.165 1.00 83.12 166 GLU A C 1
ATOM 1336 O O . GLU A 1 166 ? 40.576 56.618 -9.819 1.00 83.12 166 GLU A O 1
ATOM 1341 N N . LYS A 1 167 ? 42.742 56.177 -10.206 1.00 84.62 167 LYS A N 1
ATOM 1342 C CA . LYS A 1 167 ? 42.642 54.769 -9.780 1.00 84.62 167 LYS A CA 1
ATOM 1343 C C . LYS A 1 167 ? 42.380 54.657 -8.280 1.00 84.62 167 LYS A C 1
ATOM 1345 O O . LYS A 1 167 ? 41.556 53.834 -7.877 1.00 84.62 167 LYS A O 1
ATOM 1350 N N . LEU A 1 168 ? 43.046 55.467 -7.458 1.00 88.00 168 LEU A N 1
ATOM 1351 C CA . LEU A 1 168 ? 42.821 55.500 -6.011 1.00 88.00 168 LEU A CA 1
ATOM 1352 C C . LEU A 1 168 ? 41.419 56.012 -5.671 1.00 88.00 168 LEU A C 1
ATOM 1354 O O . LEU A 1 168 ? 40.738 55.409 -4.841 1.00 88.00 168 LEU A O 1
ATOM 1358 N N . GLN A 1 169 ? 40.942 57.057 -6.350 1.00 89.38 169 GLN A N 1
ATOM 1359 C CA . GLN A 1 169 ? 39.576 57.553 -6.169 1.00 89.38 169 GLN A CA 1
ATOM 1360 C C . GLN A 1 169 ? 38.525 56.526 -6.611 1.00 89.38 169 GLN A C 1
ATOM 1362 O O . GLN A 1 169 ? 37.548 56.303 -5.894 1.00 89.38 169 GLN A O 1
ATOM 1367 N N . ARG A 1 170 ? 38.734 55.822 -7.735 1.00 86.44 170 ARG A N 1
ATOM 1368 C CA . ARG A 1 170 ? 37.862 54.708 -8.151 1.00 86.44 170 ARG A CA 1
ATOM 1369 C C . ARG A 1 170 ? 37.848 53.567 -7.141 1.00 86.44 170 ARG A C 1
ATOM 1371 O O . ARG A 1 170 ? 36.775 53.032 -6.873 1.00 86.44 170 ARG A O 1
ATOM 1378 N N . LYS A 1 171 ? 38.999 53.208 -6.564 1.00 91.56 171 LYS A N 1
ATOM 1379 C CA . LYS A 1 171 ? 39.080 52.183 -5.511 1.00 91.56 171 LYS A CA 1
ATOM 1380 C C . LYS A 1 171 ? 38.316 52.609 -4.259 1.00 91.56 171 LYS A C 1
ATOM 1382 O O . LYS A 1 171 ? 37.474 51.841 -3.810 1.00 91.56 171 LYS A O 1
ATOM 1387 N N . LYS A 1 172 ? 38.510 53.843 -3.776 1.00 92.19 172 LYS A N 1
ATOM 1388 C CA . LYS A 1 172 ? 37.760 54.396 -2.632 1.00 92.19 172 LYS A CA 1
ATOM 1389 C C . LYS A 1 172 ? 36.248 54.421 -2.890 1.00 92.19 172 LYS A C 1
ATOM 1391 O O . LYS A 1 172 ? 35.473 54.016 -2.029 1.00 92.19 172 LYS A O 1
ATOM 1396 N N . ASN A 1 173 ? 35.819 54.820 -4.090 1.00 91.19 173 ASN A N 1
ATOM 1397 C CA . ASN A 1 173 ? 34.403 54.792 -4.476 1.00 91.19 173 ASN A CA 1
ATOM 1398 C C . ASN A 1 173 ? 33.839 53.364 -4.565 1.00 91.19 173 ASN A C 1
ATOM 1400 O O . ASN A 1 173 ? 32.711 53.125 -4.134 1.00 91.19 173 ASN A O 1
ATOM 1404 N N . LEU A 1 174 ? 34.614 52.401 -5.075 1.00 91.94 174 LEU A N 1
ATOM 1405 C CA . LEU A 1 174 ? 34.228 50.987 -5.083 1.00 91.94 174 LEU A CA 1
ATOM 1406 C C . LEU A 1 174 ? 34.126 50.407 -3.669 1.00 91.94 174 LEU A C 1
ATOM 1408 O O . LEU A 1 174 ? 33.200 49.648 -3.394 1.00 91.94 174 LEU A O 1
ATOM 1412 N N . GLU A 1 175 ? 35.035 50.770 -2.768 1.00 94.00 175 GLU A N 1
ATOM 1413 C CA . GLU A 1 175 ? 35.005 50.351 -1.364 1.00 94.00 175 GLU A CA 1
ATOM 1414 C C . GLU A 1 175 ? 33.797 50.931 -0.625 1.00 94.00 175 GLU A C 1
ATOM 1416 O O . GLU A 1 175 ? 33.086 50.203 0.070 1.00 94.00 175 GLU A O 1
ATOM 1421 N N . ALA A 1 176 ? 33.487 52.211 -0.853 1.00 94.06 176 ALA A N 1
ATOM 1422 C CA . ALA A 1 176 ? 32.290 52.849 -0.317 1.00 94.06 176 ALA A CA 1
ATOM 1423 C C . ALA A 1 176 ? 31.003 52.183 -0.839 1.00 94.06 176 ALA A C 1
ATOM 1425 O O . ALA A 1 176 ? 30.078 51.932 -0.065 1.00 94.06 176 ALA A O 1
ATOM 1426 N N . LEU A 1 177 ? 30.947 51.837 -2.132 1.00 93.62 177 LEU A N 1
ATOM 1427 C CA . LEU A 1 177 ? 29.833 51.089 -2.726 1.00 93.62 177 LEU A CA 1
ATOM 1428 C C . LEU A 1 177 ? 29.696 49.683 -2.130 1.00 93.62 177 LEU A C 1
ATOM 1430 O O . LEU A 1 177 ? 28.582 49.275 -1.803 1.00 93.62 177 LEU A O 1
ATOM 1434 N N . ARG A 1 178 ? 30.808 48.962 -1.939 1.00 93.56 178 ARG A N 1
ATOM 1435 C CA . ARG A 1 178 ? 30.826 47.631 -1.307 1.00 93.56 178 ARG A CA 1
ATOM 1436 C C . ARG A 1 178 ? 30.355 47.681 0.143 1.00 93.56 178 ARG A C 1
ATOM 1438 O O . ARG A 1 178 ? 29.499 46.885 0.518 1.00 93.56 178 ARG A O 1
ATOM 1445 N N . SER A 1 179 ? 30.830 48.654 0.919 1.00 94.94 179 SER A N 1
ATOM 1446 C CA . SER A 1 179 ? 30.391 48.887 2.301 1.00 94.94 179 SER A CA 1
ATOM 1447 C C . SER A 1 179 ? 28.887 49.182 2.372 1.00 94.94 179 SER A C 1
ATOM 1449 O O . SER A 1 179 ? 28.149 48.551 3.132 1.00 94.94 179 SER A O 1
ATOM 1451 N N . LYS A 1 180 ? 28.384 50.061 1.494 1.00 95.19 180 LYS A N 1
ATOM 1452 C CA . LYS A 1 180 ? 26.956 50.409 1.426 1.00 95.19 180 LYS A CA 1
ATOM 1453 C C . LYS A 1 180 ? 26.086 49.218 1.006 1.00 95.19 180 LYS A C 1
ATOM 1455 O O . LYS A 1 180 ? 24.974 49.058 1.511 1.00 95.19 180 LYS A O 1
ATOM 1460 N N . LEU A 1 181 ? 26.590 48.366 0.112 1.00 94.81 181 LEU A N 1
ATOM 1461 C CA . LEU A 1 181 ? 25.919 47.145 -0.329 1.00 94.81 181 LEU A CA 1
ATOM 1462 C C . LEU A 1 181 ? 25.890 46.081 0.779 1.00 94.81 181 LEU A C 1
ATOM 1464 O O . LEU A 1 181 ? 24.824 45.534 1.053 1.00 94.81 181 LEU A O 1
ATOM 1468 N N . GLN A 1 182 ? 27.000 45.856 1.489 1.00 93.06 182 GLN A N 1
ATOM 1469 C CA . GLN A 1 182 ? 27.041 44.965 2.656 1.00 93.06 182 GLN A CA 1
ATOM 1470 C C . GLN A 1 182 ? 26.101 45.427 3.774 1.00 93.06 182 GLN A C 1
ATOM 1472 O O . GLN A 1 182 ? 25.361 44.603 4.313 1.00 93.06 182 GLN A O 1
ATOM 1477 N N . ALA A 1 183 ? 26.058 46.728 4.076 1.00 93.19 183 ALA A N 1
ATOM 1478 C CA . ALA A 1 183 ? 25.118 47.290 5.047 1.00 93.19 183 ALA A CA 1
ATOM 1479 C C . ALA A 1 183 ? 23.653 47.084 4.619 1.00 93.19 183 ALA A C 1
ATOM 1481 O O . ALA A 1 183 ? 22.789 46.773 5.434 1.00 93.19 183 ALA A O 1
ATOM 1482 N N . LYS A 1 184 ? 23.355 47.193 3.318 1.00 93.12 184 LYS A N 1
ATOM 1483 C CA . LYS A 1 184 ? 22.005 46.930 2.802 1.00 93.12 184 LYS A CA 1
ATOM 1484 C C . LYS A 1 184 ? 21.644 45.443 2.837 1.00 93.12 184 LYS A C 1
ATOM 1486 O O . LYS A 1 184 ? 20.492 45.108 3.106 1.00 93.12 184 LYS A O 1
ATOM 1491 N N . ILE A 1 185 ? 22.606 44.551 2.599 1.00 83.81 185 ILE A N 1
ATOM 1492 C CA . ILE A 1 185 ? 22.416 43.100 2.719 1.00 83.81 185 ILE A CA 1
ATOM 1493 C C . ILE A 1 185 ? 22.195 42.705 4.181 1.00 83.81 185 ILE A C 1
ATOM 1495 O O . ILE A 1 185 ? 21.307 41.896 4.446 1.00 83.81 185 ILE A O 1
ATOM 1499 N N . SER A 1 186 ? 22.944 43.268 5.134 1.00 84.44 186 SER A N 1
ATOM 1500 C CA . SER A 1 186 ? 22.752 42.980 6.561 1.00 84.44 186 SER A CA 1
ATOM 1501 C C . SER A 1 186 ? 21.397 43.485 7.066 1.00 84.44 186 SER A C 1
ATOM 1503 O O . SER A 1 186 ? 20.689 42.735 7.736 1.00 84.44 186 SER A O 1
ATOM 1505 N N . ASP A 1 187 ? 20.974 44.683 6.651 1.00 86.25 187 ASP A N 1
ATOM 1506 C CA . ASP A 1 187 ? 19.661 45.252 6.985 1.00 86.25 187 ASP A CA 1
ATOM 1507 C C . ASP A 1 187 ? 18.498 44.471 6.334 1.00 86.25 187 ASP A C 1
ATOM 1509 O O . ASP A 1 187 ? 17.432 44.269 6.915 1.00 86.25 187 ASP A O 1
ATOM 1513 N N . MET A 1 188 ? 18.705 43.934 5.128 1.00 81.94 188 MET A N 1
ATOM 1514 C CA . MET A 1 188 ? 17.756 43.020 4.483 1.00 81.94 188 MET A CA 1
ATOM 1515 C C . MET A 1 188 ? 17.709 41.643 5.156 1.00 81.94 188 MET A C 1
ATOM 1517 O O . MET A 1 188 ? 16.633 41.050 5.263 1.00 81.94 188 MET A O 1
ATOM 1521 N N . LYS A 1 189 ? 18.851 41.122 5.620 1.00 72.69 189 LYS A N 1
ATOM 1522 C CA . LYS A 1 189 ? 18.936 39.856 6.364 1.00 72.69 189 LYS A CA 1
ATOM 1523 C C . LYS A 1 189 ? 18.265 39.975 7.736 1.00 72.69 189 LYS A C 1
ATOM 1525 O O . LYS A 1 189 ? 17.510 39.072 8.101 1.00 72.69 189 LYS A O 1
ATOM 1530 N N . SER A 1 190 ? 18.444 41.096 8.441 1.00 74.69 190 SER A N 1
ATOM 1531 C CA . SER A 1 190 ? 17.767 41.373 9.715 1.00 74.69 190 SER A CA 1
ATOM 1532 C C . SER A 1 190 ? 16.248 41.512 9.526 1.00 74.69 190 SER A C 1
ATOM 1534 O O . SER A 1 190 ? 15.482 40.830 10.212 1.00 74.69 190 SER A O 1
ATOM 1536 N N . LYS A 1 191 ? 15.791 42.275 8.517 1.00 80.62 191 LYS A N 1
ATOM 1537 C CA . LYS A 1 191 ? 14.362 42.414 8.158 1.00 80.62 191 LYS A CA 1
ATOM 1538 C C . LYS A 1 191 ? 13.699 41.090 7.771 1.00 80.62 191 LYS A C 1
ATOM 1540 O O . LYS A 1 191 ? 12.510 40.906 8.024 1.00 80.62 191 LYS A O 1
ATOM 1545 N N . ARG A 1 192 ? 14.446 40.155 7.177 1.00 70.94 192 ARG A N 1
ATOM 1546 C CA . ARG A 1 192 ? 13.933 38.846 6.732 1.00 70.94 192 ARG A CA 1
ATOM 1547 C C . ARG A 1 192 ? 14.001 37.741 7.790 1.00 70.94 192 ARG A C 1
ATOM 1549 O O . ARG A 1 192 ? 13.537 36.644 7.494 1.00 70.94 192 ARG A O 1
ATOM 1556 N N . LYS A 1 193 ? 14.545 37.992 8.994 1.00 62.66 193 LYS A N 1
ATOM 1557 C CA . LYS A 1 193 ? 14.718 36.972 10.058 1.00 62.66 193 LYS A CA 1
ATOM 1558 C C . LYS A 1 193 ? 15.319 35.660 9.522 1.00 62.66 193 LYS A C 1
ATOM 1560 O O . LYS A 1 193 ? 14.949 34.569 9.952 1.00 62.66 193 LYS A O 1
ATOM 1565 N N . ALA A 1 194 ? 16.219 35.763 8.544 1.00 54.97 194 ALA A N 1
ATOM 1566 C CA . ALA A 1 194 ? 16.914 34.608 7.996 1.00 54.97 194 ALA A CA 1
ATOM 1567 C C . ALA A 1 194 ? 18.078 34.261 8.941 1.00 54.97 194 ALA A C 1
ATOM 1569 O O . ALA A 1 194 ? 18.876 35.153 9.239 1.00 54.97 194 ALA A O 1
ATOM 1570 N N . PRO A 1 195 ? 18.187 33.017 9.442 1.00 47.12 195 PRO A N 1
ATOM 1571 C CA . PRO A 1 195 ? 19.299 32.629 10.305 1.00 47.12 195 PRO A CA 1
ATOM 1572 C C . PRO A 1 195 ? 20.620 32.771 9.532 1.00 47.12 195 PRO A C 1
ATOM 1574 O O . PRO A 1 195 ? 20.782 32.199 8.454 1.00 47.12 195 PRO A O 1
ATOM 1577 N N . GLY A 1 196 ? 21.525 33.603 10.052 1.00 49.75 196 GLY A N 1
ATOM 1578 C CA . GLY A 1 196 ? 22.830 33.898 9.459 1.00 49.75 196 GLY A CA 1
ATOM 1579 C C . GLY A 1 196 ? 23.887 32.847 9.803 1.00 49.75 196 GLY A C 1
ATOM 1580 O O . GLY A 1 196 ? 23.845 32.290 10.889 1.00 49.75 196 GLY A O 1
ATOM 1581 N N . SER A 1 197 ? 24.823 32.647 8.866 1.00 54.56 197 SER A N 1
ATOM 1582 C CA . SER A 1 197 ? 25.925 31.667 8.819 1.00 54.56 197 SER A CA 1
ATOM 1583 C C . SER A 1 197 ? 25.512 30.182 8.762 1.00 54.56 197 SER A C 1
ATOM 1585 O O . SER A 1 197 ? 24.690 29.680 9.530 1.00 54.56 197 SER A O 1
ATOM 1587 N N . ARG A 1 198 ? 26.113 29.444 7.813 1.00 65.12 198 ARG A N 1
ATOM 1588 C CA . ARG A 1 198 ? 25.945 27.987 7.624 1.00 65.12 198 ARG A CA 1
ATOM 1589 C C . ARG A 1 198 ? 26.211 27.214 8.917 1.00 65.12 198 ARG A C 1
ATOM 1591 O O . ARG A 1 198 ? 25.556 26.212 9.192 1.00 65.12 198 ARG A O 1
ATOM 1598 N N . GLU A 1 199 ? 27.130 27.723 9.723 1.00 73.19 199 GLU A N 1
ATOM 1599 C CA . GLU A 1 199 ? 27.521 27.162 11.006 1.00 73.19 199 GLU A CA 1
ATOM 1600 C C . GLU A 1 199 ? 26.417 27.288 12.063 1.00 73.19 199 GLU A C 1
ATOM 1602 O O . GLU A 1 199 ? 26.120 26.311 12.748 1.00 73.19 199 GLU A O 1
ATOM 1607 N N . ALA A 1 200 ? 25.701 28.418 12.125 1.00 71.12 200 ALA A N 1
ATOM 1608 C CA . ALA A 1 200 ? 24.559 28.559 13.028 1.00 71.12 200 ALA A CA 1
ATOM 1609 C C . ALA A 1 200 ? 23.384 27.657 12.616 1.00 71.12 200 ALA A C 1
ATOM 1611 O O . ALA A 1 200 ? 22.688 27.109 13.472 1.00 71.12 200 ALA A O 1
ATOM 1612 N N . ILE A 1 201 ? 23.186 27.445 11.310 1.00 65.38 201 ILE A N 1
ATOM 1613 C CA . ILE A 1 201 ? 22.172 26.514 10.788 1.00 65.38 201 ILE A CA 1
ATOM 1614 C C . ILE A 1 201 ? 22.532 25.067 11.157 1.00 65.38 201 ILE A C 1
ATOM 1616 O O . ILE A 1 201 ? 21.659 24.310 11.588 1.00 65.38 201 ILE A O 1
ATOM 1620 N N . LEU A 1 202 ? 23.804 24.677 11.033 1.00 75.38 202 LEU A N 1
ATOM 1621 C CA . LEU A 1 202 ? 24.281 23.347 11.424 1.00 75.38 202 LEU A CA 1
ATOM 1622 C C . LEU A 1 202 ? 24.228 23.142 12.945 1.00 75.38 202 LEU A C 1
ATOM 1624 O O . LEU A 1 202 ? 23.774 22.088 13.390 1.00 75.38 202 LEU A O 1
ATOM 1628 N N . ALA A 1 203 ? 24.584 24.153 13.741 1.00 79.50 203 ALA A N 1
ATOM 1629 C CA . ALA A 1 203 ? 24.472 24.116 15.198 1.00 79.50 203 ALA A CA 1
ATOM 1630 C C . ALA A 1 203 ? 23.007 24.012 15.655 1.00 79.50 203 ALA A C 1
ATOM 1632 O O . ALA A 1 203 ? 22.676 23.193 16.513 1.00 79.50 203 ALA A O 1
ATOM 1633 N N . GLN A 1 204 ? 22.091 24.766 15.034 1.00 78.19 204 GLN A N 1
ATOM 1634 C CA . GLN A 1 204 ? 20.658 24.673 15.325 1.00 78.19 204 GLN A CA 1
ATOM 1635 C C . GLN A 1 204 ? 20.078 23.316 14.902 1.00 78.19 204 GLN A C 1
ATOM 1637 O O . GLN A 1 204 ? 19.198 22.786 15.583 1.00 78.19 204 GLN A O 1
ATOM 1642 N N . ARG A 1 205 ? 20.580 22.726 13.808 1.00 81.94 205 ARG A N 1
ATOM 1643 C CA . ARG A 1 205 ? 20.181 21.392 13.344 1.00 81.94 205 ARG A CA 1
ATOM 1644 C C . ARG A 1 205 ? 20.663 20.299 14.299 1.00 81.94 205 ARG A C 1
ATOM 1646 O O . ARG A 1 205 ? 19.823 19.510 14.722 1.00 81.94 205 ARG A O 1
ATOM 1653 N N . LYS A 1 206 ? 21.934 20.327 14.724 1.00 86.38 206 LYS A N 1
ATOM 1654 C CA . LYS A 1 206 ? 22.479 19.428 15.760 1.00 86.38 206 LYS A CA 1
ATOM 1655 C C . LYS A 1 206 ? 21.686 19.523 17.063 1.00 86.38 206 LYS A C 1
ATOM 1657 O O . LYS A 1 206 ? 21.195 18.509 17.545 1.00 86.38 206 LYS A O 1
ATOM 1662 N N . ARG A 1 207 ? 21.440 20.738 17.568 1.00 83.50 207 ARG A N 1
ATOM 1663 C CA . ARG A 1 207 ? 20.691 20.952 18.821 1.00 83.50 207 ARG A CA 1
ATOM 1664 C C . ARG A 1 207 ? 19.256 20.418 18.749 1.00 83.50 207 ARG A C 1
ATOM 1666 O O . ARG A 1 207 ? 18.714 19.909 19.727 1.00 83.50 207 ARG A O 1
ATOM 1673 N N . LYS A 1 208 ? 18.619 20.529 17.579 1.00 86.44 208 LYS A N 1
ATOM 1674 C CA . LYS A 1 208 ? 17.263 20.015 17.337 1.00 86.44 208 LYS A CA 1
ATOM 1675 C C . LYS A 1 208 ? 17.239 18.490 17.203 1.00 86.44 208 LYS A C 1
ATOM 1677 O O . LYS A 1 208 ? 16.257 17.865 17.597 1.00 86.44 208 LYS A O 1
ATOM 1682 N N . GLU A 1 209 ? 18.294 17.904 16.648 1.00 84.81 209 GLU A N 1
ATOM 1683 C CA . GLU A 1 209 ? 18.466 16.458 16.514 1.00 84.81 209 GLU A CA 1
ATOM 1684 C C . GLU A 1 209 ? 18.769 15.805 17.871 1.00 84.81 209 GLU A C 1
ATOM 1686 O O . GLU A 1 209 ? 18.120 14.819 18.216 1.00 84.81 209 GLU A O 1
ATOM 1691 N N . GLU A 1 210 ? 19.613 16.427 18.701 1.00 88.12 210 GLU A N 1
ATOM 1692 C CA . GLU A 1 210 ? 19.841 16.037 20.101 1.00 88.12 210 GLU A CA 1
ATOM 1693 C C . GLU A 1 210 ? 18.567 16.115 20.943 1.00 88.12 210 GLU A C 1
ATOM 1695 O O . GLU A 1 210 ? 18.222 15.140 21.604 1.00 88.12 210 GLU A O 1
ATOM 1700 N N . LEU A 1 211 ? 17.806 17.217 20.872 1.00 87.19 211 LEU A N 1
ATOM 1701 C CA . LEU A 1 211 ? 16.521 17.331 21.578 1.00 87.19 211 LEU A CA 1
ATOM 1702 C C . LEU A 1 211 ? 15.538 16.231 21.169 1.00 87.19 211 LEU A C 1
ATOM 1704 O O . LEU A 1 211 ? 14.806 15.700 22.002 1.00 87.19 211 LEU A O 1
ATOM 1708 N N . LYS A 1 212 ? 15.512 15.878 19.881 1.00 87.50 212 LYS A N 1
ATOM 1709 C CA . LYS A 1 212 ? 14.630 14.829 19.368 1.00 87.50 212 LYS A CA 1
ATOM 1710 C C . LYS A 1 212 ? 15.092 13.439 19.801 1.00 87.50 212 LYS A C 1
ATOM 1712 O O . LYS A 1 212 ? 14.240 12.609 20.094 1.00 87.50 212 LYS A O 1
ATOM 1717 N N . LYS A 1 213 ? 16.406 13.196 19.858 1.00 89.56 213 LYS A N 1
ATOM 1718 C CA . LYS A 1 213 ? 16.987 11.947 20.363 1.00 89.56 213 LYS A CA 1
ATOM 1719 C C . LYS A 1 213 ? 16.723 11.797 21.863 1.00 89.56 213 LYS A C 1
ATOM 1721 O O . LYS A 1 213 ? 16.228 10.754 22.266 1.00 89.56 213 LYS A O 1
ATOM 1726 N N . ARG A 1 214 ? 16.914 12.864 22.652 1.00 88.62 214 ARG A N 1
ATOM 1727 C CA . ARG A 1 214 ? 16.631 12.883 24.097 1.00 88.62 214 ARG A CA 1
ATOM 1728 C C . ARG A 1 214 ? 15.159 12.612 24.398 1.00 88.62 214 ARG A C 1
ATOM 1730 O O . ARG A 1 214 ? 14.863 11.757 25.213 1.00 88.62 214 ARG A O 1
ATOM 1737 N N . LYS A 1 215 ? 14.243 13.258 23.669 1.00 89.00 215 LYS A N 1
ATOM 1738 C CA . LYS A 1 215 ? 12.795 13.046 23.828 1.00 89.00 215 LYS A CA 1
ATOM 1739 C C . LYS A 1 215 ? 12.340 11.640 23.416 1.00 89.00 215 LYS A C 1
ATOM 1741 O O . LYS A 1 215 ? 11.327 11.153 23.898 1.00 89.00 215 LYS A O 1
ATOM 1746 N N . ARG A 1 216 ? 13.053 11.009 22.477 1.00 88.25 216 ARG A N 1
ATOM 1747 C CA . ARG A 1 216 ? 12.784 9.626 22.065 1.00 88.25 216 ARG A CA 1
ATOM 1748 C C . ARG A 1 216 ? 13.240 8.642 23.139 1.00 88.25 216 ARG A C 1
ATOM 1750 O O . ARG A 1 216 ? 12.489 7.734 23.435 1.00 88.25 216 ARG A O 1
ATOM 1757 N N . LEU A 1 217 ? 14.404 8.895 23.734 1.00 86.88 217 LEU A N 1
ATOM 1758 C CA . LEU A 1 217 ? 14.968 8.090 24.815 1.00 86.88 217 LEU A CA 1
ATOM 1759 C C . LEU A 1 217 ? 14.152 8.222 26.112 1.00 86.88 217 LEU A C 1
ATOM 1761 O O . LEU A 1 217 ? 13.896 7.228 26.766 1.00 86.88 217 LEU A O 1
ATOM 1765 N N . GLU A 1 218 ? 13.669 9.426 26.430 1.00 87.19 218 GLU A N 1
ATOM 1766 C CA . GLU A 1 218 ? 12.759 9.681 27.561 1.00 87.19 218 GLU A CA 1
ATOM 1767 C C . GLU A 1 218 ? 11.410 8.963 27.378 1.00 87.19 218 GLU A C 1
ATOM 1769 O O . GLU A 1 218 ? 10.913 8.347 28.308 1.00 87.19 218 GLU A O 1
ATOM 1774 N N . SER A 1 219 ? 10.862 8.955 26.156 1.00 84.06 219 SER A N 1
ATOM 1775 C CA . SER A 1 219 ? 9.645 8.194 25.828 1.00 84.06 219 SER A CA 1
ATOM 1776 C C . SER A 1 219 ? 9.843 6.677 25.857 1.00 84.06 219 SER A C 1
ATOM 1778 O O . SER A 1 219 ? 8.868 5.967 26.056 1.00 84.06 219 SER A O 1
ATOM 1780 N N . GLU A 1 220 ? 11.045 6.187 25.563 1.00 83.75 220 GLU A N 1
ATOM 1781 C CA . GLU A 1 220 ? 11.388 4.759 25.604 1.00 83.75 220 GLU A CA 1
ATOM 1782 C C . GLU A 1 220 ? 11.580 4.324 27.067 1.00 83.75 220 GLU A C 1
ATOM 1784 O O . GLU A 1 220 ? 11.012 3.326 27.480 1.00 83.75 220 GLU A O 1
ATOM 1789 N N . GLN A 1 221 ? 12.222 5.161 27.894 1.00 82.00 221 GLN A N 1
ATOM 1790 C CA . GLN A 1 221 ? 12.320 4.964 29.347 1.00 82.00 221 GLN A CA 1
ATOM 1791 C C . GLN A 1 221 ? 10.968 5.027 30.072 1.00 82.00 221 GLN A C 1
ATOM 1793 O O . GLN A 1 221 ? 10.756 4.237 30.984 1.00 82.00 221 GLN A O 1
ATOM 1798 N N . GLU A 1 222 ? 10.057 5.934 29.694 1.00 81.06 222 GLU A N 1
ATOM 1799 C CA . GLU A 1 222 ? 8.680 5.940 30.224 1.00 81.06 222 GLU A CA 1
ATOM 1800 C C . GLU A 1 222 ? 7.934 4.654 29.842 1.00 81.06 222 GLU A C 1
ATOM 1802 O O . GLU A 1 222 ? 7.233 4.094 30.674 1.00 81.06 222 GLU A O 1
ATOM 1807 N N . GLN A 1 223 ? 8.107 4.157 28.611 1.00 76.44 223 GLN A N 1
ATOM 1808 C CA . GLN A 1 223 ? 7.477 2.904 28.182 1.00 76.44 223 GLN A CA 1
ATOM 1809 C C . GLN A 1 223 ? 8.033 1.687 28.925 1.00 76.44 223 GLN A C 1
ATOM 1811 O O . GLN A 1 223 ? 7.248 0.845 29.347 1.00 76.44 223 GLN A O 1
ATOM 1816 N N . ASP A 1 224 ? 9.348 1.620 29.131 1.00 76.50 224 ASP A N 1
ATOM 1817 C CA . ASP A 1 224 ? 9.973 0.536 29.889 1.00 76.50 224 ASP A CA 1
ATOM 1818 C C . ASP A 1 224 ? 9.598 0.606 31.382 1.00 76.50 224 ASP A C 1
ATOM 1820 O O . ASP A 1 224 ? 9.371 -0.427 32.005 1.00 76.50 224 ASP A O 1
ATOM 1824 N N . GLN A 1 225 ? 9.480 1.806 31.973 1.00 72.06 225 GLN A N 1
ATOM 1825 C CA . GLN A 1 225 ? 9.002 1.957 33.356 1.00 72.06 225 GLN A CA 1
ATOM 1826 C C . GLN A 1 225 ? 7.528 1.573 33.510 1.00 72.06 225 GLN A C 1
ATOM 1828 O O . GLN A 1 225 ? 7.193 0.921 34.494 1.00 72.06 225 GLN A O 1
ATOM 1833 N N . ASP A 1 226 ? 6.669 1.921 32.549 1.00 68.44 226 ASP A N 1
ATOM 1834 C CA . ASP A 1 226 ? 5.263 1.507 32.553 1.00 68.44 226 ASP A CA 1
ATOM 1835 C C . ASP A 1 226 ? 5.120 -0.017 32.348 1.00 68.44 226 ASP A C 1
ATOM 1837 O O . ASP A 1 226 ? 4.241 -0.627 32.954 1.00 68.44 226 ASP A O 1
ATOM 1841 N N . GLU A 1 227 ? 5.982 -0.659 31.543 1.00 62.12 227 GLU A N 1
ATOM 1842 C CA . GLU A 1 227 ? 5.993 -2.126 31.384 1.00 62.12 227 GLU A CA 1
ATOM 1843 C C . GLU A 1 227 ? 6.537 -2.854 32.626 1.00 62.12 227 GLU A C 1
ATOM 1845 O O . GLU A 1 227 ? 6.012 -3.906 32.982 1.00 62.12 227 GLU A O 1
ATOM 1850 N N . ILE A 1 228 ? 7.524 -2.288 33.333 1.00 58.84 228 ILE A N 1
ATOM 1851 C CA . ILE A 1 228 ? 8.071 -2.867 34.576 1.00 58.84 228 ILE A CA 1
ATOM 1852 C C . ILE A 1 228 ? 7.126 -2.642 35.770 1.00 58.84 228 ILE A C 1
ATOM 1854 O O . ILE A 1 228 ? 6.953 -3.541 36.589 1.00 58.84 228 ILE A O 1
ATOM 1858 N N . ALA A 1 229 ? 6.477 -1.477 35.867 1.00 58.44 229 ALA A N 1
ATOM 1859 C CA . ALA A 1 229 ? 5.487 -1.194 36.910 1.00 58.44 229 ALA A CA 1
ATOM 1860 C C . ALA A 1 229 ? 4.177 -1.977 36.698 1.00 58.44 229 ALA A C 1
ATOM 1862 O O . ALA A 1 229 ? 3.501 -2.325 37.661 1.00 58.44 229 ALA A O 1
ATOM 1863 N N . SER A 1 230 ? 3.838 -2.312 35.448 1.00 51.59 230 SER A N 1
ATOM 1864 C CA . SER A 1 230 ? 2.666 -3.131 35.111 1.00 51.59 230 SER A CA 1
ATOM 1865 C C . SER A 1 230 ? 2.782 -4.602 35.536 1.00 51.59 230 SER A C 1
ATOM 1867 O O . SER A 1 230 ? 1.751 -5.272 35.576 1.00 51.59 230 SER A O 1
ATOM 1869 N N . ASP A 1 231 ? 3.985 -5.117 35.808 1.00 48.28 231 ASP A N 1
ATOM 1870 C CA . ASP A 1 231 ? 4.213 -6.529 36.173 1.00 48.28 231 ASP A CA 1
ATOM 1871 C C . ASP A 1 231 ? 4.498 -6.716 37.677 1.00 48.28 231 ASP A C 1
ATOM 1873 O O . ASP A 1 231 ? 4.608 -7.844 38.151 1.00 48.28 231 ASP A O 1
ATOM 1877 N N . SER A 1 232 ? 4.6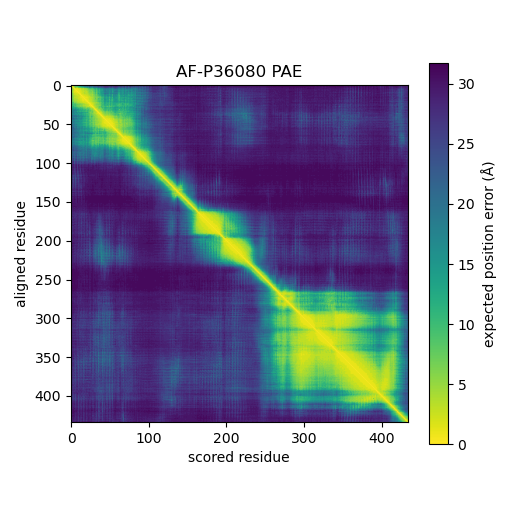02 -5.625 38.454 1.00 49.19 232 SER A N 1
ATOM 1878 C CA . SER A 1 232 ? 4.955 -5.678 39.884 1.00 49.19 232 SER A CA 1
ATOM 1879 C C . SER A 1 232 ? 3.891 -5.142 40.852 1.00 49.19 232 SER A C 1
ATOM 1881 O O . SER A 1 232 ? 4.139 -5.169 42.055 1.00 49.19 232 SER A O 1
ATOM 1883 N N . ASP A 1 233 ? 2.734 -4.676 40.374 1.00 46.09 233 ASP A N 1
ATOM 1884 C CA . ASP A 1 233 ? 1.729 -3.983 41.204 1.00 46.09 233 ASP A CA 1
ATOM 1885 C C . ASP A 1 233 ? 0.356 -4.688 41.136 1.00 46.09 233 ASP A C 1
ATOM 1887 O O . ASP A 1 233 ? -0.655 -4.128 40.709 1.00 46.09 233 ASP A O 1
ATOM 1891 N N . MET A 1 234 ? 0.341 -5.985 41.487 1.00 45.84 234 MET A N 1
ATOM 1892 C CA . MET A 1 234 ? -0.877 -6.814 41.574 1.00 45.84 234 MET A CA 1
ATOM 1893 C C . MET A 1 234 ? -1.340 -7.085 43.018 1.00 45.84 234 MET A C 1
ATOM 1895 O O . MET A 1 234 ? -2.294 -7.834 43.221 1.00 45.84 234 MET A O 1
ATOM 1899 N N . GLU A 1 235 ? -0.740 -6.452 44.025 1.00 40.84 235 GLU A N 1
ATOM 1900 C CA . GLU A 1 235 ? -1.161 -6.589 45.423 1.00 40.84 235 GLU A CA 1
ATOM 1901 C C . GLU A 1 235 ? -1.173 -5.207 46.097 1.00 40.84 235 GLU A C 1
ATOM 1903 O O . GLU A 1 235 ? -0.218 -4.451 45.979 1.00 40.84 235 GLU A O 1
ATOM 1908 N N . ASP A 1 236 ? -2.277 -4.899 46.784 1.00 42.31 236 ASP A N 1
ATOM 1909 C CA . ASP A 1 236 ? -2.500 -3.744 47.669 1.00 42.31 236 ASP A CA 1
ATOM 1910 C C . ASP A 1 236 ? -2.802 -2.368 47.044 1.00 42.31 236 ASP A C 1
ATOM 1912 O O . ASP A 1 236 ? -1.914 -1.560 46.802 1.00 42.31 236 ASP A O 1
ATOM 1916 N N . ILE A 1 237 ? -4.098 -2.026 46.940 1.00 45.62 237 ILE A N 1
ATOM 1917 C CA . ILE A 1 237 ? -4.652 -0.804 47.568 1.00 45.62 237 ILE A CA 1
ATOM 1918 C C . ILE A 1 237 ? -6.189 -0.799 47.475 1.00 45.62 237 ILE A C 1
ATOM 1920 O O . ILE A 1 237 ? -6.819 -0.314 46.535 1.00 45.62 237 ILE A O 1
ATOM 1924 N N . ASP A 1 238 ? -6.793 -1.376 48.511 1.00 40.84 238 ASP A N 1
ATOM 1925 C CA . ASP A 1 238 ? -8.160 -1.116 48.949 1.00 40.84 238 ASP A CA 1
ATOM 1926 C C . ASP A 1 238 ? -8.049 -0.315 50.252 1.00 40.84 238 ASP A C 1
ATOM 1928 O O . ASP A 1 238 ? -7.792 -0.889 51.304 1.00 40.84 238 ASP A O 1
ATOM 1932 N N . SER A 1 239 ? -8.125 1.016 50.174 1.00 40.03 239 SER A N 1
ATOM 1933 C CA . SER A 1 239 ? -8.520 1.876 51.299 1.00 40.03 239 SER A CA 1
ATOM 1934 C C . SER A 1 239 ? -8.550 3.351 50.894 1.00 40.03 239 SER A C 1
ATOM 1936 O O . SER A 1 239 ? -7.567 3.892 50.391 1.00 40.03 239 SER A O 1
ATOM 1938 N N . ASP A 1 240 ? -9.669 3.985 51.234 1.00 44.59 240 ASP A N 1
ATOM 1939 C CA . ASP A 1 240 ? -9.802 5.386 51.633 1.00 44.59 240 ASP A CA 1
ATOM 1940 C C . ASP A 1 240 ? -9.514 6.490 50.611 1.00 44.59 240 ASP A C 1
ATOM 1942 O O . ASP A 1 240 ? -8.379 6.889 50.390 1.00 44.59 240 ASP A O 1
ATOM 1946 N N . LEU A 1 241 ? -10.589 7.139 50.139 1.00 43.91 241 LEU A N 1
ATOM 1947 C CA . LEU A 1 241 ? -10.765 8.580 50.382 1.00 43.91 241 LEU A CA 1
ATOM 1948 C C . LEU A 1 241 ? -12.187 9.050 50.029 1.00 43.91 241 LEU A C 1
ATOM 1950 O O . LEU A 1 241 ? -12.464 9.672 49.002 1.00 43.91 241 LEU A O 1
ATOM 1954 N N . GLU A 1 242 ? -13.099 8.814 50.974 1.00 41.78 242 GLU A N 1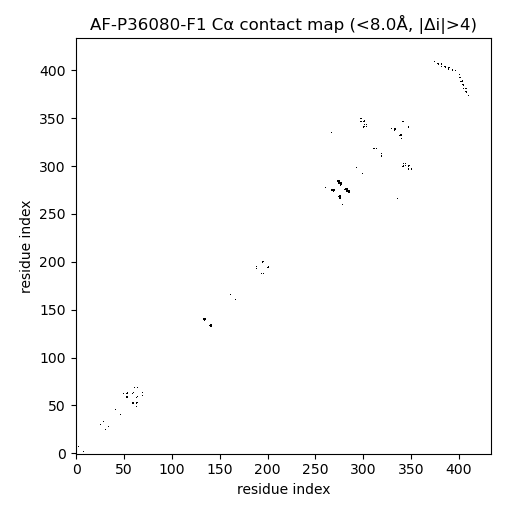
ATOM 1955 C CA . GLU A 1 242 ? -14.203 9.731 51.241 1.00 41.78 242 GLU A CA 1
ATOM 1956 C C . GLU A 1 242 ? -13.627 11.054 51.777 1.00 41.78 242 GLU A C 1
ATOM 1958 O O . GLU A 1 242 ? -13.226 11.115 52.934 1.00 41.78 242 GLU A O 1
ATOM 1963 N N . ASN A 1 243 ? -13.619 12.145 50.999 1.00 42.50 243 ASN A N 1
ATOM 1964 C CA . ASN A 1 243 ? -13.972 13.458 51.555 1.00 42.50 243 ASN A CA 1
ATOM 1965 C C . ASN A 1 243 ? -14.124 14.581 50.519 1.00 42.50 243 ASN A C 1
ATOM 1967 O O . ASN A 1 243 ? -13.332 14.745 49.600 1.00 42.50 243 ASN A O 1
ATOM 1971 N N . ASN A 1 244 ? -15.078 15.460 50.826 1.00 41.22 244 ASN A N 1
ATOM 1972 C CA . ASN A 1 244 ? -15.163 16.861 50.414 1.00 41.22 244 ASN A CA 1
ATOM 1973 C C . ASN A 1 244 ? -15.480 17.208 48.948 1.00 41.22 244 ASN A C 1
ATOM 1975 O O . ASN A 1 244 ? -14.622 17.567 48.151 1.00 41.22 244 ASN A O 1
ATOM 1979 N N . SER A 1 245 ? -16.776 17.393 48.669 1.00 42.78 245 SER A N 1
ATOM 1980 C CA . SER A 1 245 ? -17.271 18.745 48.328 1.00 42.78 245 SER A CA 1
ATOM 1981 C C . SER A 1 245 ? -18.804 18.828 48.298 1.00 42.78 245 SER A C 1
ATOM 1983 O O . SER A 1 245 ? -19.460 18.889 47.260 1.00 42.78 245 SER A O 1
ATOM 1985 N N . LYS A 1 246 ? -19.397 18.940 49.493 1.00 40.19 246 LYS A N 1
ATOM 1986 C CA . LYS A 1 246 ? -20.766 19.442 49.682 1.00 40.19 246 LYS A CA 1
ATOM 1987 C C . LYS A 1 246 ? -20.825 20.932 49.302 1.00 40.19 246 LYS A C 1
ATOM 1989 O O . LYS A 1 246 ? -20.725 21.795 50.170 1.00 40.19 246 LYS A O 1
ATOM 1994 N N . LYS A 1 247 ? -21.031 21.266 48.022 1.00 46.47 247 LYS A N 1
ATOM 1995 C CA . LYS A 1 247 ? -21.502 22.607 47.618 1.00 46.47 247 LYS A CA 1
ATOM 1996 C C . LYS A 1 247 ? -23.020 22.608 47.475 1.00 46.47 247 LYS A C 1
ATOM 1998 O O . LYS A 1 247 ? -23.591 22.277 46.441 1.00 46.47 247 LYS A O 1
ATOM 2003 N N . ARG A 1 248 ? -23.650 23.002 48.581 1.00 41.75 248 ARG A N 1
ATOM 2004 C CA . ARG A 1 248 ? -25.061 23.365 48.721 1.00 41.75 248 ARG A CA 1
ATOM 2005 C C . ARG A 1 248 ? -25.363 24.542 47.785 1.00 41.75 248 ARG A C 1
ATOM 2007 O O . ARG A 1 248 ? -24.874 25.640 48.030 1.00 41.75 248 ARG A O 1
ATOM 2014 N N . PHE A 1 249 ? -26.204 24.341 46.773 1.00 46.53 249 PHE A N 1
ATOM 2015 C CA . PHE A 1 249 ? -26.934 25.440 46.141 1.00 46.53 249 PHE A CA 1
ATOM 2016 C C . PHE A 1 249 ? -28.426 25.301 46.428 1.00 46.53 249 PHE A C 1
ATOM 2018 O O . PHE A 1 249 ? -29.002 24.216 46.410 1.00 46.53 249 PHE A O 1
ATOM 2025 N N . LYS A 1 250 ? -28.980 26.436 46.845 1.00 49.16 250 LYS A N 1
ATOM 2026 C CA . LYS A 1 250 ? -30.240 26.609 47.552 1.00 49.16 250 LYS A CA 1
ATOM 2027 C C . LYS A 1 250 ? -31.445 26.249 46.683 1.00 49.16 250 LYS A C 1
ATOM 2029 O O . LYS A 1 250 ? -31.558 26.672 45.540 1.00 49.16 250 LYS A O 1
ATOM 2034 N N . LYS A 1 251 ? -32.379 25.542 47.316 1.00 39.19 251 LYS A N 1
ATOM 2035 C CA . LYS A 1 251 ? -33.762 25.327 46.894 1.00 39.19 251 LYS A CA 1
ATOM 2036 C C . LYS A 1 251 ? -34.510 26.665 46.952 1.00 39.19 251 LYS A C 1
ATOM 2038 O O . LYS A 1 251 ? -34.847 27.130 48.036 1.00 39.19 251 LYS A O 1
ATOM 2043 N N . GLY A 1 252 ? -34.717 27.289 45.795 1.00 46.56 252 GLY A N 1
ATOM 2044 C CA . GLY A 1 252 ? -35.637 28.410 45.614 1.00 46.56 252 GLY A CA 1
ATOM 2045 C C . GLY A 1 252 ? -36.999 27.877 45.187 1.00 46.56 252 GLY A C 1
ATOM 2046 O O . GLY A 1 252 ? -37.155 27.412 44.065 1.00 46.56 252 GLY A O 1
ATOM 2047 N N . LYS A 1 253 ? -37.959 27.899 46.112 1.00 40.81 253 LYS A N 1
ATOM 2048 C CA . LYS A 1 253 ? -39.392 27.743 45.850 1.00 40.81 253 LYS A CA 1
ATOM 2049 C C . LYS A 1 253 ? -39.901 29.144 45.492 1.00 40.81 253 LYS A C 1
ATOM 2051 O O . LYS A 1 253 ? -39.734 30.041 46.316 1.00 40.81 253 LYS A O 1
ATOM 2056 N N . LYS A 1 254 ? -40.447 29.338 44.293 1.00 47.66 254 LYS A N 1
ATOM 2057 C CA . LYS A 1 254 ? -41.287 30.494 43.948 1.00 47.66 254 LYS A CA 1
ATOM 2058 C C . LYS A 1 254 ? -42.155 30.140 42.741 1.00 47.66 254 LYS A C 1
ATOM 2060 O O . LYS A 1 254 ? -41.670 30.061 41.622 1.00 47.66 254 LYS A O 1
ATOM 2065 N N . ASP A 1 255 ? -43.382 29.761 43.072 1.00 43.88 255 ASP A N 1
ATOM 2066 C CA . ASP A 1 255 ? -44.627 30.326 42.556 1.00 43.88 255 ASP A CA 1
ATOM 2067 C C . ASP A 1 255 ? -44.782 30.410 41.028 1.00 43.88 255 ASP A C 1
ATOM 2069 O O . ASP A 1 255 ? -44.376 31.363 40.378 1.00 43.88 255 ASP A O 1
ATOM 2073 N N . SER A 1 256 ? -45.410 29.357 40.497 1.00 41.09 256 SER A N 1
ATOM 2074 C CA . SER A 1 256 ? -46.549 29.398 39.567 1.00 41.09 256 SER A CA 1
ATOM 2075 C C . SER A 1 256 ? -46.708 30.638 38.679 1.00 41.09 256 SER A C 1
ATOM 2077 O O . SER A 1 256 ? -47.517 31.502 38.989 1.00 41.09 256 SER A O 1
ATOM 2079 N N . GLU A 1 257 ? -46.053 30.628 37.516 1.00 49.91 257 GLU A N 1
ATOM 2080 C CA . GLU A 1 257 ? -46.407 31.432 36.339 1.00 49.91 257 GLU A CA 1
ATOM 2081 C C . GLU A 1 257 ? -45.919 30.693 35.068 1.00 49.91 257 GLU A C 1
ATOM 2083 O O . GLU A 1 257 ? -44.739 30.671 34.748 1.00 49.91 257 GLU A O 1
ATOM 2088 N N . ILE A 1 258 ? -46.854 29.999 34.403 1.00 48.41 258 ILE A N 1
ATOM 2089 C CA . ILE A 1 258 ? -46.824 29.477 33.017 1.00 48.41 258 ILE A CA 1
ATOM 2090 C C . ILE A 1 258 ? -45.497 28.812 32.564 1.00 48.41 258 ILE A C 1
ATOM 2092 O O . ILE A 1 258 ? -44.671 29.403 31.873 1.00 48.41 258 ILE A O 1
ATOM 2096 N N . ASN A 1 259 ? -45.338 27.522 32.882 1.00 49.34 259 ASN A N 1
ATOM 2097 C CA . ASN A 1 259 ? -44.211 26.694 32.437 1.00 49.34 259 ASN A CA 1
ATOM 2098 C C . ASN A 1 259 ? -44.208 26.488 30.907 1.00 49.34 259 ASN A C 1
ATOM 2100 O O . ASN A 1 259 ? -45.057 25.776 30.366 1.00 49.34 259 ASN A O 1
ATOM 2104 N N . ALA A 1 260 ? -43.183 27.006 30.227 1.00 55.09 260 ALA A N 1
ATOM 2105 C CA . ALA A 1 260 ? -42.800 26.590 28.871 1.00 55.09 260 ALA A CA 1
ATOM 2106 C C . ALA A 1 260 ? -42.218 25.154 28.826 1.00 55.09 260 ALA A C 1
ATOM 2108 O O . ALA A 1 260 ? -41.985 24.613 27.747 1.00 55.09 260 ALA A O 1
ATOM 2109 N N . ASP A 1 261 ? -42.051 24.510 29.987 1.00 57.38 261 ASP A N 1
ATOM 2110 C CA . ASP A 1 261 ? -41.480 23.165 30.162 1.00 57.38 261 ASP A CA 1
ATOM 2111 C C . ASP A 1 261 ? -42.344 22.026 29.577 1.00 57.38 261 ASP A C 1
ATOM 2113 O O . ASP A 1 261 ? -41.925 20.871 29.552 1.00 57.38 261 ASP A O 1
ATOM 2117 N N . GLY A 1 262 ? -43.552 22.333 29.091 1.00 53.59 262 GLY A N 1
ATOM 2118 C CA . GLY A 1 262 ? -44.427 21.391 28.382 1.00 53.59 262 GLY A CA 1
ATOM 2119 C C . GLY A 1 262 ? -44.252 21.376 26.860 1.00 53.59 262 GLY A C 1
ATOM 2120 O O . GLY A 1 262 ? -44.886 20.565 26.186 1.00 53.59 262 GLY A O 1
ATOM 2121 N N . VAL A 1 263 ? -43.416 22.258 26.300 1.00 53.25 263 VAL A N 1
ATOM 2122 C CA . VAL A 1 263 ? -43.237 22.392 24.850 1.00 53.25 263 VAL A CA 1
ATOM 2123 C C . VAL A 1 263 ? -41.785 22.080 24.492 1.00 53.25 263 VAL A C 1
ATOM 2125 O O . VAL A 1 263 ? -40.909 22.940 24.503 1.00 53.25 263 VAL A O 1
ATOM 2128 N N . MET A 1 264 ? -41.515 20.812 24.170 1.00 55.88 264 MET A N 1
ATOM 2129 C CA . MET A 1 264 ? -40.242 20.381 23.581 1.00 55.88 264 MET A CA 1
ATOM 2130 C C . MET A 1 264 ? -40.140 20.944 22.157 1.00 55.88 264 MET A C 1
ATOM 2132 O O . MET A 1 264 ? -40.469 20.272 21.178 1.00 55.88 264 MET A O 1
ATOM 2136 N N . PHE A 1 265 ? -39.736 22.208 22.031 1.00 55.22 265 PHE A N 1
ATOM 2137 C CA . PHE A 1 265 ? -39.454 22.810 20.734 1.00 55.22 265 PHE A CA 1
ATOM 2138 C C . PHE A 1 265 ? -38.276 22.085 20.068 1.00 55.22 265 PHE A C 1
ATOM 2140 O O . PHE A 1 265 ? -37.328 21.649 20.724 1.00 55.22 265 PHE A O 1
ATOM 2147 N N . GLN A 1 266 ? -38.354 21.937 18.742 1.00 69.81 266 GLN A N 1
ATOM 2148 C CA . GLN A 1 266 ? -37.287 21.378 17.909 1.00 69.81 266 GLN A CA 1
ATOM 2149 C C . GLN A 1 266 ? -35.926 22.020 18.236 1.00 69.81 266 GLN A C 1
ATOM 2151 O O . GLN A 1 266 ? -35.870 23.196 18.585 1.00 69.81 266 GLN A O 1
ATOM 2156 N N . ASN A 1 267 ? -34.836 21.251 18.092 1.00 75.62 267 ASN A N 1
ATOM 2157 C CA . ASN A 1 267 ? -33.447 21.674 18.335 1.00 75.62 267 ASN A CA 1
ATOM 2158 C C . ASN A 1 267 ? -33.186 23.133 17.896 1.00 75.62 267 ASN A C 1
ATOM 2160 O O . ASN A 1 267 ? -33.041 23.405 16.704 1.00 75.62 267 ASN A O 1
ATOM 2164 N N . ILE A 1 268 ? -33.080 24.061 18.857 1.00 80.81 268 ILE A N 1
ATOM 2165 C CA . ILE A 1 268 ? -32.814 25.479 18.577 1.00 80.81 268 ILE A CA 1
ATOM 2166 C C . ILE A 1 268 ? -31.310 25.654 18.344 1.00 80.81 268 ILE A C 1
ATOM 2168 O O . ILE A 1 268 ? -30.492 25.504 19.261 1.00 80.81 268 ILE A O 1
ATOM 2172 N N . ILE A 1 269 ? -30.947 25.954 17.096 1.00 79.31 269 ILE A N 1
ATOM 2173 C CA . ILE A 1 269 ? -29.576 26.233 16.663 1.00 79.31 269 ILE A CA 1
ATOM 2174 C C . ILE A 1 269 ? -29.509 27.705 16.258 1.00 79.31 269 ILE A C 1
ATOM 2176 O O . ILE A 1 269 ? -30.185 28.114 15.321 1.00 79.31 269 ILE A O 1
ATOM 2180 N N . PHE A 1 270 ? -28.695 28.487 16.960 1.00 84.69 270 PHE A N 1
ATOM 2181 C CA . PHE A 1 270 ? -28.413 29.880 16.614 1.00 84.69 270 PHE A CA 1
ATOM 2182 C C . PHE A 1 270 ? -27.447 29.958 15.425 1.00 84.69 270 PHE A C 1
ATOM 2184 O O . PHE A 1 270 ? -26.694 29.014 15.177 1.00 84.69 270 PHE A O 1
ATOM 2191 N N . ASP A 1 271 ? -27.396 31.102 14.742 1.00 82.19 271 ASP A N 1
ATOM 2192 C CA . ASP A 1 271 ? -26.553 31.304 13.551 1.00 82.19 271 ASP A CA 1
ATOM 2193 C C . ASP A 1 271 ? -25.046 31.108 13.813 1.00 82.19 271 ASP A C 1
ATOM 2195 O O . ASP A 1 271 ? -24.320 30.626 12.944 1.00 82.19 271 ASP A O 1
ATOM 2199 N N . ASP A 1 272 ? -24.568 31.372 15.038 1.00 82.94 272 ASP A N 1
ATOM 2200 C CA . ASP A 1 272 ? -23.184 31.067 15.469 1.00 82.94 272 ASP A CA 1
ATOM 2201 C C . ASP A 1 272 ? -22.937 29.550 15.684 1.00 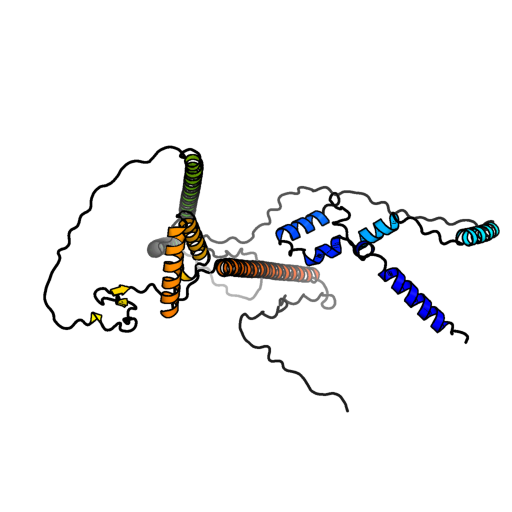82.94 272 ASP A C 1
ATOM 2203 O O . ASP A 1 272 ? -21.867 29.090 16.090 1.00 82.94 272 ASP A O 1
ATOM 2207 N N . GLY A 1 273 ? -23.953 28.718 15.451 1.00 78.50 273 GLY A N 1
ATOM 2208 C CA . GLY A 1 273 ? -23.931 27.287 15.729 1.00 78.50 273 GLY A CA 1
ATOM 2209 C C . GLY A 1 273 ? -24.003 26.958 17.221 1.00 78.50 273 GLY A C 1
ATOM 2210 O O . GLY A 1 273 ? -23.755 25.817 17.609 1.00 78.50 273 GLY A O 1
ATOM 2211 N N . ALA A 1 274 ? -24.323 27.916 18.091 1.00 84.06 274 ALA A N 1
ATOM 2212 C CA . ALA A 1 274 ? -24.670 27.604 19.470 1.00 84.06 274 ALA A CA 1
ATOM 2213 C C . ALA A 1 274 ? -25.998 26.829 19.500 1.00 84.06 274 ALA A C 1
ATOM 2215 O O . ALA A 1 274 ? -26.931 27.145 18.770 1.00 84.06 274 ALA A O 1
ATOM 2216 N N . ARG A 1 275 ? -26.079 25.790 20.328 1.00 81.94 275 ARG A N 1
ATOM 2217 C CA . ARG A 1 275 ? -27.285 24.993 20.564 1.00 81.94 275 ARG A CA 1
ATOM 2218 C C . ARG A 1 275 ? -27.836 25.322 21.939 1.00 81.94 275 ARG A C 1
ATOM 2220 O O . ARG A 1 275 ? -27.086 25.253 22.918 1.00 81.94 275 ARG A O 1
ATOM 2227 N N . ALA A 1 276 ? -29.120 25.650 22.020 1.00 83.06 276 ALA A N 1
ATOM 2228 C CA . ALA A 1 276 ? -29.790 25.749 23.309 1.00 83.06 276 ALA A CA 1
ATOM 2229 C C . ALA A 1 276 ? -29.830 24.364 23.974 1.00 83.06 276 ALA A C 1
ATOM 2231 O O . ALA A 1 276 ? -30.011 23.339 23.318 1.00 83.06 276 ALA A O 1
ATOM 2232 N N . THR A 1 277 ? -29.598 24.326 25.282 1.00 79.62 277 THR A N 1
ATOM 2233 C CA . THR A 1 277 ? -29.913 23.144 26.097 1.00 79.62 277 THR A CA 1
ATOM 2234 C C . THR A 1 277 ? -31.427 22.931 26.145 1.00 79.62 277 THR A C 1
ATOM 2236 O O . THR A 1 277 ? -32.174 23.867 25.879 1.00 79.62 277 THR A O 1
ATOM 2239 N N . SER A 1 278 ? -31.874 21.712 26.469 1.00 75.19 278 SER A N 1
ATOM 2240 C CA . SER A 1 278 ? -33.307 21.366 26.545 1.00 75.19 278 SER A CA 1
ATOM 2241 C C . SER A 1 278 ? -34.096 22.292 27.474 1.00 75.19 278 SER A C 1
ATOM 2243 O O . SER A 1 278 ? -35.253 22.570 27.202 1.00 75.19 278 SER A O 1
ATOM 2245 N N . ASP A 1 279 ? -33.446 22.808 28.520 1.00 81.06 279 ASP A N 1
ATOM 2246 C CA . ASP A 1 279 ? -34.050 23.714 29.504 1.00 81.06 279 ASP A CA 1
ATOM 2247 C C . ASP A 1 279 ? -34.003 25.189 29.046 1.00 81.06 279 ASP A C 1
ATOM 2249 O O . ASP A 1 279 ? -34.340 26.090 29.804 1.00 81.06 279 ASP A O 1
ATOM 2253 N N . LEU A 1 280 ? -33.460 25.468 27.851 1.00 80.44 280 LEU A N 1
ATOM 2254 C CA . LEU A 1 280 ? -33.137 26.793 27.296 1.00 80.44 280 LEU A CA 1
ATOM 2255 C C . LEU A 1 280 ? -32.236 27.690 28.179 1.00 80.44 280 LEU A C 1
ATOM 2257 O O . LEU A 1 280 ? -31.866 28.787 27.769 1.00 80.44 280 LEU A O 1
ATOM 2261 N N . GLN A 1 281 ? -31.787 27.220 29.346 1.00 84.19 281 GLN A N 1
ATOM 2262 C CA . GLN A 1 281 ? -30.999 28.006 30.304 1.00 84.19 281 GLN A CA 1
ATOM 2263 C C . GLN A 1 281 ? -29.553 28.259 29.867 1.00 84.19 281 GLN A C 1
ATOM 2265 O O . GLN A 1 281 ? -28.916 29.219 30.302 1.00 84.19 281 GLN A O 1
ATOM 2270 N N . ARG A 1 282 ? -28.978 27.358 29.065 1.00 85.81 282 ARG A N 1
ATOM 2271 C CA . ARG A 1 282 ? -27.568 27.422 28.654 1.00 85.81 282 ARG A CA 1
ATOM 2272 C C . ARG A 1 282 ? -27.417 27.205 27.161 1.00 85.81 282 ARG A C 1
ATOM 2274 O O . ARG A 1 282 ? -28.058 26.325 26.589 1.00 85.81 282 ARG A O 1
ATOM 2281 N N . LEU A 1 283 ? -26.484 27.937 26.564 1.00 85.81 283 LEU A N 1
ATOM 2282 C CA . LEU A 1 283 ? -26.031 27.726 25.195 1.00 85.81 283 LEU A CA 1
ATOM 2283 C C . LEU A 1 283 ? -24.785 26.835 25.208 1.00 85.81 283 LEU A C 1
ATOM 2285 O O . LEU A 1 283 ? -23.774 27.163 25.829 1.00 85.81 283 LEU A O 1
ATOM 2289 N N . ARG A 1 284 ? -24.840 25.691 24.525 1.00 82.44 284 ARG A N 1
ATOM 2290 C CA . ARG A 1 284 ? -23.673 24.843 24.253 1.00 82.44 284 ARG A CA 1
ATOM 2291 C C . ARG A 1 284 ? -23.154 25.160 22.862 1.00 82.44 284 ARG A C 1
ATOM 2293 O O . ARG A 1 284 ? -23.899 25.100 21.891 1.00 82.44 284 ARG A O 1
ATOM 2300 N N . LYS A 1 285 ? -21.859 25.435 22.726 1.00 78.94 285 LYS A N 1
ATOM 2301 C CA . LYS A 1 285 ? -21.245 25.602 21.405 1.00 78.94 285 LYS A CA 1
ATOM 2302 C C . LYS A 1 285 ? -21.324 24.277 20.643 1.00 78.94 285 LYS A C 1
ATOM 2304 O O . LYS A 1 285 ? -20.747 23.289 21.104 1.00 78.94 285 LYS A O 1
ATOM 2309 N N . ALA A 1 286 ? -22.019 24.220 19.502 1.00 72.56 286 ALA A N 1
ATOM 2310 C CA . ALA A 1 286 ? -22.000 22.999 18.707 1.00 72.56 286 ALA A CA 1
ATOM 2311 C C . ALA A 1 286 ? -20.573 22.751 18.210 1.00 72.56 286 ALA A C 1
ATOM 2313 O O . ALA A 1 286 ? -19.901 23.636 17.674 1.00 72.56 286 ALA A O 1
ATOM 2314 N N . GLY A 1 287 ? -20.085 21.525 18.396 1.00 70.75 287 GLY A N 1
ATOM 2315 C CA . GLY A 1 287 ? -18.785 21.133 17.870 1.00 70.75 287 GLY A CA 1
ATOM 2316 C C . GLY A 1 287 ? -18.757 21.299 16.349 1.00 70.75 287 GLY A C 1
ATOM 2317 O O . GLY A 1 287 ? -19.663 20.835 15.656 1.00 70.75 287 GLY A O 1
ATOM 2318 N N . ARG A 1 288 ? -17.697 21.925 15.819 1.00 72.25 288 ARG A N 1
ATOM 2319 C CA . ARG A 1 288 ? -17.533 22.201 14.378 1.00 72.25 288 ARG A CA 1
ATOM 2320 C C . ARG A 1 288 ? -17.895 20.976 13.538 1.00 72.25 288 ARG A C 1
ATOM 2322 O O . ARG A 1 288 ? -17.374 19.884 13.767 1.00 72.25 288 ARG A O 1
ATOM 2329 N N . THR A 1 289 ? -18.791 21.126 12.564 1.00 70.00 289 THR A N 1
ATOM 2330 C CA . THR A 1 289 ? -19.258 20.019 11.704 1.00 70.00 289 THR A CA 1
ATOM 2331 C C . THR A 1 289 ? -18.135 19.439 10.842 1.00 70.00 289 THR A C 1
ATOM 2333 O O . THR A 1 289 ? -18.132 18.242 10.562 1.00 70.00 289 THR A O 1
ATOM 2336 N N . LYS A 1 290 ? -17.134 20.261 10.503 1.00 76.75 290 LYS A N 1
ATOM 2337 C CA . LYS A 1 290 ? -15.958 19.914 9.699 1.00 76.75 290 LYS A CA 1
ATOM 2338 C C . LYS A 1 290 ? -14.677 20.250 10.471 1.00 76.75 290 LYS A C 1
ATOM 2340 O O . LYS A 1 290 ? -14.591 21.295 11.110 1.00 76.75 290 LYS A O 1
ATOM 2345 N N . GLY A 1 291 ? -13.674 19.375 10.408 1.00 84.00 291 GLY A N 1
ATOM 2346 C CA . GLY A 1 291 ? -12.361 19.641 10.996 1.00 84.00 291 GLY A CA 1
ATOM 2347 C C . GLY A 1 291 ? -11.396 18.454 10.902 1.00 84.00 291 GLY A C 1
ATOM 2348 O O . GLY A 1 291 ? -11.845 17.325 10.678 1.00 84.00 291 GLY A O 1
ATOM 2349 N N . PRO A 1 292 ? -10.081 18.683 11.096 1.00 86.81 292 PRO A N 1
ATOM 2350 C CA . PRO A 1 292 ? -9.065 17.629 11.050 1.00 86.81 292 PRO A CA 1
ATOM 2351 C C . PRO A 1 292 ? -9.366 16.482 12.018 1.00 86.81 292 PRO A C 1
ATOM 2353 O O . PRO A 1 292 ? -9.286 15.323 11.624 1.00 86.81 292 PRO A O 1
ATOM 2356 N N . ALA A 1 293 ? -9.822 16.812 13.232 1.00 86.44 293 ALA A N 1
ATOM 2357 C CA . ALA A 1 293 ? -10.189 15.833 14.253 1.00 86.44 293 ALA A CA 1
ATOM 2358 C C . ALA A 1 293 ? -11.299 14.879 13.780 1.00 86.44 293 ALA A C 1
ATOM 2360 O O . ALA A 1 293 ? -11.179 13.668 13.918 1.00 86.44 293 ALA A O 1
ATOM 2361 N N . LYS A 1 294 ? -12.351 15.394 13.123 1.00 85.31 294 LYS A N 1
ATOM 2362 C CA . LYS A 1 294 ? -13.440 14.552 12.595 1.00 85.31 294 LYS A CA 1
ATOM 2363 C C . LYS A 1 294 ? -12.993 13.658 11.431 1.00 85.31 294 LYS A C 1
ATOM 2365 O O . LYS A 1 294 ? -13.571 12.591 11.236 1.00 85.31 294 LYS A O 1
ATOM 2370 N N . ASN A 1 295 ? -11.957 14.052 10.689 1.00 87.50 295 ASN A N 1
ATOM 2371 C CA . ASN A 1 295 ? -11.428 13.309 9.538 1.00 87.50 295 ASN A CA 1
ATOM 2372 C C . ASN A 1 295 ? -10.284 12.339 9.887 1.00 87.50 295 ASN A C 1
ATOM 2374 O O . ASN A 1 295 ? -9.825 11.573 9.017 1.00 87.50 295 ASN A O 1
ATOM 2378 N N . ASP A 1 296 ? -9.813 12.355 11.133 1.00 93.00 296 ASP A N 1
ATOM 2379 C CA . ASP A 1 296 ? -8.761 11.465 11.593 1.00 93.00 296 ASP A CA 1
ATOM 2380 C C . ASP A 1 296 ? -9.321 10.077 11.928 1.00 93.00 296 ASP A C 1
ATOM 2382 O O . ASP A 1 296 ? -9.808 9.778 13.008 1.00 93.00 296 ASP A O 1
ATOM 2386 N N . VAL A 1 297 ? -9.275 9.197 10.933 1.00 93.94 297 VAL A N 1
ATOM 2387 C CA . VAL A 1 297 ? -9.782 7.824 11.032 1.00 93.94 297 VAL A CA 1
ATOM 2388 C C . VAL A 1 297 ? -9.028 7.010 12.091 1.00 93.94 297 VAL A C 1
ATOM 2390 O O . VAL A 1 297 ? -9.621 6.101 12.665 1.00 93.94 297 VAL A O 1
ATOM 2393 N N . LYS A 1 298 ? -7.746 7.315 12.345 1.00 94.19 298 LYS A N 1
ATOM 2394 C CA . LYS A 1 298 ? -6.936 6.573 13.319 1.00 94.19 298 LYS A CA 1
ATOM 2395 C C . LYS A 1 298 ? -7.366 6.911 14.746 1.00 94.19 298 LYS A C 1
ATOM 2397 O O . LYS A 1 298 ? -7.522 6.000 15.549 1.00 94.19 298 LYS A O 1
ATOM 2402 N N . SER A 1 299 ? -7.614 8.187 15.042 1.00 94.31 299 SER A N 1
ATOM 2403 C CA . SER A 1 299 ? -8.103 8.596 16.363 1.00 94.31 299 SER A CA 1
ATOM 2404 C C . SER A 1 299 ? -9.503 8.064 16.659 1.00 94.31 299 SER A C 1
ATOM 2406 O O . SER A 1 299 ? -9.731 7.605 17.770 1.00 94.31 299 SER A O 1
ATOM 2408 N N . HIS A 1 300 ? -10.406 8.022 15.670 1.00 94.62 300 HIS A N 1
ATOM 2409 C CA . HIS A 1 300 ? -11.719 7.377 15.840 1.00 94.62 300 HIS A CA 1
ATOM 2410 C C . HIS A 1 300 ? -11.597 5.892 16.184 1.00 94.62 300 HIS A C 1
ATOM 2412 O O . HIS A 1 300 ? -12.321 5.405 17.041 1.00 94.62 300 HIS A O 1
ATOM 2418 N N . LEU A 1 301 ? -10.666 5.175 15.548 1.00 95.50 301 LEU A N 1
ATOM 2419 C CA . LEU A 1 301 ? -10.414 3.768 15.860 1.00 95.50 301 LEU A CA 1
ATOM 2420 C C . LEU A 1 301 ? -9.861 3.604 17.283 1.00 95.50 301 LEU A C 1
ATOM 2422 O O . LEU A 1 301 ? -10.417 2.818 18.040 1.00 95.50 301 LEU A O 1
ATOM 2426 N N . LYS A 1 302 ? -8.885 4.430 17.685 1.00 95.62 302 LYS A N 1
ATOM 2427 C CA . LYS A 1 302 ? -8.362 4.443 19.062 1.00 95.62 302 LYS A CA 1
ATOM 2428 C C . LYS A 1 302 ? -9.448 4.778 20.092 1.00 95.62 302 LYS A C 1
ATOM 2430 O O . LYS A 1 302 ? -9.482 4.195 21.167 1.00 95.62 302 LYS A O 1
ATOM 2435 N N . LEU A 1 303 ? -10.348 5.711 19.773 1.00 94.56 303 LEU A N 1
ATOM 2436 C CA . LEU A 1 303 ? -11.463 6.073 20.648 1.00 94.56 303 LEU A CA 1
ATOM 2437 C C . LEU A 1 303 ? -12.445 4.908 20.816 1.00 94.56 303 LEU A C 1
ATOM 2439 O O . LEU A 1 303 ? -12.950 4.705 21.914 1.00 94.56 303 LEU A O 1
ATOM 2443 N N . LEU A 1 304 ? -12.712 4.142 19.755 1.00 94.56 304 LEU A N 1
ATOM 2444 C CA . LEU A 1 304 ? -13.548 2.945 19.845 1.00 94.56 304 LEU A CA 1
ATOM 2445 C C . LEU A 1 304 ? -12.886 1.822 20.628 1.00 94.56 304 LEU A C 1
ATOM 2447 O O . LEU A 1 304 ? -13.569 1.180 21.413 1.00 94.56 304 LEU A O 1
ATOM 2451 N N . GLU A 1 305 ? -11.591 1.595 20.430 1.00 95.06 305 GLU A N 1
ATOM 2452 C CA . GLU A 1 305 ? -10.824 0.620 21.212 1.00 95.06 305 GLU A CA 1
ATOM 2453 C C . GLU A 1 305 ? -10.856 1.000 22.695 1.00 95.06 305 GLU A C 1
ATOM 2455 O O . GLU A 1 305 ? -11.290 0.208 23.519 1.00 95.06 305 GLU A O 1
ATOM 2460 N N . ALA A 1 306 ? -10.572 2.260 23.032 1.00 96.12 306 ALA A N 1
ATOM 2461 C CA . ALA A 1 306 ? -10.674 2.743 24.408 1.00 96.12 306 ALA A CA 1
ATOM 2462 C C . ALA A 1 306 ? -12.097 2.624 24.984 1.00 96.12 306 ALA A C 1
ATOM 2464 O O . ALA A 1 306 ? -12.257 2.333 26.16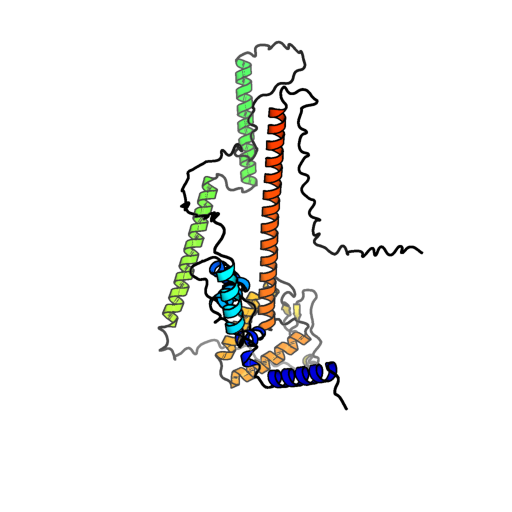6 1.00 96.12 306 ALA A O 1
ATOM 2465 N N . LYS A 1 307 ? -13.144 2.849 24.176 1.00 94.75 307 LYS A N 1
ATOM 2466 C CA . LYS A 1 307 ? -14.533 2.625 24.604 1.00 94.75 307 LYS A CA 1
ATOM 2467 C C . LYS A 1 307 ? -14.809 1.147 24.865 1.00 94.75 307 LYS A C 1
ATOM 2469 O O . LYS A 1 307 ? -15.415 0.843 25.879 1.00 94.75 307 LYS A O 1
ATOM 2474 N N . LYS A 1 308 ? -14.354 0.245 23.992 1.00 94.56 308 LYS A N 1
ATOM 2475 C CA . LYS A 1 308 ? -14.503 -1.204 24.178 1.00 94.56 308 LYS A CA 1
ATOM 2476 C C . LYS A 1 308 ? -13.809 -1.677 25.447 1.00 94.56 308 LYS A C 1
ATOM 2478 O O . LYS A 1 308 ? -14.481 -2.261 26.284 1.00 94.56 308 LYS A O 1
ATOM 2483 N N . ASN A 1 309 ? -12.555 -1.284 25.656 1.00 95.00 309 ASN A N 1
ATOM 2484 C CA . ASN A 1 309 ? -11.808 -1.619 26.869 1.00 95.00 309 ASN A CA 1
ATOM 2485 C C . ASN A 1 309 ? -12.534 -1.112 28.132 1.00 95.00 309 ASN A C 1
ATOM 2487 O O . ASN A 1 309 ? -12.633 -1.818 29.126 1.00 95.00 309 ASN A O 1
ATOM 2491 N N . LYS A 1 310 ? -13.125 0.093 28.083 1.00 95.50 310 LYS A N 1
ATOM 2492 C CA . LYS A 1 310 ? -13.942 0.639 29.186 1.00 95.50 310 LYS A CA 1
ATOM 2493 C C . LYS A 1 310 ? -15.262 -0.094 29.416 1.00 95.50 310 LYS A C 1
ATOM 2495 O O . LYS A 1 310 ? -15.807 0.019 30.507 1.00 95.50 310 LYS A O 1
ATOM 2500 N N . MET A 1 311 ? -15.820 -0.741 28.397 1.00 92.56 311 MET A N 1
ATOM 2501 C CA . MET A 1 311 ? -17.024 -1.562 28.538 1.00 92.56 311 MET A CA 1
ATOM 2502 C C . MET A 1 311 ? -16.671 -2.949 29.069 1.00 92.56 311 MET A C 1
ATOM 2504 O O . MET A 1 311 ? -17.417 -3.484 29.872 1.00 92.56 311 MET A O 1
ATOM 2508 N N . GLU A 1 312 ? -15.541 -3.506 28.641 1.00 92.75 312 GLU A N 1
ATOM 2509 C CA . GLU A 1 312 ? -15.038 -4.809 29.089 1.00 92.75 312 GLU A CA 1
ATOM 2510 C C . GLU A 1 312 ? -14.623 -4.789 30.566 1.00 92.75 312 GLU A C 1
ATOM 2512 O O . GLU A 1 312 ? -14.868 -5.759 31.268 1.00 92.75 312 GLU A O 1
ATOM 2517 N N . ALA A 1 313 ? -14.105 -3.663 31.068 1.00 94.50 313 ALA A N 1
ATOM 2518 C CA . ALA A 1 313 ? -13.722 -3.491 32.473 1.00 94.50 313 ALA A CA 1
ATOM 2519 C C . ALA A 1 313 ? -14.897 -3.361 33.471 1.00 94.50 313 ALA A C 1
ATOM 2521 O O . ALA A 1 313 ? -14.659 -3.113 34.647 1.00 94.50 313 ALA A O 1
ATOM 2522 N N . LYS A 1 314 ? -16.157 -3.441 33.024 1.00 93.31 314 LYS A N 1
ATOM 2523 C CA . LYS A 1 314 ? -17.342 -3.240 33.879 1.00 93.31 314 LYS A CA 1
ATOM 2524 C C . LYS A 1 314 ? -18.178 -4.502 33.989 1.00 93.31 314 LYS A C 1
ATOM 2526 O O . LYS A 1 314 ? -18.209 -5.297 33.053 1.00 93.31 314 LYS A O 1
ATOM 2531 N N . ASP A 1 315 ? -18.944 -4.610 35.068 1.00 95.00 315 ASP A N 1
ATOM 2532 C CA . ASP A 1 315 ? -19.845 -5.737 35.314 1.00 95.00 315 ASP A CA 1
ATOM 2533 C C . ASP A 1 315 ? -20.915 -5.892 34.228 1.00 95.00 315 ASP A C 1
ATOM 2535 O O . ASP A 1 315 ? -21.376 -4.917 33.624 1.00 95.00 315 ASP A O 1
ATOM 2539 N N . GLU A 1 316 ? -21.391 -7.118 34.014 1.00 93.81 316 GLU A N 1
ATOM 2540 C CA . GLU A 1 316 ? -22.356 -7.449 32.956 1.00 93.81 316 GLU A CA 1
ATOM 2541 C C . GLU A 1 316 ? -23.638 -6.600 33.014 1.00 93.81 316 GLU A C 1
ATOM 2543 O O . GLU A 1 316 ? -24.118 -6.103 31.988 1.00 93.81 316 GLU A O 1
ATOM 2548 N N . LEU A 1 317 ? -24.173 -6.360 34.218 1.00 93.50 317 LEU A N 1
ATOM 2549 C CA . LEU A 1 317 ? -25.360 -5.522 34.414 1.00 93.50 317 LEU A CA 1
ATOM 2550 C C . LEU A 1 317 ? -25.104 -4.062 34.020 1.00 93.50 317 LEU A C 1
ATOM 2552 O O . LEU A 1 317 ? -25.967 -3.409 33.421 1.00 93.50 317 LEU A O 1
ATOM 2556 N N . GLU A 1 318 ? -23.920 -3.535 34.328 1.00 94.69 318 GLU A N 1
ATOM 2557 C CA . GLU A 1 318 ? -23.535 -2.188 33.920 1.00 94.69 318 GLU A CA 1
ATOM 2558 C C . GLU A 1 318 ? -23.297 -2.096 32.419 1.00 94.69 318 GLU A C 1
ATOM 2560 O O . GLU A 1 318 ? -23.698 -1.107 31.797 1.00 94.69 318 GLU A O 1
ATOM 2565 N N . GLN A 1 319 ? -22.698 -3.129 31.825 1.00 94.00 319 GLN A N 1
ATOM 2566 C CA . GLN A 1 319 ? -22.503 -3.210 30.386 1.00 94.00 319 GLN A CA 1
ATOM 2567 C C . GLN A 1 319 ? -23.833 -3.137 29.644 1.00 94.00 319 GLN A C 1
ATOM 2569 O O . GLN A 1 319 ? -23.934 -2.403 28.662 1.00 94.00 319 GLN A O 1
ATOM 2574 N N . ILE A 1 320 ? -24.860 -3.863 30.099 1.00 95.12 320 ILE A N 1
ATOM 2575 C CA . ILE A 1 320 ? -26.197 -3.839 29.489 1.00 95.12 320 ILE A CA 1
ATOM 2576 C C . ILE A 1 320 ? -26.797 -2.433 29.588 1.00 95.12 320 ILE A C 1
ATOM 2578 O O . ILE A 1 320 ? -27.177 -1.855 28.565 1.00 95.12 320 ILE A O 1
ATOM 2582 N N . LYS A 1 321 ? -26.800 -1.839 30.790 1.00 95.31 321 LYS A N 1
ATOM 2583 C CA . LYS A 1 321 ? -27.310 -0.473 31.013 1.00 95.31 321 LYS A CA 1
ATOM 2584 C C . LYS A 1 321 ? -26.583 0.556 30.146 1.00 95.31 321 LYS A C 1
ATOM 2586 O O . LYS A 1 321 ? -27.199 1.484 29.623 1.00 95.31 321 LYS A O 1
ATOM 2591 N N . GLN A 1 322 ? -25.268 0.425 29.988 1.00 94.25 322 GLN A N 1
ATOM 2592 C CA . GLN A 1 322 ? -24.468 1.342 29.177 1.00 94.25 322 GLN A CA 1
ATOM 2593 C C . GLN A 1 322 ? -24.682 1.128 27.681 1.00 94.25 322 GLN A C 1
ATOM 2595 O O . GLN A 1 322 ? -24.862 2.113 26.972 1.00 94.25 322 GLN A O 1
ATOM 2600 N N . LYS A 1 323 ? -24.768 -0.119 27.205 1.00 94.88 323 LYS A N 1
ATOM 2601 C CA . LYS A 1 323 ? -25.118 -0.432 25.809 1.00 94.88 323 LYS A CA 1
ATOM 2602 C C . LYS A 1 323 ? -26.492 0.132 25.441 1.00 94.88 323 LYS A C 1
ATOM 2604 O O . LYS A 1 323 ? -26.654 0.679 24.351 1.00 94.88 323 LYS A O 1
ATOM 2609 N N . GLU A 1 324 ? -27.472 0.052 26.342 1.00 96.19 324 GLU A N 1
ATOM 2610 C CA . GLU A 1 324 ? -28.793 0.653 26.137 1.00 96.19 324 GLU A CA 1
ATOM 2611 C C . GLU A 1 324 ? -28.719 2.186 26.070 1.00 96.19 324 GLU A C 1
ATOM 2613 O O . GLU A 1 324 ? -29.222 2.788 25.118 1.00 96.19 324 GLU A O 1
ATOM 2618 N N . LYS A 1 325 ? -28.018 2.825 27.017 1.00 95.88 325 LYS A N 1
ATOM 2619 C CA . LYS A 1 325 ? -27.775 4.278 26.992 1.00 95.88 325 LYS A CA 1
ATOM 2620 C C . LYS A 1 325 ? -27.083 4.719 25.699 1.00 95.88 325 LYS A C 1
ATOM 2622 O O . LYS A 1 325 ? -27.514 5.686 25.076 1.00 95.88 325 LYS A O 1
ATOM 2627 N N . GLU A 1 326 ? -26.045 4.007 25.265 1.00 94.44 326 GLU A N 1
ATOM 2628 C CA . GLU A 1 326 ? -25.329 4.292 24.018 1.00 94.44 326 GLU A CA 1
ATOM 2629 C C . GLU A 1 326 ? -26.225 4.115 22.789 1.00 94.44 326 GLU A C 1
ATOM 2631 O O . GLU A 1 326 ? -26.157 4.922 21.862 1.00 94.44 326 GLU A O 1
ATOM 2636 N N . LYS A 1 327 ? -27.106 3.107 22.778 1.00 94.69 327 LYS A N 1
ATOM 2637 C CA . LYS A 1 327 ? -28.075 2.887 21.696 1.00 94.69 327 LYS A CA 1
ATOM 2638 C C . LYS A 1 327 ? -29.026 4.078 21.548 1.00 94.69 327 LYS A C 1
ATOM 2640 O O . LYS A 1 327 ? -29.225 4.550 20.427 1.00 94.69 327 LYS A O 1
ATOM 2645 N N . TRP A 1 328 ? -29.554 4.601 22.654 1.00 94.81 328 TRP A N 1
ATOM 2646 C CA . TRP A 1 328 ? -30.419 5.785 22.646 1.00 94.81 328 TRP A CA 1
ATOM 2647 C C . TRP A 1 328 ? -29.666 7.061 22.271 1.00 94.81 328 TRP A C 1
ATOM 2649 O O . TRP A 1 328 ? -30.141 7.825 21.434 1.00 94.81 328 TRP A O 1
ATOM 2659 N N . GLN A 1 329 ? -28.457 7.264 22.799 1.00 93.44 329 GLN A N 1
ATOM 2660 C CA . GLN A 1 329 ? -27.610 8.395 22.406 1.00 93.44 329 GLN A CA 1
ATOM 2661 C C . GLN A 1 329 ? -27.266 8.355 20.913 1.00 93.44 329 GLN A C 1
ATOM 2663 O O . GLN A 1 329 ? -27.308 9.382 20.238 1.00 93.44 329 GLN A O 1
ATOM 2668 N N . LYS A 1 330 ? -26.971 7.169 20.370 1.00 93.75 330 LYS A N 1
ATOM 2669 C CA . LYS A 1 330 ? -26.719 6.966 18.941 1.00 93.75 330 LYS A CA 1
ATOM 2670 C C . LYS A 1 330 ? -27.950 7.319 18.106 1.00 93.75 330 LYS A C 1
ATOM 2672 O O . LYS A 1 330 ? -27.808 8.017 17.107 1.00 93.75 330 LYS A O 1
ATOM 2677 N N . ALA A 1 331 ? -29.137 6.874 18.517 1.00 94.19 331 ALA A N 1
ATOM 2678 C CA . ALA A 1 331 ? -30.390 7.201 17.838 1.00 94.19 331 ALA A CA 1
ATOM 2679 C C . ALA A 1 331 ? -30.688 8.709 17.883 1.00 94.19 331 ALA A C 1
ATOM 2681 O O . ALA A 1 331 ? -31.003 9.298 16.852 1.00 94.19 331 ALA A O 1
ATOM 2682 N N . MET A 1 332 ? -30.491 9.353 19.039 1.00 90.81 332 MET A N 1
ATOM 2683 C CA . MET A 1 332 ? -30.651 10.799 19.202 1.00 90.81 332 MET A CA 1
ATOM 2684 C C . MET A 1 332 ? -29.694 11.572 18.282 1.00 90.81 332 MET A C 1
ATOM 2686 O O . MET A 1 332 ? -30.130 12.415 17.507 1.00 90.81 332 MET A O 1
ATOM 2690 N N . LEU A 1 333 ? -28.400 11.236 18.284 1.00 89.06 333 LEU A N 1
ATOM 2691 C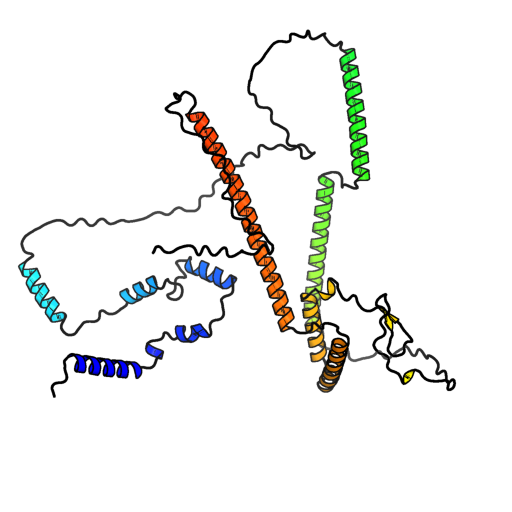 CA . LEU A 1 333 ? -27.401 11.881 17.423 1.00 89.06 333 LEU A CA 1
ATOM 2692 C C . LEU A 1 333 ? -27.670 11.658 15.924 1.00 89.06 333 LEU A C 1
ATOM 2694 O O . LEU A 1 333 ? -27.408 12.549 15.115 1.00 89.06 333 LEU A O 1
ATOM 2698 N N . GLN A 1 334 ? -28.193 10.488 15.540 1.00 90.31 334 GLN A N 1
ATOM 2699 C CA . GLN A 1 334 ? -28.621 10.225 14.163 1.00 90.31 334 GLN A CA 1
ATOM 2700 C C . GLN A 1 334 ? -29.842 11.066 13.775 1.00 90.31 334 GLN A C 1
ATOM 2702 O O . GLN A 1 334 ? -29.848 11.619 12.676 1.00 90.31 334 GLN A O 1
ATOM 2707 N N . ALA A 1 335 ? -30.824 11.215 14.670 1.00 90.56 335 ALA A N 1
ATOM 2708 C CA . ALA A 1 335 ? -31.987 12.080 14.467 1.00 90.56 335 ALA A CA 1
ATOM 2709 C C . ALA A 1 335 ? -31.596 13.565 14.360 1.00 90.56 335 ALA A C 1
ATOM 2711 O O . ALA A 1 335 ? -32.163 14.295 13.553 1.00 90.56 335 ALA A O 1
ATOM 2712 N N . GLU A 1 336 ? -30.555 14.000 15.079 1.00 84.06 336 GLU A N 1
ATOM 2713 C CA . GLU A 1 336 ? -29.962 15.337 14.919 1.00 84.06 336 GLU A CA 1
ATOM 2714 C C . GLU A 1 336 ? -29.200 15.534 13.592 1.00 84.06 336 GLU A C 1
ATOM 2716 O O . GLU A 1 336 ? -28.685 16.624 13.328 1.00 84.06 336 GLU A O 1
ATOM 2721 N N . GLY A 1 337 ? -29.053 14.488 12.772 1.00 85.75 337 GLY A N 1
ATOM 2722 C CA . GLY A 1 337 ? -28.291 14.529 11.523 1.00 85.75 337 GLY A CA 1
ATOM 2723 C C . GLY A 1 337 ? -26.769 14.496 11.711 1.00 85.75 337 GLY A C 1
ATOM 2724 O O . GLY A 1 337 ? -26.014 14.785 10.777 1.00 85.75 337 GLY A O 1
ATOM 2725 N N . ILE A 1 338 ? -26.271 14.139 12.901 1.00 85.31 338 ILE A N 1
ATOM 2726 C CA . ILE A 1 338 ? -24.833 14.005 13.147 1.00 85.31 338 ILE A CA 1
ATOM 2727 C C . ILE A 1 338 ? -24.356 12.650 12.620 1.00 85.31 338 ILE A C 1
ATOM 2729 O O . ILE A 1 338 ? -24.786 11.583 13.052 1.00 85.31 338 ILE A O 1
ATOM 2733 N N . LYS A 1 339 ? -23.398 12.682 11.689 1.00 88.44 339 LYS A N 1
ATOM 2734 C CA . LYS A 1 339 ? -22.779 11.470 11.145 1.00 88.44 339 LYS A CA 1
ATOM 2735 C C . LYS A 1 339 ? -21.878 10.796 12.183 1.00 88.44 339 LYS A C 1
ATOM 2737 O O . LYS A 1 339 ? -20.750 11.233 12.409 1.00 88.44 339 LYS A O 1
ATOM 2742 N N . ILE A 1 340 ? -22.364 9.698 12.748 1.00 89.81 340 ILE A N 1
ATOM 2743 C CA . ILE A 1 340 ? -21.637 8.854 13.703 1.00 89.81 340 ILE A CA 1
ATOM 2744 C C . ILE A 1 340 ? -20.643 7.959 12.953 1.00 89.81 340 ILE A C 1
ATOM 2746 O O . ILE A 1 340 ? -20.964 7.403 11.900 1.00 89.81 340 ILE A O 1
ATOM 2750 N N . ARG A 1 341 ? -19.413 7.836 13.461 1.00 90.19 341 ARG A N 1
ATOM 2751 C CA . ARG A 1 341 ? -18.309 7.137 12.784 1.00 90.19 341 ARG A CA 1
ATOM 2752 C C . ARG A 1 341 ? -17.692 6.081 13.700 1.00 90.19 341 ARG A C 1
ATOM 2754 O O . ARG A 1 341 ? -16.484 6.048 13.902 1.00 90.19 341 ARG A O 1
ATOM 2761 N N . ASP A 1 342 ? -18.550 5.175 14.148 1.00 91.12 342 ASP A N 1
ATOM 2762 C CA . ASP A 1 342 ? -18.231 4.215 15.208 1.00 91.12 342 ASP A CA 1
ATOM 2763 C C . ASP A 1 342 ? -18.058 2.774 14.683 1.00 91.12 342 ASP A C 1
ATOM 2765 O O . ASP A 1 342 ? -17.827 1.835 15.437 1.00 91.12 342 ASP A O 1
ATOM 2769 N N . ASP A 1 343 ? -18.134 2.577 13.364 1.00 93.38 343 ASP A N 1
ATOM 2770 C CA . ASP A 1 343 ? -17.996 1.254 12.755 1.00 93.38 343 ASP A CA 1
ATOM 2771 C C . ASP A 1 343 ? -16.519 0.883 12.561 1.00 93.38 343 ASP A C 1
ATOM 2773 O O . ASP A 1 343 ? -15.866 1.299 11.594 1.00 93.38 343 ASP A O 1
ATOM 2777 N N . GLU A 1 344 ? -16.002 0.021 13.435 1.00 94.38 344 GLU A N 1
ATOM 2778 C CA . GLU A 1 344 ? -14.608 -0.437 13.419 1.00 94.38 344 GLU A CA 1
ATOM 2779 C C . GLU A 1 344 ? -14.173 -0.992 12.049 1.00 94.38 344 GLU A C 1
ATOM 2781 O O . GLU A 1 344 ? -13.128 -0.615 11.509 1.00 94.38 344 GLU A O 1
ATOM 2786 N N . LYS A 1 345 ? -15.006 -1.833 11.417 1.00 95.06 345 LYS A N 1
ATOM 2787 C CA . LYS A 1 345 ? -14.725 -2.401 10.084 1.00 95.06 345 LYS A CA 1
ATOM 2788 C C . LYS A 1 345 ? -14.559 -1.306 9.020 1.00 95.06 345 LYS A C 1
ATOM 2790 O O . LYS A 1 345 ? -13.674 -1.397 8.163 1.00 95.06 345 LYS A O 1
ATOM 2795 N N . LEU A 1 346 ? -15.378 -0.252 9.067 1.00 95.06 346 LEU A N 1
ATOM 2796 C CA . LEU A 1 346 ? -15.302 0.863 8.118 1.00 95.06 346 LEU A CA 1
ATOM 2797 C C . LEU A 1 346 ? -14.114 1.784 8.399 1.00 95.06 346 LEU A C 1
ATOM 2799 O O . LEU A 1 346 ? -13.535 2.327 7.451 1.00 95.06 346 LEU A O 1
ATOM 2803 N N . LEU A 1 347 ? -13.738 1.960 9.666 1.00 95.44 347 LEU A N 1
ATOM 2804 C CA . LEU A 1 347 ? -12.534 2.688 10.063 1.00 95.44 347 LEU A CA 1
ATOM 2805 C C . LEU A 1 347 ? -11.278 1.965 9.569 1.00 95.44 347 LEU A C 1
ATOM 2807 O O . LEU A 1 347 ? -10.505 2.557 8.814 1.00 95.44 347 LEU A O 1
ATOM 2811 N N . ARG A 1 348 ? -11.149 0.660 9.841 1.00 96.19 348 ARG A N 1
ATOM 2812 C CA . ARG A 1 348 ? -10.056 -0.186 9.327 1.00 96.19 348 ARG A CA 1
ATOM 2813 C C . ARG A 1 348 ? -9.979 -0.148 7.795 1.00 96.19 348 ARG A C 1
ATOM 2815 O O . ARG A 1 348 ? -8.909 0.053 7.222 1.00 96.19 348 ARG A O 1
ATOM 2822 N N . LYS A 1 349 ? -11.118 -0.259 7.095 1.00 96.88 349 LYS A N 1
ATOM 2823 C CA . LYS A 1 349 ? -11.170 -0.147 5.621 1.00 96.88 349 LYS A CA 1
ATOM 2824 C C . LYS A 1 349 ? -10.741 1.239 5.134 1.00 96.88 349 LYS A C 1
ATOM 2826 O O . LYS A 1 349 ? -10.080 1.349 4.105 1.00 96.88 349 LYS A O 1
ATOM 2831 N N . ALA A 1 350 ? -11.110 2.304 5.842 1.00 96.25 350 ALA A N 1
ATOM 2832 C CA . ALA A 1 350 ? -10.716 3.663 5.489 1.00 96.25 350 ALA A CA 1
ATOM 2833 C C . ALA A 1 350 ? -9.217 3.920 5.707 1.00 96.25 350 ALA A C 1
ATOM 2835 O O . ALA A 1 350 ? -8.615 4.585 4.866 1.00 96.25 350 ALA A O 1
ATOM 2836 N N . ILE A 1 351 ? -8.606 3.349 6.751 1.00 95.56 351 ILE A N 1
ATOM 2837 C CA . ILE A 1 351 ? -7.146 3.367 6.940 1.00 95.56 351 ILE A CA 1
ATOM 2838 C C . ILE A 1 351 ? -6.461 2.687 5.750 1.00 95.56 351 ILE A C 1
ATOM 2840 O O . ILE A 1 351 ? -5.675 3.332 5.058 1.00 95.56 351 ILE A O 1
ATOM 2844 N N . LYS A 1 352 ? -6.878 1.461 5.399 1.00 96.69 352 LYS A N 1
ATOM 2845 C CA . LYS A 1 352 ? -6.338 0.729 4.237 1.00 96.69 352 LYS A CA 1
ATOM 2846 C C . LYS A 1 352 ? -6.478 1.502 2.921 1.00 96.69 352 LYS A C 1
ATOM 2848 O O . LYS A 1 352 ? -5.579 1.474 2.086 1.00 96.69 352 LYS A O 1
ATOM 2853 N N . ARG A 1 353 ? -7.588 2.224 2.713 1.00 96.56 353 ARG A N 1
ATOM 2854 C CA . ARG A 1 353 ? -7.758 3.101 1.536 1.00 96.56 353 ARG A CA 1
ATOM 2855 C C . ARG A 1 353 ? -6.766 4.265 1.540 1.00 96.56 353 ARG A C 1
ATOM 2857 O O . ARG A 1 353 ? -6.159 4.523 0.503 1.00 96.56 353 ARG A O 1
ATOM 2864 N N . LYS A 1 354 ? -6.590 4.946 2.682 1.00 95.62 354 LYS A N 1
ATOM 2865 C CA . LYS A 1 354 ? -5.615 6.043 2.827 1.00 95.62 354 LYS A CA 1
ATOM 2866 C C . LYS A 1 354 ? -4.189 5.544 2.566 1.00 95.62 354 LYS A C 1
ATOM 2868 O O . LYS A 1 354 ? -3.439 6.200 1.850 1.00 95.62 354 LYS A O 1
ATOM 2873 N N . GLU A 1 355 ? -3.827 4.374 3.081 1.00 96.38 355 GLU A N 1
ATOM 2874 C CA . GLU A 1 355 ? -2.526 3.735 2.834 1.00 96.38 355 GLU A CA 1
ATOM 2875 C C . GLU A 1 355 ? -2.341 3.334 1.368 1.00 96.38 355 GLU A C 1
ATOM 2877 O O . GLU A 1 355 ? -1.303 3.620 0.774 1.00 96.38 355 GLU A O 1
ATOM 2882 N N . ALA A 1 356 ? -3.359 2.737 0.745 1.00 96.81 356 ALA A N 1
ATOM 2883 C CA . ALA A 1 356 ? -3.318 2.382 -0.670 1.00 96.81 356 ALA A CA 1
ATOM 2884 C C . ALA A 1 356 ? -3.149 3.617 -1.568 1.00 96.81 356 ALA A C 1
ATOM 2886 O O . ALA A 1 356 ? -2.381 3.571 -2.529 1.00 96.81 356 ALA A O 1
ATOM 2887 N N . GLN A 1 357 ? -3.825 4.725 -1.251 1.00 95.44 357 GLN A N 1
ATOM 2888 C CA . GLN A 1 357 ? -3.664 5.994 -1.961 1.00 95.44 357 GLN A CA 1
ATOM 2889 C C . GLN A 1 357 ? -2.244 6.542 -1.798 1.00 95.44 357 GLN A C 1
ATOM 2891 O O . GLN A 1 357 ? -1.600 6.834 -2.801 1.00 95.44 357 GLN A O 1
ATOM 2896 N N . LYS A 1 358 ? -1.719 6.593 -0.565 1.00 96.44 358 LYS A N 1
ATOM 2897 C CA . LYS A 1 358 ? -0.327 6.996 -0.302 1.00 96.44 358 LYS A CA 1
ATOM 2898 C C . LYS A 1 358 ? 0.668 6.138 -1.079 1.00 96.44 358 LYS A C 1
ATOM 2900 O O . LYS A 1 358 ? 1.592 6.672 -1.678 1.00 96.44 358 LYS A O 1
ATOM 2905 N N . ARG A 1 359 ? 0.453 4.822 -1.132 1.00 96.38 359 ARG A N 1
ATOM 2906 C CA . ARG A 1 359 ? 1.299 3.898 -1.892 1.00 96.38 359 ARG A CA 1
ATOM 2907 C C . ARG A 1 359 ? 1.233 4.143 -3.401 1.00 96.38 359 ARG A C 1
ATOM 2909 O O . ARG A 1 359 ? 2.274 4.104 -4.044 1.00 96.38 359 ARG A O 1
ATOM 2916 N N . LYS A 1 360 ? 0.047 4.386 -3.973 1.00 94.94 360 LYS A N 1
ATOM 2917 C CA . LYS A 1 360 ? -0.091 4.750 -5.397 1.00 94.94 360 LYS A CA 1
ATOM 2918 C C . LYS A 1 360 ? 0.645 6.051 -5.698 1.00 94.94 360 LYS A C 1
ATOM 2920 O O . LYS A 1 360 ? 1.464 6.074 -6.604 1.00 94.94 360 LYS A O 1
ATOM 2925 N N . SER A 1 361 ? 0.427 7.082 -4.884 1.00 95.31 361 SER A N 1
ATOM 2926 C CA . SER A 1 361 ? 1.117 8.364 -5.027 1.00 95.31 361 SER A CA 1
ATOM 2927 C C . SER A 1 361 ? 2.633 8.234 -4.867 1.00 95.31 361 SER A C 1
ATOM 2929 O O . SER A 1 361 ? 3.365 8.869 -5.612 1.00 95.31 361 SER A O 1
ATOM 2931 N N . ALA A 1 362 ? 3.117 7.387 -3.953 1.00 96.81 362 ALA A N 1
ATOM 2932 C CA . ALA A 1 362 ? 4.546 7.123 -3.787 1.00 96.81 362 ALA A CA 1
ATOM 2933 C C . ALA A 1 362 ? 5.155 6.431 -5.016 1.00 96.81 362 ALA A C 1
ATOM 2935 O O . ALA A 1 362 ? 6.224 6.828 -5.470 1.00 96.81 362 ALA A O 1
ATOM 2936 N N . ILE A 1 363 ? 4.459 5.438 -5.582 1.00 95.25 363 ILE A N 1
ATOM 2937 C CA . ILE A 1 363 ? 4.888 4.759 -6.813 1.00 95.25 363 ILE A CA 1
ATOM 2938 C C . ILE A 1 363 ? 4.906 5.747 -7.981 1.00 95.25 363 ILE A C 1
ATOM 2940 O O . ILE A 1 363 ? 5.932 5.884 -8.635 1.00 95.25 363 ILE A O 1
ATOM 2944 N N . GLU A 1 364 ? 3.820 6.491 -8.197 1.00 93.31 364 GLU A N 1
ATOM 2945 C CA . GLU A 1 364 ? 3.747 7.504 -9.257 1.00 93.31 364 GLU A CA 1
ATOM 2946 C C . GLU A 1 364 ? 4.823 8.580 -9.097 1.00 93.31 364 GLU A C 1
ATOM 2948 O O . GLU A 1 364 ? 5.382 9.051 -10.080 1.00 93.31 364 GLU A O 1
ATOM 2953 N N . TRP A 1 365 ? 5.137 8.979 -7.865 1.00 93.00 365 TRP A N 1
ATOM 2954 C CA . TRP A 1 365 ? 6.211 9.928 -7.597 1.00 93.00 365 TRP A CA 1
ATOM 2955 C C . TRP A 1 365 ? 7.587 9.347 -7.935 1.00 93.00 365 TRP A C 1
ATOM 2957 O O . TRP A 1 365 ? 8.387 10.024 -8.577 1.00 93.00 365 TRP A O 1
ATOM 2967 N N . SER A 1 366 ? 7.854 8.092 -7.558 1.00 95.81 366 SER A N 1
ATOM 2968 C CA . SER A 1 366 ? 9.097 7.402 -7.928 1.00 95.81 366 SER A CA 1
ATOM 2969 C C . SER A 1 366 ? 9.228 7.205 -9.441 1.00 95.81 366 SER A C 1
ATOM 2971 O O . SER A 1 366 ? 10.300 7.420 -9.992 1.00 95.81 366 SER A O 1
ATOM 2973 N N . GLU A 1 367 ? 8.126 6.893 -10.127 1.00 93.31 367 GLU A N 1
ATOM 2974 C CA . GLU A 1 367 ? 8.073 6.764 -11.584 1.00 93.31 367 GLU A CA 1
ATOM 2975 C C . GLU A 1 367 ? 8.321 8.114 -12.258 1.00 93.31 367 GLU A C 1
ATOM 2977 O O . GLU A 1 367 ? 9.130 8.195 -13.171 1.00 93.31 367 GLU A O 1
ATOM 2982 N N . ARG A 1 368 ? 7.711 9.202 -11.767 1.00 89.19 368 ARG A N 1
ATOM 2983 C CA . ARG A 1 368 ? 7.982 10.557 -12.274 1.00 89.19 368 ARG A CA 1
ATOM 2984 C C . ARG A 1 368 ? 9.442 10.948 -12.096 1.00 89.19 368 ARG A C 1
ATOM 2986 O O . ARG A 1 368 ? 10.013 11.502 -13.025 1.00 89.19 368 ARG A O 1
ATOM 2993 N N . LYS A 1 369 ? 10.041 10.658 -10.937 1.00 95.44 369 LYS A N 1
ATOM 2994 C CA . LYS A 1 369 ? 11.471 10.901 -10.703 1.00 95.44 369 LYS A CA 1
ATOM 2995 C C . LYS A 1 369 ? 12.335 10.126 -11.691 1.00 95.44 369 LYS A C 1
ATOM 2997 O O . LYS A 1 369 ? 13.171 10.733 -12.343 1.00 95.44 369 LYS A O 1
ATOM 3002 N N . ARG A 1 370 ? 12.073 8.827 -11.853 1.00 93.81 370 ARG A N 1
ATOM 3003 C CA . ARG A 1 370 ? 12.783 7.982 -12.816 1.00 93.81 370 ARG A CA 1
ATOM 3004 C C . ARG A 1 370 ? 12.633 8.495 -14.248 1.00 93.81 370 ARG A C 1
ATOM 3006 O O . ARG A 1 370 ? 13.620 8.609 -14.946 1.00 93.81 370 ARG A O 1
ATOM 3013 N N . VAL A 1 371 ? 11.426 8.868 -14.670 1.00 90.19 371 VAL A N 1
ATOM 3014 C CA . VAL A 1 371 ? 11.198 9.437 -16.007 1.00 90.19 371 VAL A CA 1
ATOM 3015 C C . VAL A 1 371 ? 11.977 10.739 -16.188 1.00 90.19 371 VAL A C 1
ATOM 3017 O O . VAL A 1 371 ? 12.530 10.965 -17.256 1.00 90.19 371 VAL A O 1
ATOM 3020 N N . VAL A 1 372 ? 12.045 11.598 -15.167 1.00 92.06 372 VAL A N 1
ATOM 3021 C CA . VAL A 1 372 ? 12.865 12.817 -15.231 1.00 92.06 372 VAL A CA 1
ATOM 3022 C C . VAL A 1 372 ? 14.345 12.458 -15.401 1.00 92.06 372 VAL A C 1
ATOM 3024 O O . VAL A 1 372 ? 14.958 12.963 -16.337 1.00 92.06 372 VAL A O 1
ATOM 3027 N N . GLU A 1 373 ? 14.877 11.542 -14.591 1.00 95.31 373 GLU A N 1
ATOM 3028 C CA . GLU A 1 373 ? 16.257 11.030 -14.682 1.00 95.31 373 GLU A CA 1
ATOM 3029 C C . GLU A 1 373 ? 16.570 10.445 -16.072 1.00 95.31 373 GLU A C 1
ATOM 3031 O O . GLU A 1 373 ? 17.514 10.860 -16.747 1.00 95.31 373 GLU A O 1
ATOM 3036 N N . ASP A 1 374 ? 15.708 9.551 -16.558 1.00 92.44 374 ASP A N 1
ATOM 3037 C CA . ASP A 1 374 ? 15.820 8.911 -17.868 1.00 92.44 374 ASP A CA 1
ATOM 3038 C C . ASP A 1 374 ? 15.797 9.975 -18.983 1.00 92.44 374 ASP A C 1
ATOM 3040 O O . ASP A 1 374 ? 16.643 9.975 -19.872 1.00 92.44 374 ASP A O 1
ATOM 3044 N N . THR A 1 375 ? 14.905 10.972 -18.909 1.00 92.00 375 THR A N 1
ATOM 3045 C CA . THR A 1 375 ? 14.842 12.039 -19.927 1.00 92.00 375 THR A CA 1
ATOM 3046 C C . THR A 1 375 ? 16.048 12.980 -19.912 1.00 92.00 375 THR A C 1
ATOM 3048 O O . THR A 1 375 ? 16.394 13.547 -20.957 1.00 92.00 375 THR A O 1
ATOM 3051 N N . ILE A 1 376 ? 16.670 13.188 -18.747 1.00 93.00 376 ILE A N 1
ATOM 3052 C CA . ILE A 1 376 ? 17.890 13.989 -18.605 1.00 93.00 376 ILE A CA 1
ATOM 3053 C C . ILE A 1 376 ? 19.071 13.208 -19.183 1.00 93.00 376 ILE A C 1
ATOM 3055 O O . ILE A 1 376 ? 19.750 13.731 -20.071 1.00 93.00 376 ILE A O 1
ATOM 3059 N N . SER A 1 377 ? 19.248 11.950 -18.775 1.00 94.56 377 SER A N 1
ATOM 3060 C CA . SER A 1 377 ? 20.332 11.091 -19.260 1.00 94.56 377 SER A CA 1
ATOM 3061 C C . SER A 1 377 ? 20.234 10.835 -20.768 1.00 94.56 377 SER A C 1
ATOM 3063 O O . SER A 1 377 ? 21.227 10.938 -21.484 1.00 94.56 377 SER A O 1
ATOM 3065 N N . GLU A 1 378 ? 19.036 10.617 -21.317 1.00 93.38 378 GLU A N 1
ATOM 3066 C CA . GLU A 1 378 ? 18.827 10.490 -22.764 1.00 93.38 378 GLU A CA 1
ATOM 3067 C C . GLU A 1 378 ? 19.174 11.784 -23.510 1.00 93.38 378 GLU A C 1
ATOM 3069 O O . GLU A 1 378 ? 19.740 11.748 -24.606 1.00 93.38 378 GLU A O 1
ATOM 3074 N N . ARG A 1 379 ? 18.874 12.951 -22.926 1.00 93.19 379 ARG A N 1
ATOM 3075 C CA . ARG A 1 379 ? 19.256 14.245 -23.505 1.00 93.19 379 ARG A CA 1
ATOM 3076 C C . ARG A 1 379 ? 20.770 14.449 -23.480 1.00 93.19 379 ARG A C 1
ATOM 3078 O O . ARG A 1 379 ? 21.301 14.971 -24.463 1.00 93.19 379 ARG A O 1
ATOM 3085 N N . GLN A 1 380 ? 21.438 14.058 -22.399 1.00 94.56 380 GLN A N 1
ATOM 3086 C CA . GLN A 1 380 ? 22.896 14.107 -22.270 1.00 94.56 380 GLN A CA 1
ATOM 3087 C C . GLN A 1 380 ? 23.570 13.156 -23.265 1.00 94.56 380 GLN A C 1
ATOM 3089 O O . GLN A 1 380 ? 24.317 13.635 -24.116 1.00 94.56 380 GLN A O 1
ATOM 3094 N N . LYS A 1 381 ? 23.176 11.875 -23.311 1.00 95.12 381 LYS A N 1
ATOM 3095 C CA . LYS A 1 381 ? 23.661 10.890 -24.300 1.00 95.12 381 LYS A CA 1
ATOM 3096 C C . LYS A 1 381 ? 23.511 11.393 -25.736 1.00 95.12 381 LYS A C 1
ATOM 3098 O O . LYS A 1 381 ? 24.439 11.335 -26.539 1.00 95.12 381 LYS A O 1
ATOM 3103 N N . ARG A 1 382 ? 22.353 11.977 -26.074 1.00 92.81 382 ARG A N 1
ATOM 3104 C CA . ARG A 1 382 ? 22.123 12.576 -27.404 1.00 92.81 382 ARG A CA 1
ATOM 3105 C C . ARG A 1 382 ? 23.007 13.792 -27.670 1.00 92.81 382 ARG A C 1
ATOM 3107 O O . ARG A 1 382 ? 23.334 14.051 -28.826 1.00 92.81 382 ARG A O 1
ATOM 3114 N N . ARG A 1 383 ? 23.361 14.572 -26.646 1.00 94.00 383 ARG A N 1
ATOM 3115 C CA . ARG A 1 383 ? 24.279 15.712 -26.768 1.00 94.00 383 ARG A CA 1
ATOM 3116 C C . ARG A 1 383 ? 25.707 15.231 -26.998 1.00 94.00 383 ARG A C 1
ATOM 3118 O O . ARG A 1 383 ? 26.350 15.749 -27.905 1.00 94.00 383 ARG A O 1
ATOM 3125 N N . GLU A 1 384 ? 26.172 14.259 -26.228 1.00 95.62 384 GLU A N 1
ATOM 3126 C CA . GLU A 1 384 ? 27.503 13.656 -26.357 1.00 95.62 384 GLU A CA 1
ATOM 3127 C C . GLU A 1 384 ? 27.698 13.011 -27.721 1.00 95.62 384 GLU A C 1
ATOM 3129 O O . GLU A 1 384 ? 28.675 13.294 -28.408 1.00 95.62 384 GLU A O 1
ATOM 3134 N N . GLU A 1 385 ? 26.717 12.240 -28.176 1.00 94.88 385 GLU A N 1
ATOM 3135 C CA . GLU A 1 385 ? 26.760 11.617 -29.490 1.00 94.88 385 GLU A CA 1
ATOM 3136 C C . GLU A 1 385 ? 26.774 12.655 -30.618 1.00 94.88 385 GLU A C 1
ATOM 3138 O O . GLU A 1 385 ? 27.543 12.552 -31.569 1.00 94.88 385 GLU A O 1
ATOM 3143 N N . ASN A 1 386 ? 25.999 13.730 -30.478 1.00 94.62 386 ASN A N 1
ATOM 3144 C CA . ASN A 1 386 ? 26.050 14.861 -31.398 1.00 94.62 386 ASN A CA 1
ATOM 3145 C C . ASN A 1 386 ? 27.410 15.582 -31.373 1.00 94.62 386 ASN A C 1
ATOM 3147 O O . ASN A 1 386 ? 27.885 16.050 -32.406 1.00 94.62 386 ASN A O 1
ATOM 3151 N N . LEU A 1 387 ? 28.058 15.696 -30.213 1.00 93.75 387 LEU A N 1
ATOM 3152 C CA . LEU A 1 387 ? 29.415 16.239 -30.120 1.00 93.75 387 LEU A CA 1
ATOM 3153 C C . LEU A 1 387 ? 30.440 15.297 -30.762 1.00 93.75 387 LEU A C 1
ATOM 3155 O O . LEU A 1 387 ? 31.350 15.783 -31.431 1.00 93.75 387 LEU A O 1
ATOM 3159 N N . ARG A 1 388 ? 30.265 13.978 -30.625 1.00 93.56 388 ARG A N 1
ATOM 3160 C CA . ARG A 1 388 ? 31.094 12.959 -31.278 1.00 93.56 388 ARG A CA 1
ATOM 3161 C C . ARG A 1 388 ? 30.964 13.024 -32.799 1.00 93.56 388 ARG A C 1
ATOM 3163 O O . ARG A 1 388 ? 31.971 13.219 -33.465 1.00 93.56 388 ARG A O 1
ATOM 3170 N N . ILE A 1 389 ? 29.740 13.043 -33.332 1.00 93.69 389 ILE A N 1
ATOM 3171 C CA . ILE A 1 389 ? 29.482 13.223 -34.771 1.00 93.69 389 ILE A CA 1
ATOM 3172 C C . ILE A 1 389 ? 30.120 14.525 -35.285 1.00 93.69 389 ILE A C 1
ATOM 3174 O O . ILE A 1 389 ? 30.709 14.549 -36.364 1.00 93.69 389 ILE A O 1
ATOM 3178 N N . ARG A 1 390 ? 30.077 15.623 -34.511 1.00 92.56 390 ARG A N 1
ATOM 3179 C CA . ARG A 1 390 ? 30.777 16.870 -34.879 1.00 92.56 390 ARG A CA 1
ATOM 3180 C C . ARG A 1 390 ? 32.296 16.717 -34.923 1.00 92.56 390 ARG A C 1
ATOM 3182 O O . ARG A 1 390 ? 32.910 17.279 -35.828 1.00 92.56 390 ARG A O 1
ATOM 3189 N N . LYS A 1 391 ? 32.895 16.000 -33.965 1.00 94.00 391 LYS A N 1
ATOM 3190 C CA . LYS A 1 391 ? 34.336 15.698 -33.969 1.00 94.00 391 LYS A CA 1
ATOM 3191 C C . LYS A 1 391 ? 34.699 14.851 -35.194 1.00 94.00 391 LYS A C 1
ATOM 3193 O O . LYS A 1 391 ? 35.592 15.240 -35.938 1.00 94.00 391 LYS A O 1
ATOM 3198 N N . ASP A 1 392 ? 33.941 13.790 -35.463 1.00 92.94 392 ASP A N 1
ATOM 3199 C CA . ASP A 1 392 ? 34.205 12.837 -36.548 1.00 92.94 392 ASP A CA 1
ATOM 3200 C C . ASP A 1 392 ? 33.932 13.407 -37.949 1.00 92.94 392 ASP A C 1
ATOM 3202 O O . ASP A 1 392 ? 34.501 12.936 -38.935 1.00 92.94 392 ASP A O 1
ATOM 3206 N N . ASN A 1 393 ? 33.062 14.414 -38.066 1.00 92.88 393 ASN A N 1
ATOM 3207 C CA . ASN A 1 393 ? 32.793 15.121 -39.321 1.00 92.88 393 ASN A CA 1
ATOM 3208 C C . ASN A 1 393 ? 33.833 16.201 -39.648 1.00 92.88 393 ASN A C 1
ATOM 3210 O O . ASN A 1 393 ? 33.860 16.694 -40.781 1.00 92.88 393 ASN A O 1
ATOM 3214 N N . LYS A 1 394 ? 34.692 16.578 -38.692 1.00 92.19 394 LYS A N 1
ATOM 3215 C CA . LYS A 1 394 ? 35.744 17.573 -38.916 1.00 92.19 394 LYS A CA 1
ATOM 3216 C C . LYS A 1 394 ? 36.735 17.027 -39.955 1.00 92.19 394 LYS A C 1
ATOM 3218 O O . LYS A 1 394 ? 37.363 16.001 -39.739 1.00 92.19 394 LYS A O 1
ATOM 3223 N N . GLY A 1 395 ? 36.842 17.697 -41.104 1.00 87.75 395 GLY A N 1
ATOM 3224 C CA . GLY A 1 395 ? 37.733 17.301 -42.208 1.00 87.75 395 GLY A CA 1
ATOM 3225 C C . GLY A 1 395 ? 37.126 16.351 -43.253 1.00 87.75 395 GLY A C 1
ATOM 3226 O O . GLY A 1 395 ? 37.730 16.139 -44.302 1.00 87.75 395 GLY A O 1
ATOM 3227 N N . LYS A 1 396 ? 35.914 15.814 -43.044 1.00 89.56 396 LYS A N 1
ATOM 3228 C CA . LYS A 1 396 ? 35.224 14.994 -44.058 1.00 89.56 396 LYS A CA 1
ATOM 3229 C C . LYS A 1 396 ? 34.488 15.880 -45.070 1.00 89.56 396 LYS A C 1
ATOM 3231 O O . LYS A 1 396 ? 33.821 16.845 -44.694 1.00 89.56 396 LYS A O 1
ATOM 3236 N N . LYS A 1 397 ? 34.557 15.523 -46.362 1.00 89.81 397 LYS A N 1
ATOM 3237 C CA . LYS A 1 397 ? 33.772 16.170 -47.437 1.00 89.81 397 LYS A CA 1
ATOM 3238 C C . LYS A 1 397 ? 32.272 16.078 -47.124 1.00 89.81 397 LYS A C 1
ATOM 3240 O O . LYS A 1 397 ? 31.826 15.049 -46.622 1.00 89.81 397 LYS A O 1
ATOM 3245 N N . ARG A 1 398 ? 31.491 17.104 -47.492 1.00 87.12 398 ARG A N 1
ATOM 3246 C CA . ARG A 1 398 ? 30.046 17.245 -47.187 1.00 87.12 398 ARG A CA 1
ATOM 3247 C C . ARG A 1 398 ? 29.223 15.972 -47.432 1.00 87.12 398 ARG A C 1
ATOM 3249 O O . ARG A 1 398 ? 28.359 15.637 -46.635 1.00 87.12 398 ARG A O 1
ATOM 3256 N N . ASN A 1 399 ? 29.528 15.233 -48.496 1.00 91.12 399 ASN A N 1
ATOM 3257 C CA . ASN A 1 399 ? 28.787 14.026 -48.881 1.00 91.12 399 ASN A CA 1
ATOM 3258 C C . ASN A 1 399 ? 29.089 12.798 -47.994 1.00 91.12 399 ASN A C 1
ATOM 3260 O O . ASN A 1 399 ? 28.365 11.814 -48.071 1.00 91.12 399 ASN A O 1
ATOM 3264 N N . LYS A 1 400 ? 30.148 12.840 -47.171 1.00 88.25 400 LYS A N 1
ATOM 3265 C CA . LYS A 1 400 ? 30.565 11.770 -46.242 1.00 88.25 400 LYS A CA 1
ATOM 3266 C C . LYS A 1 400 ? 30.314 12.125 -44.767 1.00 88.25 400 LYS A C 1
ATOM 3268 O O . LYS A 1 400 ? 30.805 11.426 -43.885 1.00 88.25 400 LYS A O 1
ATOM 3273 N N . GLN A 1 401 ? 29.622 13.230 -44.494 1.00 89.50 401 GLN A N 1
ATOM 3274 C CA . GLN A 1 401 ? 29.322 13.660 -43.131 1.00 89.50 401 GLN A CA 1
ATOM 3275 C C . GLN A 1 401 ? 28.104 12.915 -42.585 1.00 89.50 401 GLN A C 1
ATOM 3277 O O . GLN A 1 401 ? 27.065 12.827 -43.242 1.00 89.50 401 GLN A O 1
ATOM 3282 N N . GLU A 1 402 ? 28.221 12.411 -41.362 1.00 89.06 402 GLU A N 1
ATOM 3283 C CA . GLU A 1 402 ? 27.107 11.780 -40.668 1.00 89.06 402 GLU A CA 1
ATOM 3284 C C . GLU A 1 402 ? 26.120 12.842 -40.167 1.00 89.06 402 GLU A C 1
ATOM 3286 O O . GLU A 1 402 ? 26.503 13.914 -39.686 1.00 89.06 402 GLU A O 1
ATOM 3291 N N . LYS A 1 403 ? 24.821 12.565 -40.306 1.00 90.12 403 LYS A N 1
ATOM 3292 C CA . LYS A 1 403 ? 23.768 13.499 -39.903 1.00 90.12 403 LYS A CA 1
ATOM 3293 C C . LYS A 1 403 ? 23.630 13.512 -38.383 1.00 90.12 403 LYS A C 1
ATOM 3295 O O . LYS A 1 403 ? 23.489 12.475 -37.746 1.00 90.12 403 LYS A O 1
ATOM 3300 N N . MET A 1 404 ? 23.567 14.713 -37.819 1.00 89.62 404 MET A N 1
ATOM 3301 C CA . MET A 1 404 ? 23.323 14.929 -36.394 1.00 89.62 404 MET A CA 1
ATOM 3302 C C . MET A 1 404 ? 21.982 14.331 -35.956 1.00 89.62 404 MET A C 1
ATOM 3304 O O . MET A 1 404 ? 20.962 14.465 -36.642 1.00 89.62 404 MET A O 1
ATOM 3308 N N . LYS A 1 405 ? 21.951 13.738 -34.763 1.00 88.19 405 LYS A N 1
ATOM 3309 C CA . LYS A 1 405 ? 20.719 13.248 -34.151 1.00 88.19 405 LYS A CA 1
ATOM 3310 C C . LYS A 1 405 ? 19.831 14.418 -33.745 1.00 88.19 405 LYS A C 1
ATOM 3312 O O . LYS A 1 405 ? 20.270 15.382 -33.112 1.00 88.19 405 LYS A O 1
ATOM 3317 N N . ARG A 1 406 ? 18.544 14.315 -34.088 1.00 87.19 406 ARG A N 1
ATOM 3318 C CA . ARG A 1 406 ? 17.523 15.302 -33.708 1.00 87.19 406 ARG A CA 1
ATOM 3319 C C . ARG A 1 406 ? 17.440 15.406 -32.182 1.00 87.19 406 ARG A C 1
ATOM 3321 O O . ARG A 1 406 ? 17.714 14.439 -31.469 1.00 87.19 406 ARG A O 1
ATOM 3328 N N . LYS A 1 407 ? 17.047 16.585 -31.691 1.00 84.62 407 LYS A N 1
ATOM 3329 C CA . LYS A 1 407 ? 16.816 16.828 -30.262 1.00 84.62 407 LYS A CA 1
ATOM 3330 C C . LYS A 1 407 ? 15.861 15.767 -29.718 1.00 84.62 407 LYS A C 1
ATOM 3332 O O . LYS A 1 407 ? 14.852 15.477 -30.358 1.00 84.62 407 LYS A O 1
ATOM 3337 N N . TYR A 1 408 ? 16.175 15.224 -28.543 1.00 82.56 408 TYR A N 1
ATOM 3338 C CA . TYR A 1 408 ? 15.261 14.330 -27.849 1.00 82.56 408 TYR A CA 1
ATOM 3339 C C . TYR A 1 408 ? 14.006 15.113 -27.458 1.00 82.56 408 TYR A C 1
ATOM 3341 O O . TYR A 1 408 ? 13.995 15.900 -26.508 1.00 82.56 408 TYR A O 1
ATOM 3349 N N . VAL A 1 409 ? 12.966 14.953 -28.267 1.00 75.31 409 VAL A N 1
ATOM 3350 C CA . VAL A 1 409 ? 11.603 15.317 -27.913 1.00 75.31 409 VAL A CA 1
ATOM 3351 C C . VAL A 1 409 ? 11.087 14.063 -27.245 1.00 75.31 409 VAL A C 1
ATOM 3353 O O . VAL A 1 409 ? 10.732 13.114 -27.941 1.00 75.31 409 VAL A O 1
ATOM 3356 N N . GLY A 1 410 ? 11.201 14.012 -25.914 1.00 69.25 410 GLY A N 1
ATOM 3357 C CA . GLY A 1 410 ? 10.786 12.846 -25.145 1.00 69.25 410 GLY A CA 1
ATOM 3358 C C . GLY A 1 410 ? 9.436 12.363 -25.631 1.00 69.25 410 GLY A C 1
ATOM 3359 O O . GLY A 1 410 ? 8.577 13.195 -25.943 1.00 69.25 410 GLY A O 1
ATOM 3360 N N . SER A 1 411 ? 9.294 11.040 -25.774 1.00 60.84 411 SER A N 1
ATOM 3361 C CA . SER A 1 411 ? 8.028 10.442 -26.189 1.00 60.84 411 SER A CA 1
ATOM 3362 C C . SER A 1 411 ? 6.952 11.100 -25.347 1.00 60.84 411 SER A C 1
ATOM 3364 O O . SER A 1 411 ? 7.039 11.071 -24.117 1.00 60.84 411 SER A O 1
ATOM 3366 N N . ALA A 1 412 ? 6.039 11.825 -25.995 1.00 57.19 412 ALA A N 1
ATOM 3367 C CA . ALA A 1 412 ? 4.993 12.560 -25.318 1.00 57.19 412 ALA A CA 1
ATOM 3368 C C . ALA A 1 412 ? 4.075 11.516 -24.693 1.00 57.19 412 ALA A C 1
ATOM 3370 O O . ALA A 1 412 ? 3.050 11.166 -25.273 1.00 57.19 412 ALA A O 1
ATOM 3371 N N . VAL A 1 413 ? 4.476 10.974 -23.536 1.00 57.12 413 VAL A N 1
ATOM 33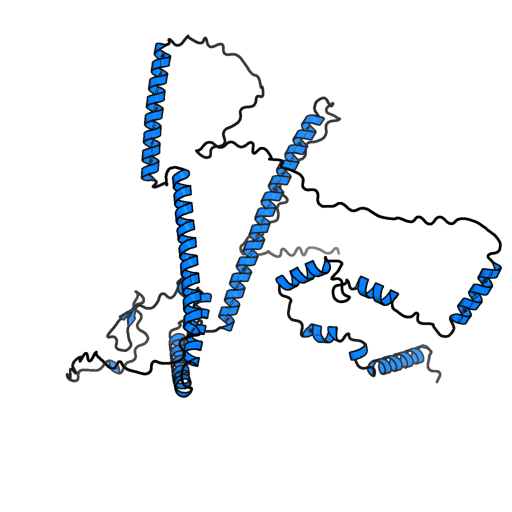72 C CA . VAL A 1 413 ? 3.650 10.102 -22.719 1.00 57.12 413 VAL A CA 1
ATOM 3373 C C . VAL A 1 413 ? 2.378 10.909 -22.550 1.00 57.12 413 VAL A C 1
ATOM 3375 O O . VAL A 1 413 ? 2.452 12.008 -21.981 1.00 57.12 413 VAL A O 1
ATOM 3378 N N . PRO A 1 414 ? 1.248 10.466 -23.132 1.00 56.69 414 PRO A N 1
ATOM 3379 C CA . PRO A 1 414 ? 0.036 11.255 -23.115 1.00 56.69 414 PRO A CA 1
ATOM 3380 C C . PRO A 1 414 ? -0.228 11.541 -21.650 1.00 56.69 414 PRO A C 1
ATOM 3382 O O . PRO A 1 414 ? -0.382 10.600 -20.865 1.00 56.69 414 PRO A O 1
ATOM 3385 N N . LYS A 1 415 ? -0.155 12.827 -21.265 1.00 61.03 415 LYS A N 1
ATOM 3386 C CA . LYS A 1 415 ? -0.388 13.264 -19.889 1.00 61.03 415 LYS A CA 1
ATOM 3387 C C . LYS A 1 415 ? -1.651 12.535 -19.458 1.00 61.03 415 LYS A C 1
ATOM 3389 O O . LYS A 1 415 ? -2.710 12.794 -20.028 1.00 61.03 415 LYS A O 1
ATOM 3394 N N . LYS A 1 416 ? -1.547 11.600 -18.509 1.00 63.06 416 LYS A N 1
ATOM 3395 C CA . LYS A 1 416 ? -2.722 11.032 -17.848 1.00 63.06 416 LYS A CA 1
ATOM 3396 C C . LYS A 1 416 ? -3.306 12.198 -17.057 1.00 63.06 416 LYS A C 1
ATOM 3398 O O . LYS A 1 416 ? -2.928 12.423 -15.912 1.00 63.06 416 LYS A O 1
ATOM 3403 N N . ARG A 1 417 ? -4.081 13.051 -17.736 1.00 60.16 417 ARG A N 1
ATOM 3404 C CA . ARG A 1 417 ? -4.647 14.272 -17.172 1.00 60.16 417 ARG A CA 1
ATOM 3405 C C . ARG A 1 417 ? -5.521 13.836 -16.006 1.00 60.16 417 ARG A C 1
ATOM 3407 O O . ARG A 1 417 ? -6.433 13.026 -16.162 1.00 60.16 417 ARG A O 1
ATOM 3414 N N . ALA A 1 418 ? -5.178 14.324 -14.822 1.00 55.50 418 ALA A N 1
ATOM 3415 C CA . ALA A 1 418 ? -5.979 14.149 -13.629 1.00 55.50 418 ALA A CA 1
ATOM 3416 C C . ALA A 1 418 ? -7.200 15.068 -13.754 1.00 55.50 418 ALA A C 1
ATOM 3418 O O . ALA A 1 418 ? -7.108 16.253 -13.459 1.00 55.50 418 ALA A O 1
ATOM 3419 N N . GLY A 1 419 ? -8.317 14.534 -14.245 1.00 47.62 419 GLY A N 1
ATOM 3420 C CA . GLY A 1 419 ? -9.583 15.264 -14.315 1.00 47.62 419 GLY A CA 1
ATOM 3421 C C . GLY A 1 419 ? -10.388 14.897 -15.552 1.00 47.62 419 GLY A C 1
ATOM 3422 O O . GLY A 1 419 ? -9.919 15.138 -16.652 1.00 47.62 419 GLY A O 1
ATOM 3423 N N . PHE A 1 420 ? -11.540 14.254 -15.326 1.00 54.59 420 PHE A N 1
ATOM 3424 C CA . PHE A 1 420 ? -12.885 14.434 -15.914 1.00 54.59 420 PHE A CA 1
ATOM 3425 C C . PHE A 1 420 ? -13.101 14.898 -17.380 1.00 54.59 420 PHE A C 1
ATOM 3427 O O . PHE A 1 420 ? -14.246 15.022 -17.803 1.00 54.59 420 PHE A O 1
ATOM 3434 N N . GLU A 1 421 ? -12.080 15.093 -18.208 1.00 56.19 421 GLU A N 1
ATOM 3435 C CA . GLU A 1 421 ? -12.239 15.315 -19.644 1.00 56.19 421 GLU A CA 1
ATOM 3436 C C . GLU A 1 421 ? -12.568 13.965 -20.287 1.00 56.19 421 GLU A C 1
ATOM 3438 O O . GLU A 1 421 ? -11.705 13.118 -20.533 1.00 56.19 421 GLU A O 1
ATOM 3443 N N . GLY A 1 422 ? -13.871 13.731 -20.441 1.00 51.00 422 GLY A N 1
ATOM 3444 C CA . GLY A 1 422 ? -14.454 12.507 -20.954 1.00 51.00 422 GLY A CA 1
ATOM 3445 C C . GLY A 1 422 ? -13.773 12.027 -22.231 1.00 51.00 422 GLY A C 1
ATOM 3446 O O . GLY A 1 422 ? -13.536 12.779 -23.176 1.00 51.00 422 GLY A O 1
ATOM 3447 N N . ARG A 1 423 ? -13.516 10.720 -22.279 1.00 52.84 423 ARG A N 1
ATOM 3448 C CA . ARG A 1 423 ? -13.229 10.001 -23.516 1.00 52.84 423 ARG A CA 1
ATOM 3449 C C . ARG A 1 423 ? -14.500 10.065 -24.369 1.00 52.84 423 ARG A C 1
ATOM 3451 O O . ARG A 1 423 ? -15.319 9.152 -24.316 1.00 52.84 423 ARG A O 1
ATOM 3458 N N . LEU A 1 424 ? -14.698 11.160 -25.105 1.00 55.19 424 LEU A N 1
ATOM 3459 C CA . LEU A 1 424 ? -15.701 11.247 -26.159 1.00 55.19 424 LEU A CA 1
ATOM 3460 C C . LEU A 1 424 ? -15.402 10.104 -27.125 1.00 55.19 424 LEU A C 1
ATOM 3462 O O . LEU A 1 424 ? -14.417 10.103 -27.860 1.00 55.19 424 LEU A O 1
ATOM 3466 N N . LYS A 1 425 ? -16.227 9.065 -27.027 1.00 57.12 425 LYS A N 1
ATOM 3467 C CA . LYS A 1 425 ? -16.255 7.907 -27.904 1.00 57.12 425 LYS A CA 1
ATOM 3468 C C . LYS A 1 425 ? -16.698 8.409 -29.276 1.00 57.12 425 LYS A C 1
ATOM 3470 O O . LYS A 1 425 ? -17.866 8.303 -29.627 1.00 57.12 425 LYS A O 1
ATOM 3475 N N . THR A 1 426 ? -15.774 8.970 -30.051 1.00 56.66 426 THR A N 1
ATOM 3476 C CA . THR A 1 426 ? -15.961 9.179 -31.486 1.00 56.66 426 THR A CA 1
ATOM 3477 C C . THR A 1 426 ? -15.931 7.804 -32.148 1.00 56.66 426 THR A C 1
ATOM 3479 O O . THR A 1 426 ? -14.919 7.315 -32.643 1.00 56.66 426 THR A O 1
ATOM 3482 N N . GLY A 1 427 ? -17.070 7.113 -32.071 1.00 50.94 427 GLY A N 1
ATOM 3483 C CA . GLY A 1 427 ? -17.338 5.913 -32.841 1.00 50.94 427 GLY A CA 1
ATOM 3484 C C . GLY A 1 427 ? -17.350 6.285 -34.315 1.00 50.94 427 GLY A C 1
ATOM 3485 O O . GLY A 1 427 ? -18.356 6.763 -34.831 1.00 50.94 427 GLY A O 1
ATOM 3486 N N . LYS A 1 428 ? -16.223 6.074 -34.994 1.00 51.84 428 LYS A N 1
ATOM 3487 C CA . LYS A 1 428 ? -16.122 6.145 -36.450 1.00 51.84 428 LYS A CA 1
ATOM 3488 C C . LYS A 1 428 ? -16.880 4.949 -37.046 1.00 51.84 428 LYS A C 1
ATOM 3490 O O . LYS A 1 428 ? -16.290 3.934 -37.388 1.00 51.84 428 LYS A O 1
ATOM 3495 N N . LYS A 1 429 ? -18.210 5.057 -37.115 1.00 52.09 429 LYS A N 1
ATOM 3496 C CA . LYS A 1 429 ? -19.092 4.242 -37.964 1.00 52.09 429 LYS A CA 1
ATOM 3497 C C . LYS A 1 429 ? -19.277 4.994 -39.287 1.00 52.09 429 LYS A C 1
ATOM 3499 O O . LYS A 1 429 ? -20.180 5.810 -39.372 1.00 52.09 429 LYS A O 1
ATOM 3504 N N . LYS A 1 430 ? -18.404 4.762 -40.273 1.00 52.38 430 LYS A N 1
ATOM 3505 C CA . LYS A 1 430 ? -18.592 5.001 -41.728 1.00 52.38 430 LYS A CA 1
ATOM 3506 C C . LYS A 1 430 ? -17.392 4.363 -42.450 1.00 52.38 430 LYS A C 1
ATOM 3508 O O . LYS A 1 430 ? -16.270 4.689 -42.087 1.00 52.38 430 LYS A O 1
ATOM 3513 N N . GLY A 1 431 ? -17.506 3.493 -43.442 1.00 48.69 431 GLY A N 1
ATOM 3514 C CA . GLY A 1 431 ? -18.625 2.705 -43.934 1.00 48.69 431 GLY A CA 1
ATOM 3515 C C . GLY A 1 431 ? -18.075 1.370 -44.450 1.00 48.69 431 GLY A C 1
ATOM 3516 O O . GLY A 1 431 ? -16.895 1.269 -44.782 1.00 48.69 431 GLY A O 1
ATOM 3517 N N . GLY A 1 432 ? -18.920 0.343 -44.436 1.00 54.44 432 GLY A N 1
ATOM 3518 C CA . GLY A 1 432 ? -18.669 -0.879 -45.194 1.00 54.44 432 GLY A CA 1
ATOM 3519 C C . GLY A 1 432 ? -18.925 -0.609 -46.681 1.00 54.44 432 GLY A C 1
ATOM 3520 O O . GLY A 1 432 ? -19.803 0.208 -46.980 1.00 54.44 432 GLY A O 1
ATOM 3521 N N . PRO A 1 433 ? -18.169 -1.232 -47.596 1.00 66.12 433 PRO A N 1
ATOM 3522 C CA . PRO A 1 433 ? -18.450 -1.139 -49.020 1.00 66.12 433 PRO A CA 1
ATOM 3523 C C . PRO A 1 433 ? -19.756 -1.887 -49.320 1.00 66.12 433 PRO A C 1
ATOM 3525 O O . PRO A 1 433 ? -20.006 -2.957 -48.760 1.00 66.12 433 PRO A O 1
ATOM 3528 N N . LYS A 1 434 ? -20.595 -1.284 -50.161 1.00 50.00 434 LYS A N 1
ATOM 3529 C CA . LYS A 1 434 ? -21.539 -2.028 -50.995 1.00 50.00 434 LYS A CA 1
ATOM 3530 C C . LYS A 1 434 ? -20.800 -2.492 -52.238 1.00 50.00 434 LYS A C 1
ATOM 3532 O O . LYS A 1 434 ? -19.903 -1.729 -52.665 1.00 50.00 434 LYS A O 1
#

Mean predicted aligned error: 23.48 Å

Nearest PDB structures (foldseek):
  8v84-assembly1_8  TM=7.953E-01  e=1.647E-16  Saccharomyces cerevisiae BY4741

Secondary structure (DSSP, 8-state):
----HHHHHHHHHHHHHHHHHHS-GGGTS-HHHHHTTTPPPPPHHHHHHHHHHHH-GGG--TTTS-HHHHHHHHHHHSPP---TTHHHHHHHHHHHHHHHTTS-------------------------------B-TTSPBP---------------------HHHHHHHHHHHHHHHHHHHHHHHHHHHHTTPPPSHHHHHHHHHHHHHHHHHHHHHHHHHHHHHHHHTTT--S------------------------GGG------B-TTSEEE-TTSS-EEEPP-SS-HHHH-HHHHHHHHHHHHHHHHTS-HHHHHHHHHHHHHHHHHHHHTT------HHHHHHHHHHHHHHHHHHHHHHHHHHHHHHHHHHHHHHHHHHHHHHHHHHTT--GGGPPPPPPP----------SS---------------

Foldseek 3Di:
DPQPPVNVVVVVVVVVVVVVVPPDPPVVDPPVNVCPVVDDDDDVVRVVVLVVLLVDPVSDDCVSDDPVVVVVVCVVPDDDDDDVCVVVVVVVVVVVVVVPPPDDDDDDDDDDDDDDDDDDDDDDDDDPPDPPFDADPVRDTDDPDDDDDDDDDDDDDDPDPDDVVNVVVVVVVVVVVVVVVVVVVVVVCVVVVPDDDPVVVVVVVVVVVVVVVVVVVVVVVVVVVCVVCVVPPPDDDDDDDDDDDPPDDDDDDDDDDDDPLVDQDPFDADPQRWTQDSNSPDTDRPDDLDDPVVVPLPVLLVVLVVVVVVLVPDDPVVNVVVVVVVVVVVVVCVVVVRDDDNDNVVSVVVVVVVVVVVVVVVVVVVVVVVLVVVLVVVQVVLVVVQVVLVVVCVPPDPVPRDDRDDGCPDDPPPPPDPDDPDPPPPPPCDDDDD

pLDDT: mean 74.29, std 19.32, range [32.94, 96.88]